Protein AF-X1FXS2-F1 (afdb_monomer)

Structure (mmCIF, N/CA/C/O backbone):
data_AF-X1FXS2-F1
#
_entry.id   AF-X1FXS2-F1
#
loop_
_atom_site.group_PDB
_atom_site.id
_atom_site.type_symbol
_atom_site.label_atom_id
_atom_site.label_alt_id
_atom_site.label_comp_id
_atom_site.label_asym_id
_atom_site.label_entity_id
_atom_site.label_seq_id
_atom_site.pdbx_PDB_ins_code
_atom_site.Cartn_x
_atom_site.Cartn_y
_atom_site.Cartn_z
_atom_site.occupancy
_atom_site.B_iso_or_equiv
_atom_site.auth_seq_id
_atom_site.auth_comp_id
_atom_site.auth_asym_id
_atom_site.auth_atom_id
_atom_site.pdbx_PDB_model_num
ATOM 1 N N . GLY A 1 1 ? -39.236 18.491 25.232 1.00 50.00 1 GLY A N 1
ATOM 2 C CA . GLY A 1 1 ? -39.292 19.298 23.997 1.00 50.00 1 GLY A CA 1
ATOM 3 C C . GLY A 1 1 ? -37.921 19.848 23.653 1.00 50.00 1 GLY A C 1
ATOM 4 O O . GLY A 1 1 ? -37.186 19.183 22.942 1.00 50.00 1 GLY A O 1
ATOM 5 N N . GLY A 1 2 ? -37.558 21.018 24.193 1.00 66.25 2 GLY A N 1
ATOM 6 C CA . GLY A 1 2 ? -36.283 21.689 23.885 1.00 66.25 2 GLY A CA 1
ATOM 7 C C . GLY A 1 2 ? -35.016 20.988 24.397 1.00 66.25 2 GLY A C 1
ATOM 8 O O . GLY A 1 2 ? -34.016 20.987 23.692 1.00 66.25 2 GLY A O 1
ATOM 9 N N . GLU A 1 3 ? -35.049 20.346 25.570 1.00 55.81 3 GLU A N 1
ATOM 10 C CA . GLU A 1 3 ? -33.896 19.578 26.090 1.00 55.81 3 GLU A CA 1
ATOM 11 C C . GLU A 1 3 ? -33.604 18.324 25.264 1.00 55.81 3 GLU A C 1
ATOM 13 O O . GLU A 1 3 ? -32.458 18.082 24.915 1.00 55.81 3 GLU A O 1
ATOM 18 N N . LEU A 1 4 ? -34.638 17.584 24.850 1.00 56.31 4 LEU A N 1
ATOM 19 C CA . LEU A 1 4 ? -34.480 16.419 23.972 1.00 56.31 4 LEU A CA 1
ATOM 20 C C . LEU A 1 4 ? -33.847 16.797 22.623 1.00 56.31 4 LEU A C 1
ATOM 22 O O . LEU A 1 4 ? -33.048 16.039 22.084 1.00 56.31 4 LEU A O 1
ATOM 26 N N . GLN A 1 5 ? -34.198 17.965 22.078 1.00 66.19 5 GLN A N 1
ATOM 27 C CA . GLN A 1 5 ? -33.621 18.456 20.828 1.00 66.19 5 GLN A CA 1
ATOM 28 C C . GLN A 1 5 ? -32.142 18.830 20.999 1.00 66.19 5 GLN A C 1
ATOM 30 O O . GLN A 1 5 ? -31.329 18.441 20.169 1.00 66.19 5 GLN A O 1
ATOM 35 N N . LYS A 1 6 ? -31.780 19.490 22.107 1.00 65.81 6 LYS A N 1
ATOM 36 C CA . LYS A 1 6 ? -30.378 19.789 22.438 1.00 65.81 6 LYS A CA 1
ATOM 37 C C . LYS A 1 6 ? -29.549 18.526 22.655 1.00 65.81 6 LYS A C 1
ATOM 39 O O . LYS A 1 6 ? -28.459 18.434 22.113 1.00 65.81 6 LYS A O 1
ATOM 44 N N . ILE A 1 7 ? -30.088 17.534 23.368 1.00 66.56 7 ILE A N 1
ATOM 45 C CA . ILE A 1 7 ? -29.425 16.238 23.576 1.00 66.56 7 ILE A CA 1
ATOM 46 C C . ILE A 1 7 ? -29.228 15.515 22.239 1.00 66.56 7 ILE A C 1
ATOM 48 O O . ILE A 1 7 ? -28.165 14.953 22.002 1.00 66.56 7 ILE A O 1
ATOM 52 N N . LYS A 1 8 ? -30.216 15.549 21.333 1.00 63.81 8 LYS A N 1
ATOM 53 C CA . LYS A 1 8 ? -30.081 14.978 19.982 1.00 63.81 8 LYS A CA 1
ATOM 54 C C . LYS A 1 8 ? -29.030 15.706 19.143 1.00 63.81 8 LYS A C 1
ATOM 56 O O . LYS A 1 8 ? -28.259 15.046 18.458 1.00 63.81 8 LYS A O 1
ATOM 61 N N . GLU A 1 9 ? -28.987 17.034 19.199 1.00 70.00 9 GLU A N 1
ATOM 62 C CA . GLU A 1 9 ? -27.993 17.849 18.488 1.00 70.00 9 GLU A CA 1
ATOM 63 C C . GLU A 1 9 ? -26.577 17.638 19.041 1.00 70.00 9 GLU A C 1
ATOM 65 O O . GLU A 1 9 ? -25.639 17.490 18.262 1.00 70.00 9 GLU A O 1
ATOM 70 N N . GLU A 1 10 ? -26.417 17.548 20.364 1.00 63.34 10 GLU A N 1
ATOM 71 C CA . GLU A 1 10 ? -25.143 17.205 21.004 1.00 63.34 10 GLU A CA 1
ATOM 72 C C . GLU A 1 10 ? -24.729 15.761 20.724 1.00 63.34 10 GLU A C 1
ATOM 74 O O . GLU A 1 10 ? -23.557 15.525 20.469 1.00 63.34 10 GLU A O 1
ATOM 79 N N . LEU A 1 11 ? -25.658 14.801 20.685 1.00 61.84 11 LEU A N 1
ATOM 80 C CA . LEU A 1 11 ? -25.370 13.423 20.273 1.00 61.84 11 LEU A CA 1
ATOM 81 C C . LEU A 1 11 ? -24.919 13.339 18.825 1.00 61.84 11 LEU A C 1
ATOM 83 O O . LEU A 1 11 ? -24.011 12.576 18.525 1.00 61.84 11 LEU A O 1
ATOM 87 N N . GLU A 1 12 ? -25.549 14.088 17.927 1.00 58.94 12 GLU A N 1
ATOM 88 C CA . GLU A 1 12 ? -25.166 14.079 16.520 1.00 58.94 12 GLU A CA 1
ATOM 89 C C . GLU A 1 12 ? -23.825 14.787 16.313 1.00 58.94 12 GLU A C 1
ATOM 91 O O . GLU A 1 12 ? -22.990 14.324 15.542 1.00 58.94 12 GLU A O 1
ATOM 96 N N . LYS A 1 13 ? -23.566 15.856 17.071 1.00 55.44 13 LYS A N 1
ATOM 97 C CA . LYS A 1 13 ? -22.260 16.512 17.123 1.00 55.44 13 LYS A CA 1
ATOM 98 C C . LYS A 1 13 ? -21.186 15.578 17.686 1.00 55.44 13 LYS A C 1
ATOM 100 O O . LYS A 1 13 ? -20.171 15.400 17.029 1.00 55.44 13 LYS A O 1
ATOM 105 N N . ILE A 1 14 ? -21.436 14.921 18.820 1.00 56.09 14 ILE A N 1
ATOM 106 C CA . ILE A 1 14 ? -20.522 13.945 19.421 1.00 56.09 14 ILE A CA 1
ATOM 107 C C . ILE A 1 14 ? -20.309 12.783 18.467 1.00 56.09 14 ILE A C 1
ATOM 109 O O . ILE A 1 14 ? -19.163 12.446 18.247 1.00 56.09 14 ILE A O 1
ATOM 113 N N . LYS A 1 15 ? -21.341 12.202 17.844 1.00 52.66 15 LYS A N 1
ATOM 114 C CA . LYS A 1 15 ? -21.188 11.144 16.828 1.00 52.66 15 LYS A CA 1
ATOM 115 C C . LYS A 1 15 ? -20.340 11.594 15.645 1.00 52.66 15 LYS A C 1
ATOM 117 O O . LYS A 1 15 ? -19.542 10.808 15.160 1.00 52.66 15 LYS A O 1
ATOM 122 N N . ASN A 1 16 ? -20.491 12.837 15.196 1.00 49.62 16 ASN A N 1
ATOM 123 C CA . ASN A 1 16 ? -19.681 13.390 14.112 1.00 49.62 16 ASN A CA 1
ATOM 124 C C . ASN A 1 16 ? -18.244 13.725 14.562 1.00 49.62 16 ASN A C 1
ATOM 126 O O . ASN A 1 16 ? -17.335 13.670 13.745 1.00 49.62 16 ASN A O 1
ATOM 130 N N . GLU A 1 17 ? -18.028 14.023 15.846 1.00 46.72 17 GLU A N 1
ATOM 131 C CA . GLU A 1 17 ? -16.711 14.264 16.461 1.00 46.72 17 GLU A CA 1
ATOM 132 C C . GLU A 1 17 ? -16.020 12.960 16.939 1.00 46.72 17 GLU A C 1
ATOM 134 O O . GLU A 1 17 ? -14.796 12.904 17.002 1.00 46.72 17 GLU A O 1
ATOM 139 N N . THR A 1 18 ? -16.778 11.891 17.227 1.00 48.38 18 THR A N 1
ATOM 140 C CA . THR A 1 18 ? -16.306 10.518 17.531 1.00 48.38 18 THR A CA 1
ATOM 141 C C . THR A 1 18 ? -16.245 9.628 16.298 1.00 48.38 18 THR A C 1
ATOM 143 O O . THR A 1 18 ? -15.561 8.612 16.326 1.00 48.38 18 THR A O 1
ATOM 146 N N . ALA A 1 19 ? -16.832 10.037 15.173 1.00 50.12 19 ALA A N 1
ATOM 147 C CA . ALA A 1 19 ? -16.472 9.534 13.854 1.00 50.12 19 ALA A CA 1
ATOM 148 C C . ALA A 1 19 ? -15.112 10.115 13.422 1.00 50.12 19 ALA A C 1
ATOM 150 O O . ALA A 1 19 ? -14.972 10.660 12.330 1.00 50.12 19 ALA A O 1
ATOM 151 N N . ASN A 1 20 ? -14.083 9.964 14.263 1.00 57.66 20 ASN A N 1
ATOM 152 C CA . ASN A 1 20 ? -12.680 10.170 13.901 1.00 57.66 20 ASN A CA 1
ATOM 153 C C . ASN A 1 20 ? -12.196 8.993 13.033 1.00 57.66 20 ASN A C 1
ATOM 155 O O . ASN A 1 20 ? -11.161 8.377 13.289 1.00 57.66 20 ASN A O 1
ATOM 159 N N . GLN A 1 21 ? -12.976 8.670 11.997 1.00 75.81 21 GLN A N 1
ATOM 160 C CA . GLN A 1 21 ? -12.542 7.836 10.886 1.00 75.81 21 GLN A CA 1
ATOM 161 C C . GLN A 1 21 ? -11.211 8.410 10.401 1.00 75.81 21 GLN A C 1
ATOM 163 O O . GLN A 1 21 ? -11.094 9.632 10.275 1.00 75.81 21 GLN A O 1
ATOM 168 N N . TRP A 1 22 ? -10.221 7.554 10.143 1.00 88.38 22 TRP A N 1
ATOM 169 C CA . TRP A 1 22 ? -8.854 7.971 9.787 1.00 88.38 22 TRP A CA 1
ATOM 170 C C . TRP A 1 22 ? -7.989 8.534 10.935 1.00 88.38 22 TRP A C 1
ATOM 172 O O . TRP A 1 22 ? -6.961 9.151 10.670 1.00 88.38 22 TRP A O 1
ATOM 182 N N . SER A 1 23 ? -8.351 8.345 12.204 1.00 88.25 23 SER A N 1
ATOM 183 C CA . SER A 1 23 ? -7.424 8.557 13.328 1.00 88.25 23 SER A CA 1
ATOM 184 C C . SER A 1 23 ? -7.003 7.206 13.887 1.00 88.25 23 SER A C 1
ATOM 186 O O . SER A 1 23 ? -7.860 6.460 14.361 1.00 88.25 23 SER A O 1
ATOM 188 N N . ILE A 1 24 ? -5.702 6.903 13.879 1.00 90.06 24 ILE A N 1
ATOM 189 C CA . ILE A 1 24 ? -5.192 5.640 14.454 1.00 90.06 24 ILE A CA 1
ATOM 190 C C . ILE A 1 24 ? -5.193 5.629 15.990 1.00 90.06 24 ILE A C 1
ATOM 192 O O . ILE A 1 24 ? -4.865 4.626 16.620 1.00 90.06 24 ILE A O 1
ATOM 196 N N . ASN A 1 25 ? -5.558 6.747 16.618 1.00 82.94 25 ASN A N 1
ATOM 197 C CA . ASN A 1 25 ? -5.636 6.827 18.066 1.00 82.94 25 ASN A CA 1
ATOM 198 C C . ASN A 1 25 ? -6.724 5.896 18.607 1.00 82.94 25 ASN A C 1
ATOM 200 O O . ASN A 1 25 ? -7.893 6.023 18.240 1.00 82.94 25 ASN A O 1
ATOM 204 N N . GLY A 1 26 ? -6.339 4.992 19.506 1.00 76.25 26 GLY A N 1
ATOM 205 C CA . GLY A 1 26 ? -7.275 4.061 20.125 1.00 76.25 26 GLY A CA 1
ATOM 206 C C . GLY A 1 26 ? -7.823 3.011 19.160 1.00 76.25 26 GLY A C 1
ATOM 207 O O . GLY A 1 26 ? -8.933 2.530 19.382 1.00 76.25 26 GLY A O 1
ATOM 208 N N . CYS A 1 27 ? -7.077 2.659 18.106 1.00 89.12 27 CYS A N 1
ATOM 209 C CA . CYS A 1 27 ? -7.397 1.480 17.310 1.00 89.12 27 CYS A CA 1
ATOM 210 C C . CYS A 1 27 ? -7.558 0.246 18.213 1.00 89.12 27 CYS A C 1
ATOM 212 O O . CYS A 1 27 ? -6.806 0.051 19.173 1.00 89.12 27 CYS A O 1
ATOM 214 N N . VAL A 1 28 ? -8.543 -0.597 17.911 1.00 90.38 28 VAL A N 1
ATOM 215 C CA . VAL A 1 28 ? -8.831 -1.813 18.684 1.00 90.38 28 VAL A CA 1
ATOM 216 C C . VAL A 1 28 ? -8.660 -3.021 17.783 1.00 90.38 28 VAL A C 1
ATOM 218 O O . VAL A 1 28 ? -9.287 -3.104 16.732 1.00 90.38 28 VAL A O 1
ATOM 221 N N . TYR A 1 29 ? -7.816 -3.967 18.196 1.00 95.12 29 TYR A N 1
ATOM 222 C CA . TYR A 1 29 ? -7.670 -5.239 17.492 1.00 95.12 29 TYR A CA 1
ATOM 223 C C . TYR A 1 29 ? -9.014 -5.977 17.423 1.00 95.12 29 TYR A C 1
ATOM 225 O O . TYR A 1 29 ? -9.692 -6.132 18.442 1.00 95.12 29 TYR A O 1
ATOM 233 N N . SER A 1 30 ? -9.368 -6.448 16.230 1.00 95.75 30 SER A N 1
ATOM 234 C CA . SER A 1 30 ? -10.642 -7.109 15.952 1.00 95.75 30 SER A CA 1
ATOM 235 C C . SER A 1 30 ? -10.445 -8.606 15.702 1.00 95.75 30 SER A C 1
ATOM 237 O O . SER A 1 30 ? -10.963 -9.446 16.441 1.00 95.75 30 SER A O 1
ATOM 239 N N . GLN A 1 31 ? -9.656 -8.954 14.685 1.00 97.44 31 GLN A N 1
ATOM 240 C CA . GLN A 1 31 ? -9.449 -10.331 14.231 1.00 97.44 31 GLN A CA 1
ATOM 241 C C . GLN A 1 31 ? -8.188 -10.446 13.366 1.00 97.44 31 GLN A C 1
ATOM 243 O O . GLN A 1 31 ? -7.583 -9.438 13.007 1.00 97.44 31 GLN A O 1
ATOM 248 N N . SER A 1 32 ? -7.810 -11.670 12.996 1.00 98.31 32 SER A N 1
ATOM 249 C CA . SER A 1 32 ? -6.722 -11.920 12.052 1.00 98.31 32 SER A CA 1
ATOM 250 C C . SER A 1 32 ? -7.046 -13.056 11.081 1.00 98.31 32 SER A C 1
ATOM 252 O O . SER A 1 32 ? -7.912 -13.897 11.342 1.00 98.31 32 SER A O 1
ATOM 254 N N . PHE A 1 33 ? -6.346 -13.072 9.948 1.00 98.44 33 PHE A N 1
ATOM 255 C CA . PHE A 1 33 ? -6.388 -14.129 8.940 1.00 98.44 33 PHE A CA 1
ATOM 256 C C . PHE A 1 33 ? -4.960 -14.510 8.542 1.00 98.44 33 PHE A C 1
ATOM 258 O O . PHE A 1 33 ? -4.181 -13.638 8.163 1.00 98.44 33 PHE A O 1
ATOM 265 N N . SER A 1 34 ? -4.623 -15.799 8.611 1.00 98.31 34 SER A N 1
ATOM 266 C CA . SER A 1 34 ? -3.276 -16.278 8.284 1.00 98.31 34 SER A CA 1
ATOM 267 C C . SER A 1 34 ? -3.087 -16.488 6.787 1.00 98.31 34 SER A C 1
ATOM 269 O O . SER A 1 34 ? -3.912 -17.131 6.136 1.00 98.31 34 SER A O 1
ATOM 271 N N . VAL A 1 35 ? -1.965 -15.988 6.273 1.00 98.25 35 VAL A N 1
ATOM 272 C CA . VAL A 1 35 ? -1.498 -16.162 4.889 1.00 98.25 35 VAL A CA 1
ATOM 273 C C . VAL A 1 35 ? -0.320 -17.140 4.782 1.00 98.25 35 VAL A C 1
ATOM 275 O O . VAL A 1 35 ? 0.103 -17.461 3.676 1.00 98.25 35 VAL A O 1
ATOM 278 N N . ALA A 1 36 ? 0.122 -17.715 5.908 1.00 97.75 36 ALA A N 1
ATOM 279 C CA . ALA A 1 36 ? 1.261 -18.637 6.027 1.00 97.75 36 ALA A CA 1
ATOM 280 C C . ALA A 1 36 ? 1.199 -19.887 5.125 1.00 97.75 36 ALA A C 1
ATOM 282 O O . ALA A 1 36 ? 2.188 -20.588 4.932 1.00 97.75 36 ALA A O 1
ATOM 283 N N . ALA A 1 37 ? 0.016 -20.234 4.606 1.00 97.44 37 ALA A N 1
ATOM 284 C CA . ALA A 1 37 ? -0.132 -21.345 3.669 1.00 97.44 37 ALA A CA 1
ATOM 285 C C . ALA A 1 37 ? 0.383 -21.014 2.255 1.00 97.44 37 ALA A C 1
ATOM 287 O O . ALA A 1 37 ? 0.567 -21.932 1.452 1.00 97.44 37 ALA A O 1
ATOM 288 N N . GLN A 1 38 ? 0.526 -19.728 1.939 1.00 97.44 38 GLN A N 1
ATOM 289 C CA . GLN A 1 38 ? 0.957 -19.207 0.645 1.00 97.44 38 GLN A CA 1
ATOM 290 C C . GLN A 1 38 ? 2.322 -18.526 0.736 1.00 97.44 38 GLN A C 1
ATOM 292 O O . GLN A 1 38 ? 3.119 -18.713 -0.173 1.00 97.44 38 GLN A O 1
ATOM 297 N N . ASP A 1 39 ? 2.580 -17.783 1.814 1.00 96.31 39 ASP A N 1
ATOM 298 C CA . ASP A 1 39 ? 3.817 -17.021 1.982 1.00 96.31 39 ASP A CA 1
ATOM 299 C C . ASP A 1 39 ? 4.180 -16.902 3.471 1.00 96.31 39 ASP A C 1
ATOM 301 O O . ASP A 1 39 ? 3.299 -16.642 4.297 1.00 96.31 39 ASP A O 1
ATOM 305 N N . LEU A 1 40 ? 5.453 -17.131 3.802 1.00 97.19 40 LEU A N 1
ATOM 306 C CA . LEU A 1 40 ? 6.025 -17.045 5.156 1.00 97.19 40 LEU A CA 1
ATOM 307 C C . LEU A 1 40 ? 6.835 -15.754 5.382 1.00 97.19 40 LEU A C 1
ATOM 309 O O . LEU A 1 40 ? 7.512 -15.610 6.397 1.00 97.19 40 LEU A O 1
ATOM 313 N N . GLU A 1 41 ? 6.819 -14.838 4.414 1.00 97.06 41 GLU A N 1
ATOM 314 C CA . GLU A 1 41 ? 7.363 -13.489 4.527 1.00 97.06 41 GLU A CA 1
ATOM 315 C C . GLU A 1 41 ? 6.470 -12.496 3.747 1.00 97.06 41 GLU A C 1
ATOM 317 O O . GLU A 1 41 ? 6.922 -11.870 2.783 1.00 97.06 41 GLU A O 1
ATOM 322 N N . PRO A 1 42 ? 5.178 -12.340 4.117 1.00 98.06 42 PRO A N 1
ATOM 323 C CA . PRO A 1 42 ? 4.301 -11.377 3.459 1.00 98.06 42 PRO A CA 1
ATOM 324 C C . PRO A 1 42 ? 4.743 -9.940 3.775 1.00 98.06 42 PRO A C 1
ATOM 326 O O . PRO A 1 42 ? 4.825 -9.548 4.943 1.00 98.06 42 PRO A O 1
ATOM 329 N N . ASP A 1 43 ? 4.983 -9.142 2.733 1.00 97.94 43 ASP A N 1
ATOM 330 C CA . ASP A 1 43 ? 5.502 -7.777 2.866 1.00 97.94 43 ASP A CA 1
ATOM 331 C C . ASP A 1 43 ? 4.443 -6.692 2.581 1.00 97.94 43 ASP A C 1
ATOM 333 O O . ASP A 1 43 ? 4.438 -5.660 3.241 1.00 97.94 43 ASP A O 1
ATOM 337 N N . SER A 1 44 ? 3.481 -6.911 1.678 1.00 98.19 44 SER A N 1
ATOM 338 C CA . SER A 1 44 ? 2.441 -5.904 1.403 1.00 98.19 44 SER A CA 1
ATOM 339 C C . SER A 1 44 ? 1.081 -6.523 1.102 1.00 98.19 44 SER A C 1
ATOM 341 O O . SER A 1 44 ? 0.970 -7.673 0.667 1.00 98.19 44 SER A O 1
ATOM 343 N N . LEU A 1 45 ? 0.018 -5.754 1.351 1.00 98.50 45 LEU A N 1
ATOM 344 C CA . LEU A 1 45 ? -1.354 -6.126 1.036 1.00 98.50 45 LEU A CA 1
ATOM 345 C C . LEU A 1 45 ? -2.102 -5.004 0.312 1.00 98.50 45 LEU A C 1
ATOM 347 O O . LEU A 1 45 ? -1.997 -3.828 0.643 1.00 98.50 45 LEU A O 1
ATOM 351 N N . PHE A 1 46 ? -2.969 -5.386 -0.619 1.00 98.69 46 PHE A N 1
ATOM 352 C CA . PHE A 1 46 ? -3.851 -4.466 -1.323 1.00 98.69 46 PHE A CA 1
ATOM 353 C C . PHE A 1 46 ? -5.271 -5.018 -1.372 1.00 98.69 46 PHE A C 1
ATOM 355 O O . PHE A 1 46 ? -5.520 -6.097 -1.911 1.00 98.69 46 PHE A O 1
ATOM 362 N N . PHE A 1 47 ? -6.241 -4.250 -0.885 1.00 98.62 47 PHE A N 1
ATOM 363 C CA . PHE A 1 47 ? -7.652 -4.568 -1.077 1.00 98.62 47 PHE A CA 1
ATOM 364 C C . PHE A 1 47 ? -8.168 -3.993 -2.391 1.00 98.62 47 PHE A C 1
ATOM 366 O O . PHE A 1 47 ? -8.040 -2.800 -2.673 1.00 98.62 47 PHE A O 1
ATOM 373 N N . LYS A 1 48 ? -8.868 -4.819 -3.173 1.00 98.44 48 LYS A N 1
ATOM 374 C CA . LYS A 1 48 ? -9.702 -4.306 -4.263 1.00 98.44 48 LYS A CA 1
ATOM 375 C C . LYS A 1 48 ? -10.698 -3.289 -3.677 1.00 98.44 48 LYS A C 1
ATOM 377 O O . LYS A 1 48 ? -11.304 -3.591 -2.654 1.00 98.44 48 LYS A O 1
ATOM 382 N N . PRO A 1 49 ? -10.952 -2.127 -4.313 1.00 96.94 49 PRO A N 1
ATOM 383 C CA . PRO A 1 49 ? -11.759 -1.060 -3.704 1.00 96.94 49 PRO A CA 1
ATOM 384 C C . PRO A 1 49 ? -13.184 -1.449 -3.283 1.00 96.94 49 PRO A C 1
ATOM 386 O O . PRO A 1 49 ? -13.763 -0.811 -2.409 1.00 96.94 49 PRO A O 1
ATOM 389 N N . ASP A 1 50 ? -13.766 -2.482 -3.898 1.00 97.81 50 ASP A N 1
ATOM 390 C CA . ASP A 1 50 ? -15.082 -3.001 -3.508 1.00 97.81 50 ASP A CA 1
ATOM 391 C C . ASP A 1 50 ? -15.030 -4.013 -2.354 1.00 97.81 50 ASP A C 1
ATOM 393 O O . ASP A 1 50 ? -16.072 -4.535 -1.976 1.00 97.81 50 ASP A O 1
ATOM 397 N N . GLY A 1 51 ? -13.847 -4.296 -1.804 1.00 98.25 51 GLY A N 1
ATOM 398 C CA . GLY A 1 51 ? -13.607 -5.189 -0.673 1.00 98.25 51 GLY A CA 1
ATOM 399 C C . GLY A 1 51 ? -13.716 -6.675 -0.979 1.00 98.25 51 GLY A C 1
ATOM 400 O O . GLY A 1 51 ? -13.592 -7.475 -0.061 1.00 98.25 51 GLY A O 1
ATOM 401 N N . THR A 1 52 ? -13.977 -7.064 -2.230 1.00 98.56 52 THR A N 1
ATOM 402 C CA . THR A 1 52 ? -14.258 -8.469 -2.589 1.00 98.56 52 THR A CA 1
ATOM 403 C C . THR A 1 52 ? -13.005 -9.316 -2.792 1.00 98.56 52 THR A C 1
ATOM 405 O O . THR A 1 52 ? -13.107 -10.537 -2.915 1.00 98.56 52 THR A O 1
ATOM 408 N N . LYS A 1 53 ? -11.829 -8.683 -2.855 1.00 98.75 53 LYS A N 1
ATOM 409 C CA . LYS A 1 53 ? -10.535 -9.348 -3.011 1.00 98.75 53 LYS A CA 1
ATOM 410 C C . LYS A 1 53 ? -9.468 -8.650 -2.184 1.00 98.75 53 LYS A C 1
ATOM 412 O O . LYS A 1 53 ? -9.484 -7.419 -2.094 1.00 98.75 53 LYS A O 1
ATOM 417 N N . VAL A 1 54 ? -8.528 -9.430 -1.672 1.00 98.81 54 VAL A N 1
ATOM 418 C CA . VAL A 1 54 ? -7.251 -8.945 -1.146 1.00 98.81 54 VAL A CA 1
ATOM 419 C C . VAL A 1 54 ? -6.123 -9.647 -1.893 1.00 98.81 54 VAL A C 1
ATOM 421 O O . VAL A 1 54 ? -6.223 -10.833 -2.212 1.00 98.81 54 VAL A O 1
ATOM 424 N N . TYR A 1 55 ? -5.087 -8.887 -2.216 1.00 98.81 55 TYR A N 1
ATOM 425 C CA . TYR A 1 55 ? -3.849 -9.371 -2.808 1.00 98.81 55 TYR A CA 1
ATOM 426 C C . TYR A 1 55 ? -2.749 -9.192 -1.777 1.00 98.81 55 TYR A C 1
ATOM 428 O O . TYR A 1 55 ? -2.700 -8.143 -1.139 1.00 98.81 55 TYR A O 1
ATOM 436 N N . VAL A 1 56 ? -1.896 -10.192 -1.614 1.00 98.81 56 VAL A N 1
ATOM 437 C CA . VAL A 1 56 ? -0.739 -10.145 -0.719 1.00 98.81 56 VAL A CA 1
ATOM 438 C C . VAL A 1 56 ? 0.490 -10.475 -1.540 1.00 98.81 56 VAL A C 1
ATOM 440 O O . VAL A 1 56 ? 0.458 -11.438 -2.300 1.00 98.81 56 VAL A O 1
ATOM 443 N N . VAL A 1 57 ? 1.538 -9.673 -1.420 1.00 98.31 57 VAL A N 1
ATOM 444 C CA . VAL A 1 57 ? 2.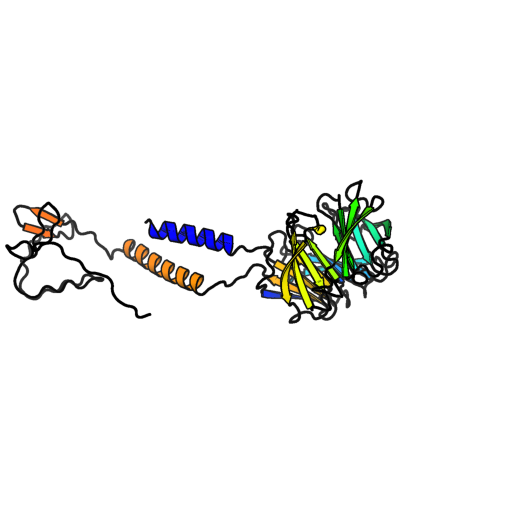850 -9.977 -1.998 1.00 98.31 57 VAL A CA 1
ATOM 445 C C . VAL A 1 57 ? 3.809 -10.310 -0.863 1.00 98.31 57 VAL A C 1
ATOM 447 O O . VAL A 1 57 ? 3.718 -9.709 0.212 1.00 98.31 57 VAL A O 1
ATOM 450 N N . GLY A 1 58 ? 4.690 -11.274 -1.083 1.00 94.56 58 GLY A N 1
ATOM 451 C CA . GLY A 1 58 ? 5.699 -11.666 -0.111 1.00 94.56 58 GLY A CA 1
ATOM 452 C C . GLY A 1 58 ? 6.946 -12.229 -0.773 1.00 94.56 58 GLY A C 1
ATOM 453 O O . GLY A 1 58 ? 6.974 -12.506 -1.978 1.00 94.56 58 GLY A O 1
ATOM 454 N N . VAL A 1 59 ? 8.003 -12.312 0.028 1.00 94.38 59 VAL A N 1
ATOM 455 C CA . VAL A 1 59 ? 9.358 -12.634 -0.433 1.00 94.38 59 VAL A CA 1
ATOM 456 C C . VAL A 1 59 ? 9.631 -14.132 -0.451 1.00 94.38 59 VAL A C 1
ATOM 458 O O . VAL A 1 59 ? 10.468 -14.571 -1.231 1.00 94.38 59 VAL A O 1
ATOM 461 N N . ASP A 1 60 ? 8.926 -14.945 0.340 1.00 94.38 60 ASP A N 1
ATOM 462 C CA . ASP A 1 60 ? 9.126 -16.401 0.287 1.00 94.38 60 ASP A CA 1
ATOM 463 C C . ASP A 1 60 ? 8.545 -16.993 -1.013 1.00 94.38 60 ASP A C 1
ATOM 465 O O . ASP A 1 60 ? 9.109 -17.932 -1.583 1.00 94.38 60 ASP A O 1
ATOM 469 N N . GLY A 1 61 ? 7.434 -16.430 -1.510 1.00 93.94 61 GLY A N 1
ATOM 470 C CA . GLY A 1 61 ? 6.753 -16.885 -2.725 1.00 93.94 61 GLY A CA 1
ATOM 471 C C . GLY A 1 61 ? 7.208 -16.227 -4.033 1.00 93.94 61 GLY A C 1
ATOM 472 O O . GLY A 1 61 ? 6.952 -16.780 -5.109 1.00 93.94 61 GLY A O 1
ATOM 473 N N . ASP A 1 62 ? 7.861 -15.059 -3.974 1.00 97.75 62 ASP A N 1
ATOM 474 C CA . ASP A 1 62 ? 8.123 -14.188 -5.132 1.00 97.75 62 ASP A CA 1
ATOM 475 C C . ASP A 1 62 ? 6.870 -13.980 -6.003 1.00 97.75 62 ASP A C 1
ATOM 477 O O . ASP A 1 62 ? 6.917 -14.023 -7.245 1.00 97.75 62 ASP A O 1
ATOM 481 N N . ASP A 1 63 ? 5.706 -13.851 -5.367 1.00 98.31 63 ASP A N 1
ATOM 482 C CA . ASP A 1 63 ? 4.419 -13.882 -6.044 1.00 98.31 63 ASP A CA 1
ATOM 483 C C . ASP A 1 63 ? 3.365 -12.966 -5.414 1.00 98.31 63 ASP A C 1
ATOM 485 O O . ASP A 1 63 ? 3.464 -12.483 -4.290 1.00 98.31 63 ASP A O 1
ATOM 489 N N . ILE A 1 64 ? 2.341 -12.671 -6.213 1.00 98.75 64 ILE A N 1
ATOM 490 C CA . ILE A 1 64 ? 1.115 -12.029 -5.752 1.00 98.75 64 ILE A CA 1
ATOM 491 C C . ILE A 1 64 ? 0.119 -13.145 -5.446 1.00 98.75 64 ILE A C 1
ATOM 493 O O . ILE A 1 64 ? -0.307 -13.850 -6.361 1.00 98.75 64 ILE A O 1
ATOM 497 N N . ASN A 1 65 ? -0.303 -13.267 -4.195 1.00 98.81 65 ASN A N 1
ATOM 498 C CA . ASN A 1 65 ? -1.330 -14.192 -3.730 1.00 98.81 65 ASN A CA 1
ATOM 499 C C . ASN A 1 65 ? -2.701 -13.510 -3.699 1.00 98.81 65 ASN A C 1
ATOM 501 O O . ASN A 1 65 ? -2.888 -12.500 -3.024 1.00 98.81 65 ASN A O 1
ATOM 505 N N . GLU A 1 66 ? -3.680 -14.060 -4.419 1.00 98.81 66 GLU A N 1
ATOM 506 C CA . GLU A 1 66 ? -5.042 -13.525 -4.511 1.00 98.81 66 GLU A CA 1
ATOM 507 C C . GLU A 1 66 ? -6.021 -14.321 -3.644 1.00 98.81 66 GLU A C 1
ATOM 509 O O . GLU A 1 66 ? -6.130 -15.546 -3.753 1.00 98.81 66 GLU A O 1
ATOM 514 N N . TYR A 1 67 ? -6.821 -13.603 -2.856 1.00 98.88 67 TYR A N 1
ATOM 515 C CA . TYR A 1 67 ? -7.879 -14.158 -2.018 1.00 98.88 67 TYR A CA 1
ATOM 516 C C . TYR A 1 67 ? -9.219 -13.496 -2.348 1.00 98.88 67 TYR A C 1
ATOM 518 O O . TYR A 1 67 ? -9.307 -12.279 -2.520 1.00 98.88 67 TYR A O 1
ATOM 526 N N . ASN A 1 68 ? -10.289 -14.290 -2.397 1.00 98.75 68 ASN A N 1
ATOM 527 C CA . ASN A 1 68 ? -11.663 -13.793 -2.462 1.00 98.75 68 ASN A CA 1
ATOM 528 C C . ASN A 1 68 ? -12.226 -13.585 -1.058 1.00 98.75 68 ASN A C 1
ATOM 530 O O . ASN A 1 68 ? -12.016 -14.424 -0.189 1.00 98.75 68 ASN A O 1
ATOM 534 N N . LEU A 1 69 ? -13.022 -12.535 -0.879 1.00 98.69 69 LEU A N 1
ATOM 535 C CA . LEU A 1 69 ? -13.832 -12.306 0.313 1.00 98.69 69 LEU A CA 1
ATOM 536 C C . LEU A 1 69 ? -15.307 -12.422 -0.071 1.00 98.69 69 LEU A C 1
ATOM 538 O O . LEU A 1 69 ? -15.794 -11.674 -0.925 1.00 98.69 69 LEU A O 1
ATOM 542 N N . SER A 1 70 ? -16.039 -13.354 0.548 1.00 98.50 70 SER A N 1
ATOM 543 C CA . SER A 1 70 ? -17.484 -13.475 0.296 1.00 98.50 70 SER A CA 1
ATOM 544 C C . SER A 1 70 ? -18.277 -12.316 0.900 1.00 98.50 70 SER A C 1
ATOM 546 O O . SER A 1 70 ? -19.355 -11.987 0.405 1.00 98.50 70 SER A O 1
ATOM 548 N N . THR A 1 71 ? -17.734 -11.697 1.950 1.00 98.06 71 THR A N 1
ATOM 549 C CA . THR A 1 71 ? -18.249 -10.466 2.548 1.00 98.06 71 THR A CA 1
ATOM 550 C C . THR A 1 71 ? -17.205 -9.367 2.344 1.00 98.06 71 THR A C 1
ATOM 552 O O . THR A 1 71 ? -16.092 -9.498 2.850 1.00 98.06 71 THR A O 1
ATOM 555 N N . PRO A 1 72 ? -17.522 -8.282 1.611 1.00 98.44 72 PRO A N 1
ATOM 556 C CA . PRO A 1 72 ? -16.577 -7.200 1.377 1.00 98.44 72 PRO A CA 1
ATOM 557 C C . PRO A 1 72 ? -15.914 -6.682 2.654 1.00 98.44 72 PRO A C 1
ATOM 559 O O . PRO A 1 72 ? -16.622 -6.324 3.594 1.00 98.44 72 PRO A O 1
ATOM 562 N N . TRP A 1 73 ? -14.581 -6.574 2.646 1.00 97.81 73 TRP A N 1
ATOM 563 C CA . TRP A 1 73 ? -13.774 -6.064 3.768 1.00 97.81 73 TRP A CA 1
ATOM 564 C C . TRP A 1 73 ? -13.796 -6.918 5.050 1.00 97.81 73 TRP A C 1
ATOM 566 O O . TRP A 1 73 ? -13.327 -6.463 6.088 1.00 97.81 73 TRP A O 1
ATOM 576 N N . ASP A 1 74 ? -14.309 -8.147 5.003 1.00 98.25 74 ASP A N 1
ATOM 577 C CA . ASP A 1 74 ? -14.278 -9.078 6.134 1.00 98.25 74 ASP A CA 1
ATOM 578 C C . ASP A 1 74 ? -13.263 -10.200 5.886 1.00 98.25 74 ASP A C 1
ATOM 580 O O . ASP A 1 74 ? -13.533 -11.163 5.152 1.00 98.25 74 ASP A O 1
ATOM 584 N N . ILE A 1 75 ? -12.091 -10.074 6.515 1.00 98.44 75 ILE A N 1
ATOM 585 C CA . ILE A 1 75 ? -10.977 -11.015 6.336 1.00 98.44 75 ILE A CA 1
ATOM 586 C C . ILE A 1 75 ? -11.273 -12.416 6.883 1.00 98.44 75 ILE A C 1
ATOM 588 O O . ILE A 1 75 ? -10.625 -13.375 6.472 1.00 98.44 75 ILE A O 1
ATOM 592 N N . SER A 1 76 ? -12.296 -12.582 7.731 1.00 98.00 76 SER A N 1
ATOM 593 C CA . SER A 1 76 ? -12.733 -13.914 8.178 1.00 98.00 76 SER A CA 1
ATOM 594 C C . SER A 1 76 ? -13.326 -14.754 7.040 1.00 98.00 76 SER A C 1
ATOM 596 O O . SER A 1 76 ? -13.426 -15.978 7.146 1.00 98.00 76 SER A O 1
ATOM 598 N N . THR A 1 77 ? -13.698 -14.104 5.932 1.00 98.31 77 THR A N 1
ATOM 599 C CA . THR A 1 77 ? -14.253 -14.748 4.737 1.00 98.31 77 THR A CA 1
ATOM 600 C C . THR A 1 77 ? -13.239 -14.939 3.612 1.00 98.31 77 THR A C 1
ATOM 602 O O . THR A 1 77 ? -13.630 -15.354 2.517 1.00 98.31 77 THR A O 1
ATOM 605 N N . CYS A 1 78 ? -11.959 -14.639 3.861 1.00 98.19 78 CYS A N 1
ATOM 606 C CA . CYS A 1 78 ? -10.885 -14.839 2.897 1.00 98.19 78 CYS A CA 1
ATOM 607 C C . CYS A 1 78 ? -10.769 -16.314 2.484 1.00 98.19 78 CYS A C 1
ATOM 609 O O . CYS A 1 78 ? -10.684 -17.222 3.312 1.00 98.19 78 CYS A O 1
ATOM 611 N N . VAL A 1 79 ? -10.721 -16.545 1.173 1.00 98.56 79 VAL A N 1
ATOM 612 C CA . VAL A 1 79 ? -10.461 -17.848 0.555 1.00 98.56 79 VAL A CA 1
ATOM 613 C C . VAL A 1 79 ? -9.433 -17.654 -0.548 1.00 98.56 79 VAL A C 1
ATOM 615 O O . VAL A 1 79 ? -9.688 -16.911 -1.498 1.00 98.56 79 VAL A O 1
ATOM 618 N N . TYR A 1 80 ? -8.290 -18.334 -0.434 1.00 98.75 80 TYR A N 1
ATOM 619 C CA . TYR A 1 80 ? -7.254 -18.335 -1.468 1.00 98.75 80 TYR A CA 1
ATOM 620 C C . TYR A 1 80 ? -7.832 -18.753 -2.826 1.00 98.75 80 TYR A C 1
ATOM 622 O O . TYR A 1 80 ? -8.608 -19.711 -2.913 1.00 98.75 80 TYR A O 1
ATOM 630 N N . LEU A 1 81 ? -7.458 -18.030 -3.881 1.00 98.62 81 LEU A N 1
ATOM 631 C CA . LEU A 1 81 ? -7.908 -18.277 -5.246 1.00 98.62 81 LEU A CA 1
ATOM 632 C C . LEU A 1 81 ? -6.774 -18.774 -6.144 1.00 98.62 81 LEU A C 1
ATOM 634 O O . LEU A 1 81 ? -6.913 -19.825 -6.768 1.00 98.62 81 LEU A O 1
ATOM 638 N N . GLN A 1 82 ? -5.701 -17.993 -6.257 1.00 98.62 82 GLN A N 1
ATOM 639 C CA . GLN A 1 82 ? -4.595 -18.223 -7.189 1.00 98.62 82 GLN A CA 1
ATOM 640 C C . GLN A 1 82 ? -3.381 -17.367 -6.805 1.00 98.62 82 GLN A C 1
ATOM 642 O O . GLN A 1 82 ? -3.489 -16.493 -5.945 1.00 98.62 82 GLN A O 1
ATOM 647 N N . ASN A 1 83 ? -2.250 -17.582 -7.480 1.00 98.56 83 ASN A N 1
ATOM 648 C CA . ASN A 1 83 ? -1.104 -16.681 -7.425 1.00 98.56 83 ASN A CA 1
ATOM 649 C C . ASN A 1 83 ? -0.586 -16.311 -8.822 1.00 98.56 83 ASN A C 1
ATOM 651 O O . ASN A 1 83 ? -0.969 -16.913 -9.832 1.00 98.56 83 ASN A O 1
ATOM 655 N N . PHE A 1 84 ? 0.274 -15.298 -8.868 1.00 98.69 84 PHE A N 1
ATOM 656 C CA . PHE A 1 84 ? 1.040 -14.908 -10.045 1.00 98.69 84 PHE A CA 1
ATOM 657 C C . PHE A 1 84 ? 2.482 -14.604 -9.635 1.00 98.69 84 PHE A C 1
ATOM 659 O O . PHE A 1 84 ? 2.720 -13.647 -8.902 1.00 98.69 84 PHE A O 1
ATOM 666 N N . SER A 1 85 ? 3.435 -15.399 -10.126 1.00 98.56 85 SER A N 1
ATOM 667 C CA . SER A 1 85 ? 4.857 -15.202 -9.829 1.00 98.56 85 SER A CA 1
ATOM 668 C C . SER A 1 85 ? 5.429 -13.982 -10.550 1.00 98.56 85 SER A C 1
ATOM 670 O O . SER A 1 85 ? 5.233 -13.804 -11.756 1.00 98.56 85 SER A O 1
ATOM 672 N N . VAL A 1 86 ? 6.182 -13.176 -9.804 1.00 98.50 86 VAL A N 1
ATOM 673 C CA . VAL A 1 86 ? 6.926 -11.996 -10.267 1.00 98.50 86 VAL A CA 1
ATOM 674 C C . VAL A 1 86 ? 8.444 -12.229 -10.297 1.00 98.50 86 VAL A C 1
ATOM 676 O O . VAL A 1 86 ? 9.177 -11.374 -10.795 1.00 98.50 86 VAL A O 1
ATOM 679 N N . ALA A 1 87 ? 8.901 -13.425 -9.902 1.00 98.06 87 ALA A N 1
ATOM 680 C CA . ALA A 1 87 ? 10.305 -13.860 -9.820 1.00 98.06 87 ALA A CA 1
ATOM 681 C C . ALA A 1 87 ? 11.153 -13.628 -11.086 1.00 98.06 87 ALA A C 1
ATOM 683 O O . ALA A 1 87 ? 12.380 -13.622 -11.043 1.00 98.06 87 ALA A O 1
ATOM 684 N N . ALA A 1 88 ? 10.526 -13.462 -12.255 1.00 97.94 88 ALA A N 1
ATOM 685 C CA . ALA A 1 88 ? 11.245 -13.149 -13.489 1.00 97.94 88 ALA A CA 1
ATOM 686 C C . ALA A 1 88 ? 11.819 -11.717 -13.516 1.00 97.94 88 ALA A C 1
ATOM 688 O O . ALA A 1 88 ? 12.688 -11.427 -14.342 1.00 97.94 88 ALA A O 1
ATOM 689 N N . GLN A 1 89 ? 11.285 -10.817 -12.690 1.00 98.19 89 GLN A N 1
ATOM 690 C CA . GLN A 1 89 ? 11.680 -9.410 -12.586 1.00 98.19 89 GLN A CA 1
ATOM 691 C C . GLN A 1 89 ? 12.134 -9.026 -11.175 1.00 98.19 89 GLN A C 1
ATOM 693 O O . GLN A 1 89 ? 12.887 -8.068 -11.047 1.00 98.19 89 GLN A O 1
ATOM 698 N N . GLU A 1 90 ? 11.638 -9.715 -10.148 1.00 97.94 90 GLU A N 1
ATOM 699 C CA . GLU A 1 90 ? 11.880 -9.385 -8.747 1.00 97.94 90 GLU A CA 1
ATOM 700 C C . GLU A 1 90 ? 11.763 -10.654 -7.894 1.00 97.94 90 GLU A C 1
ATOM 702 O O . GLU A 1 90 ? 10.700 -11.275 -7.882 1.00 97.94 90 GLU A O 1
ATOM 707 N N . THR A 1 91 ? 12.849 -11.026 -7.216 1.00 97.88 91 THR A N 1
ATOM 708 C CA . THR A 1 91 ? 12.953 -12.157 -6.271 1.00 97.88 91 THR A CA 1
ATOM 709 C C . THR A 1 91 ? 13.007 -11.703 -4.809 1.00 97.88 91 THR A C 1
ATOM 711 O O . THR A 1 91 ? 13.348 -12.461 -3.903 1.00 97.88 91 THR A O 1
ATOM 714 N N . SER A 1 92 ? 12.718 -10.425 -4.563 1.00 97.50 92 SER A N 1
ATOM 715 C CA . SER A 1 92 ? 12.398 -9.914 -3.239 1.00 97.50 92 SER A CA 1
ATOM 716 C C . SER A 1 92 ? 11.354 -8.792 -3.340 1.00 97.50 92 SER A C 1
ATOM 718 O O . SER A 1 92 ? 11.652 -7.615 -3.092 1.00 97.50 92 SER A O 1
ATOM 720 N N . PRO A 1 93 ? 10.115 -9.122 -3.760 1.00 98.31 93 PRO A N 1
ATOM 721 C CA . PRO A 1 93 ? 9.063 -8.131 -3.916 1.00 98.31 93 PRO A CA 1
ATOM 722 C C . PRO A 1 93 ? 8.573 -7.652 -2.546 1.00 98.31 93 PRO A C 1
ATOM 724 O O . PRO A 1 93 ? 8.246 -8.451 -1.675 1.00 98.31 93 PRO A O 1
ATOM 727 N N . LYS A 1 94 ? 8.507 -6.333 -2.366 1.00 98.44 94 LYS A N 1
ATOM 728 C CA . LYS A 1 94 ? 8.164 -5.684 -1.095 1.00 98.44 94 LYS A CA 1
ATOM 729 C C . LYS A 1 94 ? 6.796 -5.010 -1.121 1.00 98.44 94 LYS A C 1
ATOM 731 O O . LYS A 1 94 ? 5.974 -5.259 -0.249 1.00 98.44 94 LYS A O 1
ATOM 736 N N . GLY A 1 95 ? 6.516 -4.225 -2.159 1.00 98.44 95 GLY A N 1
ATOM 737 C CA . GLY A 1 95 ? 5.289 -3.430 -2.251 1.00 98.44 95 GLY A CA 1
ATOM 738 C C . GLY A 1 95 ? 4.460 -3.738 -3.490 1.00 98.44 95 GLY A C 1
ATOM 739 O O . GLY A 1 95 ? 4.976 -4.194 -4.517 1.00 98.44 95 GLY A O 1
ATOM 740 N N . LEU A 1 96 ? 3.159 -3.465 -3.403 1.00 98.25 96 LEU A N 1
ATOM 741 C CA . LEU A 1 96 ? 2.169 -3.802 -4.425 1.00 98.25 96 LEU A CA 1
ATOM 742 C C . LEU A 1 96 ? 1.143 -2.669 -4.559 1.00 98.25 96 LEU A C 1
ATOM 744 O O . LEU A 1 96 ? 0.524 -2.232 -3.594 1.00 98.25 96 LEU A O 1
ATOM 748 N N . SER A 1 97 ? 0.884 -2.220 -5.788 1.00 98.31 97 SER A N 1
ATOM 749 C CA . SER A 1 97 ? -0.147 -1.208 -6.038 1.00 98.31 97 SER A CA 1
ATOM 750 C C . SER A 1 97 ? -0.911 -1.471 -7.328 1.00 98.31 97 SER A C 1
ATOM 752 O O . SER A 1 97 ? -0.326 -1.787 -8.361 1.00 98.31 97 SER A O 1
ATOM 754 N N . PHE A 1 98 ? -2.235 -1.310 -7.308 1.00 98.62 98 PHE A N 1
ATOM 755 C CA . PHE A 1 98 ? -3.065 -1.399 -8.510 1.00 98.62 98 PHE A CA 1
ATOM 756 C C . PHE A 1 98 ? -3.467 -0.021 -9.028 1.00 98.62 98 PHE A C 1
ATOM 758 O O . PHE A 1 98 ? -3.926 0.849 -8.286 1.00 98.62 98 PHE A O 1
ATOM 765 N N . LYS A 1 99 ? -3.448 0.132 -10.354 1.00 98.25 99 LYS A N 1
ATOM 766 C CA . LYS A 1 99 ? -4.101 1.265 -11.013 1.00 98.25 99 LYS A CA 1
ATOM 767 C C . LYS A 1 99 ? -5.625 1.205 -10.810 1.00 98.25 99 LYS A C 1
ATOM 769 O O . LYS A 1 99 ? -6.216 0.146 -11.038 1.00 98.25 99 LYS A O 1
ATOM 774 N N . PRO A 1 100 ? -6.318 2.330 -10.528 1.00 96.69 100 PRO A N 1
ATOM 775 C CA . PRO A 1 100 ? -7.768 2.426 -10.573 1.00 96.69 100 PRO A CA 1
ATOM 776 C C . PRO A 1 100 ? -8.327 1.869 -11.881 1.00 96.69 100 PRO A C 1
ATOM 778 O O . PRO A 1 100 ? -7.925 2.252 -12.988 1.00 96.69 100 PRO A O 1
ATOM 781 N N . GLY A 1 101 ? -9.264 0.937 -11.731 1.00 96.50 101 GLY A N 1
ATOM 782 C CA . GLY A 1 101 ? -9.810 0.142 -12.827 1.00 96.50 101 GLY A CA 1
ATOM 783 C C . GLY A 1 101 ? -9.138 -1.219 -13.013 1.00 96.50 101 GLY A C 1
ATOM 784 O O . GLY A 1 101 ? -9.612 -1.972 -13.850 1.00 96.50 101 GLY A O 1
ATOM 785 N N . GLY A 1 102 ? -8.091 -1.557 -12.253 1.00 98.25 102 GLY A N 1
ATOM 786 C CA . GLY A 1 102 ? -7.518 -2.906 -12.170 1.00 98.25 102 GLY A CA 1
ATOM 787 C C . GLY A 1 102 ? -6.756 -3.372 -13.408 1.00 98.25 102 GLY A C 1
ATOM 788 O O . GLY A 1 102 ? -6.495 -4.560 -13.537 1.00 98.25 102 GLY A O 1
ATOM 789 N N . THR A 1 103 ? -6.435 -2.475 -14.344 1.00 98.56 103 THR A N 1
ATOM 790 C CA . THR A 1 103 ? -5.795 -2.824 -15.629 1.00 98.56 103 THR A CA 1
ATOM 791 C C . THR A 1 103 ? -4.271 -2.875 -15.564 1.00 98.56 103 THR A C 1
ATOM 793 O O . THR A 1 103 ? -3.634 -3.235 -16.551 1.00 98.56 103 THR A O 1
ATOM 796 N N . LYS A 1 104 ? -3.679 -2.426 -14.455 1.00 98.75 104 LYS A N 1
ATOM 797 C CA . LYS A 1 104 ? -2.237 -2.462 -14.206 1.00 98.75 104 LYS A CA 1
ATOM 798 C C . LYS A 1 104 ? -1.979 -2.768 -12.739 1.00 98.75 104 LYS A C 1
ATOM 800 O O . LYS A 1 104 ? -2.735 -2.285 -11.889 1.00 98.75 104 LYS A O 1
ATOM 805 N N . VAL A 1 105 ? -0.913 -3.511 -12.481 1.00 98.81 105 VAL A N 1
ATOM 806 C CA . VAL A 1 105 ? -0.329 -3.702 -11.153 1.00 98.81 105 VAL A CA 1
ATOM 807 C C . VAL A 1 105 ? 1.144 -3.315 -11.213 1.00 98.81 105 VAL A C 1
ATOM 809 O O . VAL A 1 105 ? 1.805 -3.515 -12.236 1.00 98.81 105 VAL A O 1
ATOM 812 N N . TYR A 1 106 ? 1.621 -2.718 -10.134 1.00 98.88 106 TYR A N 1
ATOM 813 C CA . TYR A 1 106 ? 2.994 -2.289 -9.948 1.00 98.88 106 TYR A CA 1
ATOM 814 C C . TYR A 1 106 ? 3.557 -3.019 -8.738 1.00 98.88 106 TYR A C 1
ATOM 816 O O . TYR A 1 106 ? 2.881 -3.094 -7.713 1.00 98.88 106 TYR A O 1
ATOM 824 N N . ILE A 1 107 ? 4.769 -3.540 -8.878 1.00 98.81 107 ILE A N 1
ATOM 825 C CA . ILE A 1 107 ? 5.502 -4.231 -7.819 1.00 98.81 107 ILE A CA 1
ATOM 826 C C . ILE A 1 107 ? 6.809 -3.491 -7.602 1.00 98.81 107 ILE A C 1
ATOM 828 O O . ILE A 1 107 ? 7.492 -3.190 -8.579 1.00 98.81 107 ILE A O 1
ATOM 832 N N . ILE A 1 108 ? 7.150 -3.194 -6.356 1.00 98.75 108 ILE A N 1
ATOM 833 C CA . ILE A 1 108 ? 8.467 -2.668 -5.994 1.00 98.75 108 ILE A CA 1
ATOM 834 C C . ILE A 1 108 ? 9.206 -3.705 -5.159 1.00 98.75 108 ILE A C 1
ATOM 836 O O . ILE A 1 108 ? 8.579 -4.427 -4.387 1.00 98.75 108 ILE A O 1
ATOM 840 N N . GLY A 1 109 ? 10.517 -3.797 -5.327 1.00 97.81 109 GLY A N 1
ATOM 841 C CA . GLY A 1 109 ? 11.365 -4.694 -4.553 1.00 97.81 109 GLY A CA 1
ATOM 842 C C . GLY A 1 109 ? 12.832 -4.286 -4.625 1.00 97.81 109 GLY A C 1
ATOM 843 O O . GLY A 1 109 ? 13.171 -3.245 -5.205 1.00 97.81 109 GLY A O 1
ATOM 844 N N . ILE A 1 110 ? 13.687 -5.073 -3.975 1.00 96.69 110 ILE A N 1
ATOM 845 C CA . ILE A 1 110 ? 15.053 -4.661 -3.615 1.00 96.69 110 ILE A CA 1
ATOM 846 C C . ILE A 1 110 ? 16.150 -5.201 -4.544 1.00 96.69 110 ILE A C 1
ATOM 848 O O . ILE A 1 110 ? 17.284 -4.735 -4.444 1.00 96.69 110 ILE A O 1
ATOM 852 N N . ASP A 1 111 ? 15.859 -6.128 -5.464 1.00 93.31 111 ASP A N 1
ATOM 853 C CA . ASP A 1 111 ? 16.899 -6.724 -6.321 1.00 93.31 111 ASP A CA 1
ATOM 854 C C . ASP A 1 111 ? 17.606 -5.678 -7.199 1.00 93.31 111 ASP A C 1
ATOM 856 O O . ASP A 1 111 ? 18.835 -5.565 -7.219 1.00 93.31 111 ASP A O 1
ATOM 8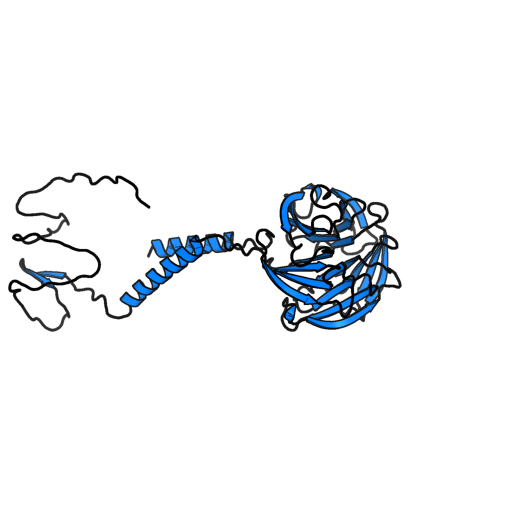60 N N . GLU A 1 112 ? 16.816 -4.879 -7.918 1.00 95.38 112 GLU A N 1
ATOM 861 C CA . GLU A 1 112 ? 17.296 -3.770 -8.752 1.00 95.38 112 GLU A CA 1
ATOM 862 C C . GLU A 1 112 ? 16.728 -2.408 -8.310 1.00 95.38 112 GLU A C 1
ATOM 864 O O . GLU A 1 112 ? 16.961 -1.390 -8.971 1.00 95.38 112 GLU A O 1
ATOM 869 N N . ASN A 1 113 ? 16.011 -2.368 -7.178 1.00 98.25 113 ASN A N 1
ATOM 870 C CA . ASN A 1 113 ? 15.312 -1.183 -6.666 1.00 98.25 113 ASN A CA 1
ATOM 871 C C . ASN A 1 113 ? 14.387 -0.582 -7.731 1.00 98.25 113 ASN A C 1
ATOM 873 O O . ASN A 1 113 ? 14.472 0.604 -8.069 1.00 98.25 113 ASN A O 1
ATOM 877 N N . ASN A 1 114 ? 13.558 -1.435 -8.332 1.00 98.06 114 ASN A N 1
ATOM 878 C CA . ASN A 1 114 ? 12.725 -1.091 -9.475 1.00 98.06 114 ASN A CA 1
ATOM 879 C C . ASN A 1 114 ? 11.245 -1.124 -9.107 1.00 98.06 114 ASN A C 1
ATOM 881 O O . ASN A 1 114 ? 10.777 -2.035 -8.434 1.00 98.06 114 ASN A O 1
ATOM 885 N N . ILE A 1 115 ? 10.487 -0.186 -9.671 1.00 98.81 115 ILE A N 1
ATOM 886 C CA . ILE A 1 115 ? 9.049 -0.343 -9.864 1.00 98.81 115 ILE A CA 1
ATOM 887 C C . ILE A 1 115 ? 8.854 -1.142 -11.155 1.00 98.81 115 ILE A C 1
ATOM 889 O O . ILE A 1 115 ? 9.168 -0.651 -12.238 1.00 98.81 115 ILE A O 1
ATOM 893 N N . ASN A 1 116 ? 8.325 -2.354 -11.053 1.00 98.81 116 ASN A N 1
ATOM 894 C CA . ASN A 1 116 ? 7.973 -3.232 -12.163 1.00 98.81 116 ASN A CA 1
ATOM 895 C C . ASN A 1 116 ? 6.485 -3.087 -12.506 1.00 98.81 116 ASN A C 1
ATOM 897 O O . ASN A 1 116 ? 5.622 -3.290 -11.656 1.00 98.81 116 ASN A O 1
ATOM 901 N N . GLU A 1 117 ? 6.171 -2.750 -13.757 1.00 98.88 117 GLU A N 1
ATOM 902 C CA . GLU A 1 117 ? 4.802 -2.547 -14.240 1.00 98.88 117 GLU A CA 1
ATOM 903 C C . GLU A 1 117 ? 4.308 -3.744 -15.057 1.00 98.88 117 GLU A C 1
ATOM 905 O O . GLU A 1 117 ? 4.953 -4.175 -16.017 1.00 98.88 117 GLU A O 1
ATOM 910 N N . TYR A 1 118 ? 3.101 -4.210 -14.739 1.00 98.88 118 TYR A N 1
ATOM 911 C CA . TYR A 1 118 ? 2.411 -5.285 -15.446 1.00 98.88 118 TYR A CA 1
ATOM 912 C C . TYR A 1 118 ? 1.047 -4.804 -15.947 1.00 98.88 118 TYR A C 1
ATOM 914 O O . TYR A 1 118 ? 0.305 -4.123 -15.236 1.00 98.88 118 TYR A O 1
ATOM 922 N N . ASN A 1 119 ? 0.680 -5.189 -17.169 1.00 98.81 119 ASN A N 1
ATOM 923 C CA . ASN A 1 119 ? -0.677 -5.016 -17.687 1.00 98.81 119 ASN A CA 1
ATOM 924 C C . ASN A 1 119 ? -1.546 -6.215 -17.322 1.00 98.81 119 ASN A C 1
ATOM 926 O O . ASN A 1 119 ? -1.101 -7.350 -17.454 1.00 98.81 119 ASN A O 1
ATOM 930 N N . LEU A 1 120 ? -2.808 -5.962 -16.987 1.00 98.75 120 LEU A N 1
ATOM 931 C CA . LEU A 1 120 ? -3.838 -6.986 -16.855 1.00 98.75 120 LEU A CA 1
ATOM 932 C C . LEU A 1 120 ? -4.822 -6.844 -18.014 1.00 98.75 120 LEU A C 1
ATOM 934 O O . LEU A 1 120 ? -5.438 -5.788 -18.195 1.00 98.75 120 LEU A O 1
ATOM 938 N N . SER A 1 121 ? -4.978 -7.905 -18.807 1.00 98.56 121 SER A N 1
ATOM 939 C CA . SER A 1 121 ? -5.967 -7.910 -19.898 1.00 98.56 121 SER A CA 1
ATOM 940 C C . SER A 1 121 ? -7.403 -8.025 -19.382 1.00 98.56 121 SER A C 1
ATOM 942 O O . SER A 1 121 ? -8.325 -7.518 -20.024 1.00 98.56 121 SER A O 1
ATOM 944 N N . THR A 1 122 ? -7.578 -8.620 -18.198 1.00 98.44 122 THR A N 1
ATOM 945 C CA . THR A 1 122 ? -8.836 -8.627 -17.452 1.00 98.44 122 THR A CA 1
ATOM 946 C C . THR A 1 122 ? -8.640 -7.854 -16.147 1.00 98.44 122 THR A C 1
ATOM 948 O O . THR A 1 122 ? -7.797 -8.241 -15.340 1.00 98.44 122 THR A O 1
ATOM 951 N N . PRO A 1 123 ? -9.390 -6.758 -15.915 1.00 98.69 123 PRO A N 1
ATOM 952 C CA . PRO A 1 123 ? -9.304 -5.991 -14.680 1.00 98.69 123 PRO A CA 1
ATOM 953 C C . PRO A 1 123 ? -9.353 -6.854 -13.421 1.00 98.69 123 PRO A C 1
ATOM 955 O O . PRO A 1 123 ? -10.317 -7.598 -13.245 1.00 98.69 123 PRO A O 1
ATOM 958 N N . TRP A 1 124 ? -8.382 -6.671 -12.521 1.00 98.56 124 TRP A N 1
ATOM 959 C CA . TRP A 1 124 ? -8.321 -7.361 -11.222 1.00 98.56 124 TRP A CA 1
ATOM 960 C C . TRP A 1 124 ? -8.114 -8.883 -11.294 1.00 98.56 124 TRP A C 1
ATOM 962 O O . TRP A 1 124 ? -8.386 -9.568 -10.317 1.00 98.56 124 TRP A O 1
ATOM 972 N N . ASP A 1 125 ? -7.667 -9.420 -12.429 1.00 98.62 125 ASP A N 1
ATOM 973 C CA . ASP A 1 125 ? -7.318 -10.835 -12.576 1.00 98.62 125 ASP A CA 1
ATOM 974 C C . ASP A 1 125 ? -5.814 -10.986 -12.831 1.00 98.62 125 ASP A C 1
ATOM 976 O O . ASP A 1 125 ? -5.328 -10.776 -13.954 1.00 98.62 125 ASP A O 1
ATOM 980 N N . ILE A 1 126 ? -5.080 -11.345 -11.773 1.00 98.69 126 ILE A N 1
ATOM 981 C CA . ILE A 1 126 ? -3.615 -11.454 -11.807 1.00 98.69 126 ILE A CA 1
ATOM 982 C C . ILE A 1 126 ? -3.122 -12.588 -12.710 1.00 98.69 126 ILE A C 1
ATOM 984 O O . ILE A 1 126 ? -1.993 -12.531 -13.185 1.00 98.69 126 ILE A O 1
ATOM 988 N N . SER A 1 127 ? -3.970 -13.566 -13.054 1.00 98.50 127 SER A N 1
ATOM 989 C CA . SER A 1 127 ? -3.606 -14.612 -14.024 1.00 98.50 127 SER A CA 1
ATOM 990 C C . SER A 1 127 ? -3.348 -14.050 -15.428 1.00 98.50 127 SER A C 1
ATOM 992 O O . SER A 1 127 ? -2.732 -14.704 -16.271 1.00 98.50 127 SER A O 1
ATOM 994 N N . THR A 1 128 ? -3.803 -12.819 -15.683 1.00 98.62 128 THR A N 1
ATOM 995 C CA . THR A 1 128 ? -3.635 -12.123 -16.959 1.00 98.62 128 THR A CA 1
ATOM 996 C C . THR A 1 128 ? -2.514 -11.088 -16.959 1.00 98.62 128 THR A C 1
ATOM 998 O O . THR A 1 128 ? -2.394 -10.342 -17.938 1.00 98.62 128 THR A O 1
ATOM 1001 N N . CYS A 1 129 ? -1.719 -11.028 -15.886 1.00 98.50 129 CYS A N 1
ATOM 1002 C CA . CYS A 1 129 ? -0.567 -10.145 -15.783 1.00 98.50 129 CYS A CA 1
ATOM 1003 C C . CYS A 1 129 ? 0.457 -10.434 -16.889 1.00 98.50 129 CYS A C 1
ATOM 1005 O O . CYS A 1 129 ? 0.858 -11.573 -17.132 1.00 98.50 129 CYS A O 1
ATOM 1007 N N . VAL A 1 130 ? 0.908 -9.371 -17.552 1.00 98.75 130 VAL A N 1
ATOM 1008 C CA . VAL A 1 130 ? 1.993 -9.395 -18.537 1.00 98.75 130 VAL A CA 1
ATOM 1009 C C . VAL A 1 130 ? 2.928 -8.234 -18.241 1.00 98.75 130 VAL A C 1
ATOM 1011 O O . VAL A 1 130 ? 2.496 -7.079 -18.267 1.00 98.75 130 VAL A O 1
ATOM 1014 N N . TYR A 1 131 ? 4.200 -8.542 -17.985 1.00 98.81 131 TYR A N 1
ATOM 1015 C CA . TYR A 1 131 ? 5.237 -7.537 -17.760 1.00 98.81 131 TYR A CA 1
ATOM 1016 C C . TYR A 1 131 ? 5.304 -6.534 -18.920 1.00 98.81 131 TYR A C 1
ATOM 1018 O O . TYR A 1 131 ? 5.239 -6.920 -20.091 1.00 98.81 131 TYR A O 1
ATOM 1026 N N . LEU A 1 132 ? 5.430 -5.248 -18.591 1.00 98.69 132 LEU A N 1
ATOM 1027 C CA . LEU A 1 132 ? 5.493 -4.157 -19.558 1.00 98.69 132 LEU A CA 1
ATOM 1028 C C . LEU A 1 132 ? 6.844 -3.438 -19.526 1.00 98.69 132 LEU A C 1
ATOM 1030 O O . LEU A 1 132 ? 7.501 -3.342 -20.562 1.00 98.69 132 LEU A O 1
ATOM 1034 N N . GLN A 1 133 ? 7.221 -2.886 -18.373 1.00 98.69 133 GLN A N 1
ATOM 1035 C CA . GLN A 1 133 ? 8.409 -2.043 -18.217 1.00 98.69 133 GLN A CA 1
ATOM 1036 C C . GLN A 1 133 ? 8.817 -1.933 -16.742 1.00 98.69 133 GLN A C 1
ATOM 1038 O O . GLN A 1 133 ? 8.106 -2.417 -15.861 1.00 98.69 133 GLN A O 1
ATOM 1043 N N . ASN A 1 134 ? 9.951 -1.286 -16.474 1.00 98.69 134 ASN A N 1
ATOM 1044 C CA . ASN A 1 134 ? 10.380 -0.925 -15.126 1.00 98.69 134 ASN A CA 1
ATOM 1045 C C . ASN A 1 134 ? 10.850 0.538 -15.049 1.00 98.69 134 ASN A C 1
ATOM 1047 O O . ASN A 1 134 ? 11.133 1.165 -16.074 1.00 98.69 134 ASN A O 1
ATOM 1051 N N . PHE A 1 135 ? 10.933 1.064 -13.828 1.00 98.75 135 PHE A N 1
ATOM 1052 C CA . PHE A 1 135 ? 11.571 2.336 -13.498 1.00 98.75 135 PHE A CA 1
ATOM 1053 C C . PHE A 1 135 ? 12.413 2.168 -12.229 1.00 98.75 135 PHE A C 1
ATOM 1055 O O . PHE A 1 135 ? 11.884 1.747 -11.202 1.00 98.75 135 PHE A O 1
ATOM 1062 N N . SER A 1 136 ? 13.699 2.519 -12.286 1.00 98.62 136 SER A N 1
ATOM 1063 C CA . SER A 1 136 ? 14.603 2.396 -11.136 1.00 98.62 136 SER A CA 1
ATOM 1064 C C . SER A 1 136 ? 14.513 3.599 -10.203 1.00 98.62 136 SER A C 1
ATOM 1066 O O . SER A 1 136 ? 14.635 4.746 -10.640 1.00 98.62 136 SER A O 1
ATOM 1068 N N . VAL A 1 137 ? 14.368 3.327 -8.906 1.00 98.75 137 VAL A N 1
ATOM 1069 C CA . VAL A 1 137 ? 14.404 4.320 -7.819 1.00 98.75 137 VAL A CA 1
ATOM 1070 C C . VAL A 1 137 ? 15.752 4.347 -7.086 1.00 98.75 137 VAL A C 1
ATOM 1072 O O . VAL A 1 137 ? 15.951 5.174 -6.198 1.00 98.75 137 VAL A O 1
ATOM 1075 N N . ALA A 1 138 ? 16.719 3.529 -7.524 1.00 98.44 138 ALA A N 1
ATOM 1076 C CA . ALA A 1 138 ? 18.035 3.332 -6.898 1.00 98.44 138 ALA A CA 1
ATOM 1077 C C . ALA A 1 138 ? 18.853 4.617 -6.663 1.00 98.44 138 ALA A C 1
ATOM 1079 O O . ALA A 1 138 ? 19.794 4.629 -5.874 1.00 98.44 138 ALA A O 1
ATOM 1080 N N . ALA A 1 139 ? 18.543 5.702 -7.381 1.00 98.38 139 ALA A N 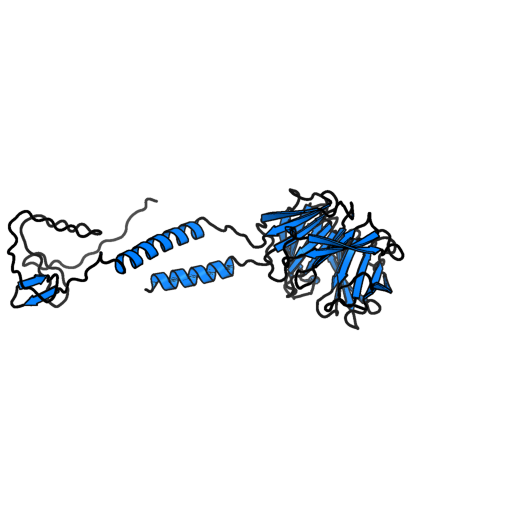1
ATOM 1081 C CA . ALA A 1 139 ? 19.210 6.990 -7.205 1.00 98.38 139 ALA A CA 1
ATOM 1082 C C . ALA A 1 139 ? 18.808 7.714 -5.906 1.00 98.38 139 ALA A C 1
ATOM 1084 O O . ALA A 1 139 ? 19.523 8.622 -5.480 1.00 98.38 139 ALA A O 1
ATOM 1085 N N . GLN A 1 140 ? 17.663 7.358 -5.323 1.00 98.56 140 GLN A N 1
ATOM 1086 C CA . GLN A 1 140 ? 17.143 7.917 -4.075 1.00 98.56 140 GLN A CA 1
ATOM 1087 C C . GLN A 1 140 ? 17.097 6.870 -2.965 1.00 98.56 140 GLN A C 1
ATOM 1089 O O . GLN A 1 140 ? 17.407 7.197 -1.828 1.00 98.56 140 GLN A O 1
ATOM 1094 N N . GLU A 1 141 ? 16.745 5.629 -3.303 1.00 98.44 141 GLU A N 1
ATOM 1095 C CA . GLU A 1 141 ? 16.484 4.577 -2.328 1.00 98.44 141 GLU A CA 1
ATOM 1096 C C . GLU A 1 141 ? 17.004 3.229 -2.850 1.00 98.44 141 GLU A C 1
ATOM 1098 O O . GLU A 1 141 ? 16.650 2.800 -3.949 1.00 98.44 141 GLU A O 1
ATOM 1103 N N . THR A 1 142 ? 17.876 2.582 -2.072 1.00 98.44 142 THR A N 1
ATOM 1104 C CA . THR A 1 142 ? 18.518 1.291 -2.400 1.00 98.44 142 THR A CA 1
ATOM 1105 C C . THR A 1 142 ? 17.954 0.103 -1.618 1.00 98.44 142 THR A C 1
ATOM 1107 O O . THR A 1 142 ? 18.505 -0.993 -1.677 1.00 98.44 142 THR A O 1
ATOM 1110 N N . TYR A 1 143 ? 16.892 0.349 -0.858 1.00 98.44 143 TYR A N 1
ATOM 1111 C CA . TYR A 1 143 ? 16.064 -0.613 -0.151 1.00 98.44 143 TYR A CA 1
ATOM 1112 C C . TYR A 1 143 ? 14.611 -0.086 -0.117 1.00 98.44 143 TYR A C 1
ATOM 1114 O O . TYR A 1 143 ? 14.111 0.332 0.933 1.00 98.44 143 TYR A O 1
ATOM 1122 N N . PRO A 1 144 ? 13.938 0.008 -1.280 1.00 98.69 144 PRO A N 1
ATOM 1123 C CA . PRO A 1 144 ? 12.556 0.457 -1.334 1.00 98.69 144 PRO A CA 1
ATOM 1124 C C . PRO A 1 144 ? 11.625 -0.644 -0.819 1.00 98.69 144 PRO A C 1
ATOM 1126 O O . PRO A 1 144 ? 11.721 -1.792 -1.252 1.00 98.69 144 PRO A O 1
ATOM 1129 N N . ASN A 1 145 ? 10.708 -0.281 0.075 1.00 98.56 145 ASN A N 1
ATOM 1130 C CA . ASN A 1 145 ? 9.786 -1.232 0.692 1.00 98.56 145 ASN A CA 1
ATOM 1131 C C . ASN A 1 145 ? 8.367 -1.129 0.121 1.00 98.56 145 ASN A C 1
ATOM 1133 O O . ASN A 1 145 ? 7.737 -2.153 -0.111 1.00 98.56 145 ASN A O 1
ATOM 1137 N N . ASP A 1 146 ? 7.879 0.071 -0.202 1.00 98.75 146 ASP A N 1
ATOM 1138 C CA . ASP A 1 146 ? 6.542 0.208 -0.788 1.00 98.75 146 ASP A CA 1
ATOM 1139 C C . ASP A 1 146 ? 6.400 1.410 -1.727 1.00 98.75 146 ASP A C 1
ATOM 1141 O O . ASP A 1 146 ? 7.235 2.323 -1.747 1.00 98.75 146 ASP A O 1
ATOM 1145 N N . LEU A 1 147 ? 5.336 1.390 -2.535 1.00 98.69 147 LEU A N 1
ATOM 1146 C CA . LEU A 1 147 ? 4.928 2.474 -3.411 1.00 98.69 147 LEU A CA 1
ATOM 1147 C C . LEU A 1 147 ? 3.431 2.799 -3.297 1.00 98.69 147 LEU A C 1
ATOM 1149 O O . LEU A 1 147 ? 2.556 1.944 -3.422 1.00 98.69 147 LEU A O 1
ATOM 1153 N N . PHE A 1 148 ? 3.122 4.092 -3.254 1.00 98.75 148 PHE A N 1
ATOM 1154 C CA . PHE A 1 148 ? 1.755 4.597 -3.283 1.00 98.75 148 PHE A CA 1
ATOM 1155 C C . PHE A 1 148 ? 1.557 5.565 -4.449 1.00 98.75 148 PHE A C 1
ATOM 1157 O O . PHE A 1 148 ? 2.252 6.574 -4.571 1.00 98.75 148 PHE A O 1
ATOM 1164 N N . PHE A 1 149 ? 0.559 5.320 -5.299 1.00 98.75 149 PHE A N 1
ATOM 1165 C CA . PHE A 1 149 ? 0.168 6.273 -6.340 1.00 98.75 149 PHE A CA 1
ATOM 1166 C C . PHE A 1 149 ? -0.901 7.237 -5.837 1.00 98.75 149 PHE A C 1
ATOM 1168 O O . PHE A 1 149 ? -1.946 6.826 -5.327 1.00 98.75 149 PHE A O 1
ATOM 1175 N N . LYS A 1 150 ? -0.721 8.534 -6.104 1.00 98.50 150 LYS A N 1
ATOM 1176 C CA . LYS A 1 150 ? -1.825 9.493 -5.992 1.00 98.50 150 LYS A CA 1
ATOM 1177 C C . LYS A 1 150 ? -2.987 9.022 -6.889 1.00 98.50 150 LYS A C 1
ATOM 1179 O O . LYS A 1 150 ? -2.728 8.639 -8.028 1.00 98.50 150 LYS A O 1
ATOM 1184 N N . PRO A 1 151 ? -4.265 9.097 -6.466 1.00 97.19 151 PRO A N 1
ATOM 1185 C CA . PRO A 1 151 ? -5.394 8.542 -7.223 1.00 97.19 151 PRO A CA 1
ATOM 1186 C C . PRO A 1 151 ? -5.555 9.057 -8.661 1.00 97.19 151 PRO A C 1
ATOM 1188 O O . PRO A 1 151 ? -6.120 8.365 -9.507 1.00 97.19 151 PRO A O 1
ATOM 1191 N N . ASP A 1 152 ? -5.063 10.262 -8.958 1.00 98.06 152 ASP A N 1
ATOM 1192 C CA . ASP A 1 152 ? -5.071 10.809 -10.319 1.00 98.06 152 ASP A CA 1
ATOM 1193 C C . ASP A 1 152 ? -3.900 10.326 -11.189 1.00 98.06 152 ASP A C 1
ATOM 1195 O O . ASP A 1 152 ? -3.873 10.633 -12.375 1.00 98.06 152 ASP A O 1
ATOM 1199 N N . GLY A 1 153 ? -2.965 9.557 -10.626 1.00 98.44 153 GLY A N 1
ATOM 1200 C CA . GLY A 1 153 ? -1.793 8.982 -11.283 1.00 98.44 153 GLY A CA 1
ATOM 1201 C C . GLY A 1 153 ? -0.648 9.951 -11.533 1.00 98.44 153 GLY A C 1
ATOM 1202 O O . GLY A 1 153 ? 0.315 9.563 -12.184 1.00 98.44 153 GLY A O 1
ATOM 1203 N N . THR A 1 154 ? -0.745 11.202 -11.076 1.00 98.69 154 THR A N 1
ATOM 1204 C CA . THR A 1 154 ? 0.253 12.248 -11.378 1.00 98.69 154 THR A CA 1
ATOM 1205 C C . THR A 1 154 ? 1.473 12.213 -10.465 1.00 98.69 154 THR A C 1
ATOM 1207 O O . THR A 1 154 ? 2.462 12.889 -10.745 1.00 98.69 154 THR A O 1
ATOM 1210 N N . LYS A 1 155 ? 1.411 11.441 -9.375 1.00 98.81 155 LYS A N 1
ATOM 1211 C CA . LYS A 1 155 ? 2.503 11.262 -8.418 1.00 98.81 155 LYS A CA 1
ATOM 1212 C C . LYS A 1 155 ? 2.589 9.813 -7.966 1.00 98.81 155 LYS A C 1
ATOM 1214 O O . LYS A 1 155 ? 1.554 9.156 -7.825 1.00 98.81 155 LYS A O 1
ATOM 1219 N N . VAL A 1 156 ? 3.809 9.366 -7.700 1.00 98.88 156 VAL A N 1
ATOM 1220 C CA . VAL A 1 156 ? 4.096 8.144 -6.948 1.00 98.88 156 VAL A CA 1
ATOM 1221 C C . VAL A 1 156 ? 5.021 8.499 -5.791 1.00 98.88 156 VAL A C 1
ATOM 1223 O O . VAL A 1 156 ? 5.926 9.323 -5.939 1.00 98.88 156 VAL A O 1
ATOM 1226 N N . TYR A 1 157 ? 4.745 7.911 -4.639 1.00 98.94 157 TYR A N 1
ATOM 1227 C CA . TYR A 1 157 ? 5.525 8.040 -3.420 1.00 98.94 157 TYR A CA 1
ATOM 1228 C C . TYR A 1 157 ? 6.152 6.683 -3.133 1.00 98.94 157 TYR A C 1
ATOM 1230 O O . TYR A 1 157 ? 5.456 5.679 -3.243 1.00 98.94 157 TYR A O 1
ATOM 1238 N N . VAL A 1 158 ? 7.434 6.650 -2.798 1.00 98.94 158 VAL A N 1
ATOM 1239 C CA . VAL A 1 158 ? 8.166 5.424 -2.466 1.00 98.94 158 VAL A CA 1
ATOM 1240 C C . VAL A 1 158 ? 8.742 5.576 -1.074 1.00 98.94 158 VAL A C 1
ATOM 1242 O O . VAL A 1 158 ? 9.440 6.555 -0.823 1.00 98.94 158 VAL A O 1
ATOM 1245 N N . VAL A 1 159 ? 8.452 4.632 -0.186 1.00 98.88 159 VAL A N 1
ATOM 1246 C CA . VAL A 1 159 ? 9.078 4.574 1.139 1.00 98.88 159 VAL A CA 1
ATOM 1247 C C . VAL A 1 159 ? 10.179 3.523 1.134 1.00 98.88 159 VAL A C 1
ATOM 1249 O O . VAL A 1 159 ? 10.050 2.483 0.481 1.00 98.88 159 VAL A O 1
ATOM 1252 N N . GLY A 1 160 ? 11.269 3.786 1.844 1.00 98.44 160 GLY A N 1
ATOM 1253 C CA . GLY A 1 160 ? 12.344 2.817 1.993 1.00 98.44 160 GLY A CA 1
ATOM 1254 C C . GLY A 1 160 ? 13.212 3.070 3.213 1.00 98.44 160 GLY A C 1
ATOM 1255 O O . GLY A 1 160 ? 13.126 4.112 3.866 1.00 98.44 160 GLY A O 1
ATOM 1256 N N . SER A 1 161 ? 14.016 2.063 3.534 1.00 98.00 161 SER A N 1
ATOM 1257 C CA . SER A 1 161 ? 14.792 1.992 4.775 1.00 98.00 161 SER A CA 1
ATOM 1258 C C . SER A 1 161 ? 16.280 2.301 4.602 1.00 98.00 161 SER A C 1
ATOM 1260 O O . SER A 1 161 ? 17.030 2.230 5.570 1.00 98.00 161 SER A O 1
ATOM 1262 N N . THR A 1 162 ? 16.755 2.657 3.398 1.00 98.31 162 THR A N 1
ATOM 1263 C CA . THR A 1 162 ? 18.093 3.275 3.294 1.00 98.31 162 THR A CA 1
ATOM 1264 C C . THR A 1 162 ? 18.014 4.747 3.685 1.00 98.31 162 THR A C 1
ATOM 1266 O O . THR A 1 162 ? 18.915 5.255 4.358 1.00 98.31 162 THR A O 1
ATOM 1269 N N . GLY A 1 163 ? 16.976 5.447 3.215 1.00 98.00 163 GLY A N 1
ATOM 1270 C CA . GLY A 1 163 ? 16.755 6.865 3.491 1.00 98.00 163 GLY A CA 1
ATOM 1271 C C . GLY A 1 163 ? 15.933 7.145 4.749 1.00 98.00 163 GLY A C 1
ATOM 1272 O O . GLY A 1 163 ? 15.984 8.271 5.251 1.00 98.00 163 GLY A O 1
ATOM 1273 N N . ASP A 1 164 ? 15.188 6.151 5.249 1.00 98.75 164 ASP A N 1
ATOM 1274 C CA . ASP A 1 164 ? 14.151 6.320 6.276 1.00 98.75 164 ASP A CA 1
ATOM 1275 C C . ASP A 1 164 ? 13.236 7.505 5.933 1.00 98.75 164 ASP A C 1
ATOM 1277 O O . ASP A 1 164 ? 12.999 8.429 6.728 1.00 98.75 164 ASP A O 1
ATOM 1281 N N . ASP A 1 165 ? 12.803 7.536 4.672 1.00 98.81 165 ASP A N 1
ATOM 1282 C CA . ASP A 1 165 ? 12.098 8.655 4.071 1.00 98.81 165 ASP A CA 1
ATOM 1283 C C . ASP A 1 165 ? 11.053 8.220 3.036 1.00 98.81 165 ASP A C 1
ATOM 1285 O O . ASP A 1 165 ? 11.005 7.086 2.558 1.00 98.81 165 ASP A O 1
ATOM 1289 N N . ILE A 1 166 ? 10.157 9.157 2.729 1.00 98.88 166 ILE A N 1
ATOM 1290 C CA . ILE A 1 166 ? 9.209 9.063 1.623 1.00 98.88 166 ILE A CA 1
ATOM 1291 C C . ILE A 1 166 ? 9.783 9.878 0.465 1.00 98.88 166 ILE A C 1
ATOM 1293 O O . ILE A 1 166 ? 9.927 11.096 0.580 1.00 98.88 166 ILE A O 1
ATOM 1297 N N . ASN A 1 167 ? 10.058 9.233 -0.664 1.00 98.94 167 ASN A N 1
ATOM 1298 C CA . ASN A 1 167 ? 10.519 9.846 -1.906 1.00 98.94 167 ASN A CA 1
ATOM 1299 C C . ASN A 1 167 ? 9.340 10.126 -2.843 1.00 98.94 167 ASN A C 1
ATOM 1301 O O . ASN A 1 167 ? 8.595 9.220 -3.209 1.00 98.94 167 ASN A O 1
ATOM 1305 N N . GLU A 1 168 ? 9.172 11.378 -3.264 1.00 98.88 168 GLU A N 1
ATOM 1306 C CA . GLU A 1 168 ? 8.095 11.807 -4.158 1.00 98.88 168 GLU A CA 1
ATOM 1307 C C . GLU A 1 168 ? 8.591 11.970 -5.597 1.00 98.88 168 GLU A C 1
ATOM 1309 O O . GLU A 1 168 ? 9.566 12.677 -5.869 1.00 98.88 168 GLU A O 1
ATOM 1314 N N . TYR A 1 169 ? 7.847 11.393 -6.539 1.00 98.94 169 TYR A N 1
ATOM 1315 C CA . TYR A 1 169 ? 8.079 11.511 -7.974 1.00 98.94 169 TYR A CA 1
ATOM 1316 C C . TYR A 1 169 ? 6.838 12.077 -8.668 1.00 98.94 169 TYR A C 1
ATOM 1318 O O . TYR A 1 169 ? 5.709 11.668 -8.395 1.00 98.94 169 TYR A O 1
ATOM 1326 N N . ASN A 1 170 ? 7.044 12.984 -9.622 1.00 98.81 170 ASN A N 1
ATOM 1327 C CA . ASN A 1 170 ? 5.997 13.426 -10.542 1.00 98.81 170 ASN A CA 1
ATOM 1328 C C . ASN A 1 170 ? 5.952 12.526 -11.776 1.00 98.81 170 ASN A C 1
ATOM 1330 O O . ASN A 1 170 ? 6.997 12.179 -12.320 1.00 98.81 170 ASN A O 1
ATOM 1334 N N . LEU A 1 171 ? 4.750 12.252 -12.276 1.00 98.81 171 LEU A N 1
ATOM 1335 C CA . LEU A 1 171 ? 4.513 11.610 -13.563 1.00 98.81 171 LEU A CA 1
ATOM 1336 C C . LEU A 1 171 ? 3.899 12.635 -14.515 1.00 98.81 171 LEU A C 1
ATOM 1338 O O . LEU A 1 171 ? 2.812 13.163 -14.268 1.00 98.81 171 LEU A O 1
ATOM 1342 N N . SER A 1 172 ? 4.584 12.915 -15.625 1.00 98.62 172 SER A N 1
ATOM 1343 C CA . SER A 1 172 ? 4.037 13.821 -16.649 1.00 98.62 172 SER A CA 1
ATOM 1344 C C . SER A 1 172 ? 2.876 13.194 -17.425 1.00 98.62 172 SER A C 1
ATOM 1346 O O . SER A 1 172 ? 2.008 13.915 -17.919 1.00 98.62 172 SER A O 1
ATOM 1348 N N . THR A 1 173 ? 2.834 11.860 -17.491 1.00 98.50 173 THR A N 1
ATOM 1349 C CA . THR A 1 173 ? 1.692 11.091 -17.989 1.00 98.50 173 THR A CA 1
ATOM 1350 C C . THR A 1 173 ? 1.138 10.245 -16.844 1.00 98.50 173 THR A C 1
ATOM 1352 O O . THR A 1 173 ? 1.859 9.389 -16.331 1.00 98.50 173 THR A O 1
ATOM 1355 N N . PRO A 1 174 ? -0.124 10.453 -16.423 1.00 98.69 174 PRO A N 1
ATOM 1356 C CA . PRO A 1 174 ? -0.695 9.709 -15.313 1.00 98.69 174 PRO A CA 1
ATOM 1357 C C . PRO A 1 174 ? -0.565 8.194 -15.464 1.00 98.69 174 PRO A C 1
ATOM 1359 O O . PRO A 1 174 ? -0.956 7.652 -16.500 1.00 98.69 174 PRO A O 1
ATOM 1362 N N . TRP A 1 175 ? -0.100 7.521 -14.408 1.00 98.44 175 TRP A N 1
ATOM 1363 C CA . TRP A 1 175 ? 0.082 6.061 -14.357 1.00 98.44 175 TRP A CA 1
ATOM 1364 C C . TRP A 1 175 ? 1.148 5.483 -15.308 1.00 98.44 175 TRP A C 1
ATOM 1366 O O . TRP A 1 175 ? 1.196 4.266 -15.487 1.00 98.44 175 TRP A O 1
ATOM 1376 N N . ASP A 1 176 ? 1.998 6.317 -15.910 1.00 98.62 176 ASP A N 1
ATOM 1377 C CA . ASP A 1 176 ? 3.131 5.880 -16.732 1.00 98.62 176 ASP A CA 1
ATOM 1378 C C . ASP A 1 176 ? 4.462 6.133 -16.010 1.00 98.62 176 ASP A C 1
ATOM 1380 O O . ASP A 1 176 ? 4.977 7.261 -15.989 1.00 98.62 176 ASP A O 1
ATOM 1384 N N . ILE A 1 177 ? 5.024 5.067 -15.430 1.00 98.69 177 ILE A N 1
ATOM 1385 C CA . ILE A 1 177 ? 6.259 5.136 -14.635 1.00 98.69 177 ILE A CA 1
ATOM 1386 C C . ILE A 1 177 ? 7.488 5.511 -15.468 1.00 98.69 177 ILE A C 1
ATOM 1388 O O . ILE A 1 177 ? 8.464 6.007 -14.915 1.00 98.69 177 ILE A O 1
ATOM 1392 N N . SER A 1 178 ? 7.441 5.372 -16.800 1.00 98.50 178 SER A N 1
ATOM 1393 C CA . SER A 1 178 ? 8.533 5.830 -17.673 1.00 98.50 178 SER A CA 1
ATOM 1394 C C . SER A 1 178 ? 8.702 7.355 -17.653 1.00 98.50 178 SER A C 1
ATOM 1396 O O . SER A 1 178 ? 9.735 7.882 -18.065 1.00 98.50 178 SER A O 1
ATOM 1398 N N . THR A 1 179 ? 7.691 8.070 -17.150 1.00 98.62 179 THR A N 1
ATOM 1399 C CA . THR A 1 179 ? 7.683 9.529 -17.038 1.00 98.62 179 THR A CA 1
ATOM 1400 C C . THR A 1 179 ? 7.952 10.043 -15.627 1.00 98.62 179 THR A C 1
ATOM 1402 O O . THR A 1 179 ? 7.823 11.251 -15.401 1.00 98.62 179 THR A O 1
ATOM 1405 N N . CYS A 1 180 ? 8.308 9.151 -14.695 1.00 98.50 180 CYS A N 1
ATOM 1406 C CA . CYS A 1 180 ? 8.674 9.509 -13.332 1.00 98.50 180 CYS A CA 1
ATOM 1407 C C . CYS A 1 180 ? 9.886 10.452 -13.310 1.00 98.50 180 CYS A C 1
ATOM 1409 O O . CYS A 1 180 ? 10.919 10.203 -13.934 1.00 98.50 180 CYS A O 1
ATOM 1411 N N . VAL A 1 181 ? 9.765 11.533 -12.543 1.00 98.75 181 VAL A N 1
ATOM 1412 C CA . VAL A 1 181 ? 10.842 12.482 -12.250 1.00 98.75 181 VAL A CA 1
ATOM 1413 C C . VAL A 1 181 ? 10.821 12.773 -10.757 1.00 98.75 181 VAL A C 1
ATOM 1415 O O . VAL A 1 181 ? 9.811 13.255 -10.243 1.00 98.75 181 VAL A O 1
ATOM 1418 N N . TYR A 1 182 ? 11.934 12.495 -10.076 1.00 98.88 182 TYR A N 1
ATOM 1419 C CA . TYR A 1 182 ? 12.096 12.794 -8.652 1.00 98.88 182 TYR A CA 1
ATOM 1420 C C . TYR A 1 182 ? 11.841 14.280 -8.366 1.00 98.88 182 TYR A C 1
ATOM 1422 O O . TYR A 1 182 ? 12.301 15.150 -9.114 1.00 98.88 182 TYR A O 1
ATOM 1430 N N . LEU A 1 183 ? 11.111 14.561 -7.287 1.00 98.75 183 LEU A N 1
ATOM 1431 C CA . LEU A 1 183 ? 10.761 15.911 -6.859 1.00 98.75 183 LEU A CA 1
ATOM 1432 C C . LEU A 1 183 ? 11.423 16.286 -5.530 1.00 98.75 183 LEU A C 1
ATOM 1434 O O . LEU A 1 183 ? 12.111 17.304 -5.468 1.00 98.75 183 LEU A O 1
ATOM 1438 N N . GLN A 1 184 ? 11.165 15.510 -4.479 1.00 98.75 184 GLN A N 1
ATOM 1439 C CA . GLN A 1 184 ? 11.571 15.806 -3.102 1.00 98.75 184 GLN A CA 1
ATOM 1440 C C . GLN A 1 184 ? 11.478 14.550 -2.225 1.00 98.75 184 GLN A C 1
ATOM 1442 O O . GLN A 1 184 ? 10.972 13.521 -2.674 1.00 98.75 184 GLN A O 1
ATOM 1447 N N . ASN A 1 185 ? 11.925 14.644 -0.971 1.00 98.75 185 ASN A N 1
ATOM 1448 C CA . ASN A 1 185 ? 11.668 13.633 0.050 1.00 98.75 185 ASN A CA 1
ATOM 1449 C C . ASN A 1 185 ? 11.191 14.252 1.373 1.00 98.75 185 ASN A C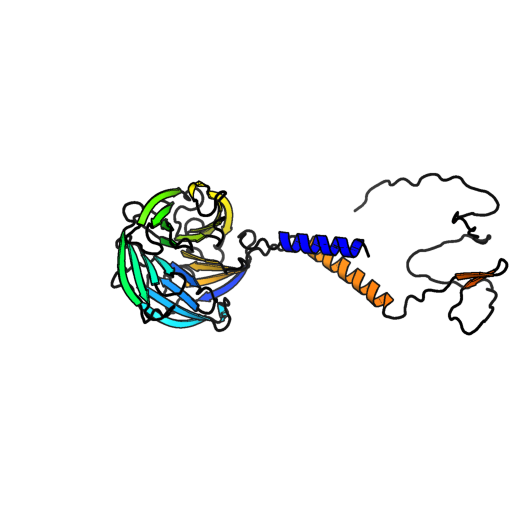 1
ATOM 1451 O O . ASN A 1 185 ? 11.267 15.468 1.576 1.00 98.75 185 ASN A O 1
ATOM 1455 N N . PHE A 1 186 ? 10.689 13.398 2.262 1.00 98.81 186 PHE A N 1
ATOM 1456 C CA . PHE A 1 186 ? 10.355 13.725 3.644 1.00 98.81 186 PHE A CA 1
ATOM 1457 C C . PHE A 1 186 ? 10.845 12.602 4.561 1.00 98.81 186 PHE A C 1
ATOM 1459 O O . PHE A 1 186 ? 10.393 11.468 4.431 1.00 98.81 186 PHE A O 1
ATOM 1466 N N . SER A 1 187 ? 11.757 12.917 5.483 1.00 98.75 187 SER A N 1
ATOM 1467 C CA . SER A 1 187 ? 12.301 11.932 6.423 1.00 98.75 187 SER A CA 1
ATOM 1468 C C . SER A 1 187 ? 11.303 11.591 7.529 1.00 98.75 187 SER A C 1
ATOM 1470 O O . SER A 1 187 ? 10.730 12.485 8.156 1.00 98.75 187 SER A O 1
ATOM 1472 N N . VAL A 1 188 ? 11.154 10.294 7.792 1.00 98.75 188 VAL A N 1
ATOM 1473 C CA . VAL A 1 188 ? 10.357 9.719 8.887 1.00 98.75 188 VAL A CA 1
ATOM 1474 C C . VAL A 1 188 ? 11.227 9.141 10.010 1.00 98.75 188 VAL A C 1
ATOM 1476 O O . VAL A 1 188 ? 10.697 8.764 11.053 1.00 98.75 188 VAL A O 1
ATOM 1479 N N . ALA A 1 189 ? 12.556 9.192 9.862 1.00 98.50 189 ALA A N 1
ATOM 1480 C CA . ALA A 1 189 ? 13.572 8.663 10.785 1.00 98.50 189 ALA A CA 1
ATOM 1481 C C . ALA A 1 189 ? 13.438 9.094 12.259 1.00 98.50 189 ALA A C 1
ATOM 1483 O O . ALA A 1 189 ? 14.023 8.490 13.153 1.00 98.50 189 ALA A O 1
ATOM 1484 N N . ALA A 1 190 ? 12.703 10.174 12.544 1.00 98.31 190 ALA A N 1
ATOM 1485 C CA . ALA A 1 190 ? 12.431 10.603 13.915 1.00 98.31 190 ALA A CA 1
ATOM 1486 C C . ALA A 1 190 ? 11.413 9.705 14.647 1.00 98.31 190 ALA A C 1
ATOM 1488 O O . ALA A 1 190 ? 11.295 9.805 15.871 1.00 98.31 190 ALA A O 1
ATOM 1489 N N . GLN A 1 191 ? 10.644 8.906 13.908 1.00 98.38 191 GLN A N 1
ATOM 1490 C CA . GLN A 1 191 ? 9.635 7.978 14.416 1.00 98.38 191 GLN A CA 1
ATOM 1491 C C . GLN A 1 191 ? 9.954 6.528 14.047 1.00 98.38 191 GLN A C 1
ATOM 1493 O O . GLN A 1 191 ? 9.682 5.651 14.853 1.00 98.38 191 GLN A O 1
ATOM 1498 N N . GLU A 1 192 ? 10.525 6.292 12.864 1.00 98.31 192 GLU A N 1
ATOM 1499 C CA . GLU A 1 192 ? 10.714 4.950 12.315 1.00 98.31 192 GLU A CA 1
ATOM 1500 C C . GLU A 1 192 ? 12.001 4.891 11.474 1.00 98.31 192 GLU A C 1
ATOM 1502 O O . GLU A 1 192 ? 12.166 5.695 10.556 1.00 98.31 192 GLU A O 1
ATOM 1507 N N . MET A 1 193 ? 12.905 3.957 11.798 1.00 98.25 193 MET A N 1
ATOM 1508 C CA . MET A 1 193 ? 14.214 3.756 11.137 1.00 98.25 193 MET A CA 1
ATOM 1509 C C . MET A 1 193 ? 14.245 2.517 10.222 1.00 98.25 193 MET A C 1
ATOM 1511 O O . MET A 1 193 ? 15.299 2.050 9.795 1.00 98.25 193 MET A O 1
ATOM 1515 N N . THR A 1 194 ? 13.100 1.878 10.007 1.00 98.38 194 THR A N 1
ATOM 1516 C CA . THR A 1 194 ? 12.882 0.804 9.036 1.00 98.38 194 THR A CA 1
ATOM 1517 C C . THR A 1 194 ? 11.428 0.872 8.545 1.00 98.38 194 THR A C 1
ATOM 1519 O O . THR A 1 194 ? 10.631 -0.031 8.823 1.00 98.38 194 THR A O 1
ATOM 1522 N N . PRO A 1 195 ? 11.039 1.951 7.835 1.00 98.75 195 PRO A N 1
ATOM 1523 C CA . PRO A 1 195 ? 9.677 2.097 7.337 1.00 98.75 195 PRO A CA 1
ATOM 1524 C C . PRO A 1 195 ? 9.421 1.122 6.182 1.00 98.75 195 PRO A C 1
ATOM 1526 O O . PRO A 1 195 ? 10.228 1.017 5.253 1.00 98.75 195 PRO A O 1
ATOM 1529 N N . THR A 1 196 ? 8.301 0.406 6.240 1.00 98.62 196 THR A N 1
ATOM 1530 C CA . THR A 1 196 ? 7.996 -0.721 5.345 1.00 98.62 196 THR A CA 1
ATOM 1531 C C . THR A 1 196 ? 6.822 -0.469 4.403 1.00 98.62 196 THR A C 1
ATOM 1533 O O . THR A 1 196 ? 6.875 -0.926 3.269 1.00 98.62 196 THR A O 1
ATOM 1536 N N . ASP A 1 197 ? 5.826 0.326 4.796 1.00 98.75 197 ASP A N 1
ATOM 1537 C CA . ASP A 1 197 ? 4.685 0.674 3.933 1.00 98.75 197 ASP A CA 1
ATOM 1538 C C . ASP A 1 197 ? 4.188 2.094 4.242 1.00 98.75 197 ASP A C 1
ATOM 1540 O O . ASP A 1 197 ? 4.385 2.619 5.348 1.00 98.75 197 ASP A O 1
ATOM 1544 N N . LEU A 1 198 ? 3.584 2.740 3.242 1.00 98.56 198 LEU A N 1
ATOM 1545 C CA . LEU A 1 198 ? 2.896 4.010 3.389 1.00 98.56 198 LEU A CA 1
ATOM 1546 C C . LEU A 1 198 ? 1.484 3.996 2.784 1.00 98.56 198 LEU A C 1
ATOM 1548 O O . LEU A 1 198 ? 1.244 3.597 1.647 1.00 98.56 198 LEU A O 1
ATOM 1552 N N . PHE A 1 199 ? 0.549 4.637 3.480 1.00 98.69 199 PHE A N 1
ATOM 1553 C CA . PHE A 1 199 ? -0.810 4.838 2.981 1.00 98.69 199 PHE A CA 1
ATOM 1554 C C . PHE A 1 199 ? -1.222 6.301 3.075 1.00 98.69 199 PHE A C 1
ATOM 1556 O O . PHE A 1 199 ? -1.144 6.914 4.138 1.00 98.69 199 PHE A O 1
ATOM 1563 N N . PHE A 1 200 ? -1.759 6.863 1.993 1.00 98.56 200 PHE A N 1
ATOM 1564 C CA . PHE A 1 200 ? -2.391 8.181 2.037 1.00 98.56 200 PHE A CA 1
ATOM 1565 C C . PHE A 1 200 ? -3.895 8.074 2.249 1.00 98.56 200 PHE A C 1
ATOM 1567 O O . PHE A 1 200 ? -4.598 7.373 1.516 1.00 98.56 200 PHE A O 1
ATOM 1574 N N . LYS A 1 201 ? -4.425 8.884 3.170 1.00 97.19 201 LYS A N 1
ATOM 1575 C CA . LYS A 1 201 ? -5.869 9.136 3.237 1.00 97.19 201 LYS A CA 1
ATOM 1576 C C . LYS A 1 201 ? -6.359 9.624 1.860 1.00 97.19 201 LYS A C 1
ATOM 1578 O O . LYS A 1 201 ? -5.697 10.472 1.264 1.00 97.19 201 LYS A O 1
ATOM 1583 N N . PRO A 1 202 ? -7.528 9.185 1.350 1.00 95.25 202 PRO A N 1
ATOM 1584 C CA . PRO A 1 202 ? -7.983 9.508 -0.008 1.00 95.25 202 PRO A CA 1
ATOM 1585 C C . PRO A 1 202 ? -8.123 10.998 -0.345 1.00 95.25 202 PRO A C 1
ATOM 1587 O O . PRO A 1 202 ? -8.125 11.360 -1.520 1.00 95.25 202 PRO A O 1
ATOM 1590 N N . ASP A 1 203 ? -8.259 11.873 0.654 1.00 96.00 203 ASP A N 1
ATOM 1591 C CA . ASP A 1 203 ? -8.279 13.324 0.439 1.00 96.00 203 ASP A CA 1
ATOM 1592 C C . ASP A 1 203 ? -6.882 13.965 0.446 1.00 96.00 203 ASP A C 1
ATOM 1594 O O . ASP A 1 203 ? -6.775 15.154 0.167 1.00 96.00 203 ASP A O 1
ATOM 1598 N N . GLY A 1 204 ? -5.829 13.192 0.720 1.00 97.75 204 GLY A N 1
ATOM 1599 C CA . GLY A 1 204 ? -4.429 13.608 0.762 1.00 97.75 204 GLY A CA 1
ATOM 1600 C C . GLY A 1 204 ? -4.010 14.339 2.032 1.00 97.75 204 GLY A C 1
ATOM 1601 O O . GLY A 1 204 ? -2.887 14.828 2.080 1.00 97.75 204 GLY A O 1
ATOM 1602 N N . THR A 1 205 ? -4.885 14.462 3.035 1.00 97.44 205 THR A N 1
ATOM 1603 C CA . THR A 1 205 ? -4.617 15.268 4.245 1.00 97.44 205 THR A CA 1
ATOM 1604 C C . THR A 1 205 ? -3.855 14.522 5.337 1.00 97.44 205 THR A C 1
ATOM 1606 O O . THR A 1 205 ? -3.415 15.142 6.304 1.00 97.44 205 THR A O 1
ATOM 1609 N N . LYS A 1 206 ? -3.691 13.202 5.199 1.00 98.00 206 LYS A N 1
ATOM 1610 C CA . LYS A 1 206 ? -2.906 12.364 6.108 1.00 98.00 206 LYS A CA 1
ATOM 1611 C C . LYS A 1 206 ? -2.100 11.332 5.332 1.00 98.00 206 LYS A C 1
ATOM 1613 O O . LYS A 1 206 ? -2.576 10.834 4.307 1.00 98.00 206 LYS A O 1
ATOM 1618 N N . VAL A 1 207 ? -0.934 10.992 5.866 1.00 98.69 207 VAL A N 1
ATOM 1619 C CA . VAL A 1 207 ? -0.157 9.812 5.482 1.00 98.69 207 VAL A CA 1
ATOM 1620 C C . VAL A 1 207 ? 0.132 8.990 6.733 1.00 98.69 207 VAL A C 1
ATOM 1622 O O . VAL A 1 207 ? 0.365 9.546 7.809 1.00 98.69 207 VAL A O 1
ATOM 1625 N N . TYR A 1 208 ? 0.067 7.676 6.588 1.00 98.75 208 TYR A N 1
ATOM 1626 C CA . TYR A 1 208 ? 0.416 6.701 7.612 1.00 98.75 208 TYR A CA 1
ATOM 1627 C C . TYR A 1 208 ? 1.638 5.942 7.136 1.00 98.75 208 TYR A C 1
ATOM 1629 O O . TYR A 1 208 ? 1.691 5.587 5.961 1.00 98.75 208 TYR A O 1
ATOM 1637 N N . VAL A 1 209 ? 2.587 5.704 8.030 1.00 98.88 209 VAL A N 1
ATOM 1638 C CA . VAL A 1 209 ? 3.782 4.903 7.762 1.00 98.88 209 VAL A CA 1
ATOM 1639 C C . VAL A 1 209 ? 3.853 3.816 8.813 1.00 98.88 209 VAL A C 1
ATOM 1641 O O . VAL A 1 209 ? 3.760 4.123 9.999 1.00 98.88 209 VAL A O 1
ATOM 1644 N N . VAL A 1 210 ? 3.991 2.567 8.393 1.00 98.56 210 VAL A N 1
ATOM 1645 C CA . VAL A 1 210 ? 4.274 1.449 9.300 1.00 98.56 210 VAL A CA 1
ATOM 1646 C C . VAL A 1 210 ? 5.749 1.082 9.183 1.00 98.56 210 VAL A C 1
ATOM 1648 O O . VAL A 1 210 ? 6.361 1.315 8.136 1.00 98.56 210 VAL A O 1
ATOM 1651 N N . GLY A 1 211 ? 6.330 0.530 10.241 1.00 97.75 211 GLY A N 1
ATOM 1652 C CA . GLY A 1 211 ? 7.696 0.035 10.179 1.00 97.75 211 GLY A CA 1
ATOM 1653 C C . GLY A 1 211 ? 8.076 -0.893 11.319 1.00 97.75 211 GLY A C 1
ATOM 1654 O O . GLY A 1 211 ? 7.314 -1.121 12.262 1.00 97.75 211 GLY A O 1
ATOM 1655 N N . VAL A 1 212 ? 9.251 -1.494 11.153 1.00 97.94 212 VAL A N 1
ATOM 1656 C CA . VAL A 1 212 ? 9.721 -2.623 11.966 1.00 97.94 212 VAL A CA 1
ATOM 1657 C C . VAL A 1 212 ? 10.484 -2.168 13.210 1.00 97.94 212 VAL A C 1
ATOM 1659 O O . VAL A 1 212 ? 10.536 -2.916 14.179 1.00 97.94 212 VAL A O 1
ATOM 1662 N N . ASP A 1 213 ? 11.082 -0.972 13.227 1.00 97.88 213 ASP A N 1
ATOM 1663 C CA . ASP A 1 213 ? 11.792 -0.502 14.427 1.00 97.88 213 ASP A CA 1
ATOM 1664 C C . ASP A 1 213 ? 10.802 -0.109 15.536 1.00 97.88 213 ASP A C 1
ATOM 1666 O O . ASP A 1 213 ? 11.035 -0.398 16.714 1.00 97.88 213 ASP A O 1
ATOM 1670 N N . GLY A 1 214 ? 9.678 0.515 15.163 1.00 97.38 214 GLY A N 1
ATOM 1671 C CA . GLY A 1 214 ? 8.632 0.944 16.093 1.00 97.38 214 GLY A CA 1
ATOM 1672 C C . GLY A 1 214 ? 7.566 -0.110 16.410 1.00 97.38 214 GLY A C 1
ATOM 1673 O O . GLY A 1 214 ? 6.880 0.020 17.430 1.00 97.38 214 GLY A O 1
ATOM 1674 N N . ASP A 1 215 ? 7.401 -1.136 15.565 1.00 98.19 215 ASP A N 1
ATOM 1675 C CA . ASP A 1 215 ? 6.245 -2.049 15.581 1.00 98.19 215 ASP A CA 1
ATOM 1676 C C . ASP A 1 215 ? 4.911 -1.279 15.684 1.00 98.19 215 ASP A C 1
ATOM 1678 O O . ASP A 1 215 ? 3.998 -1.621 16.458 1.00 98.19 215 ASP A O 1
ATOM 1682 N N . ASP A 1 216 ? 4.819 -0.164 14.960 1.00 98.00 216 ASP A N 1
ATOM 1683 C CA . ASP A 1 216 ? 3.728 0.791 15.065 1.00 98.00 216 ASP A CA 1
ATOM 1684 C C . ASP A 1 216 ? 3.355 1.429 13.722 1.00 98.00 216 ASP A C 1
ATOM 1686 O O . ASP A 1 216 ? 4.059 1.347 12.717 1.00 98.00 216 ASP A O 1
ATOM 1690 N N . ILE A 1 217 ? 2.165 2.026 13.702 1.00 98.56 217 ILE A N 1
ATOM 1691 C CA . ILE A 1 217 ? 1.705 2.894 12.623 1.00 98.56 217 ILE A CA 1
ATOM 1692 C C . ILE A 1 217 ? 1.932 4.333 13.083 1.00 98.56 217 ILE A C 1
ATOM 1694 O O . ILE A 1 217 ? 1.409 4.736 14.121 1.00 98.56 217 ILE A O 1
ATOM 1698 N N . ASN A 1 218 ? 2.646 5.125 12.294 1.00 98.56 218 ASN A N 1
ATOM 1699 C CA . ASN A 1 218 ? 2.915 6.542 12.513 1.00 98.56 218 ASN A CA 1
ATOM 1700 C C . ASN A 1 218 ? 2.009 7.401 11.626 1.00 98.56 218 ASN A C 1
ATOM 1702 O O . ASN A 1 218 ? 2.012 7.268 10.405 1.00 98.56 218 ASN A O 1
ATOM 1706 N N . GLU A 1 219 ? 1.228 8.298 12.229 1.00 98.25 219 GLU A N 1
ATOM 1707 C CA . GLU A 1 219 ? 0.305 9.198 11.530 1.00 98.25 219 GLU A CA 1
ATOM 1708 C C . GLU A 1 219 ? 0.904 10.600 11.379 1.00 98.25 219 GLU A C 1
ATOM 1710 O O . GLU A 1 219 ? 1.313 11.233 12.357 1.00 98.25 219 GLU A O 1
ATOM 1715 N N . TYR A 1 220 ? 0.848 11.132 10.159 1.00 98.62 220 TYR A N 1
ATOM 1716 C CA . TYR A 1 220 ? 1.279 12.483 9.817 1.00 98.62 220 TYR A CA 1
ATOM 1717 C C . TYR A 1 220 ? 0.129 13.264 9.177 1.00 98.62 220 TYR A C 1
ATOM 1719 O O . TYR A 1 220 ? -0.582 12.762 8.306 1.00 98.62 220 TYR A O 1
ATOM 1727 N N . ASN A 1 221 ? -0.031 14.524 9.578 1.00 98.06 221 ASN A N 1
ATOM 1728 C CA . ASN A 1 221 ? -0.956 15.465 8.950 1.00 98.06 221 ASN A CA 1
ATOM 1729 C C . ASN A 1 221 ? -0.255 16.237 7.832 1.00 98.06 221 ASN A C 1
ATOM 1731 O O . ASN A 1 221 ? 0.871 16.692 8.017 1.00 98.06 221 ASN A O 1
ATOM 1735 N N . LEU A 1 222 ? -0.950 16.459 6.718 1.00 98.38 222 LEU A N 1
ATOM 1736 C CA . LEU A 1 222 ? -0.510 17.322 5.627 1.00 98.38 222 LEU A CA 1
ATOM 1737 C C . LEU A 1 222 ? -1.391 18.569 5.593 1.00 98.38 222 LEU A C 1
ATOM 1739 O O . LEU A 1 222 ? -2.606 18.484 5.398 1.00 98.38 222 LEU A O 1
ATOM 1743 N N . SER A 1 223 ? -0.781 19.744 5.760 1.00 98.12 223 SER A N 1
ATOM 1744 C CA . SER A 1 223 ? -1.521 21.012 5.645 1.00 98.12 223 SER A CA 1
ATOM 1745 C C . SER A 1 223 ? -1.896 21.346 4.197 1.00 98.12 223 SER A C 1
ATOM 1747 O O . SER A 1 223 ? -2.910 22.005 3.962 1.00 98.12 223 SER A O 1
ATOM 1749 N N . THR A 1 224 ? -1.127 20.831 3.234 1.00 98.06 224 THR A N 1
ATOM 1750 C CA . THR A 1 224 ? -1.458 20.845 1.809 1.00 98.06 224 THR A CA 1
ATOM 1751 C C . THR A 1 224 ? -1.662 19.403 1.346 1.00 98.06 224 THR A C 1
ATOM 1753 O O . THR A 1 224 ? -0.711 18.621 1.389 1.00 98.06 224 THR A O 1
ATOM 1756 N N . PRO A 1 225 ? -2.868 19.022 0.883 1.00 98.56 225 PRO A N 1
ATOM 1757 C CA . PRO A 1 225 ? -3.121 17.660 0.443 1.00 98.56 225 PRO A CA 1
ATOM 1758 C C . PRO A 1 225 ? -2.113 17.165 -0.593 1.00 98.56 225 PRO A C 1
ATOM 1760 O O . PRO A 1 225 ? -1.886 17.850 -1.592 1.00 98.56 225 PRO A O 1
ATOM 1763 N N . TRP A 1 226 ? -1.582 15.956 -0.391 1.00 98.56 226 TRP A N 1
ATOM 1764 C CA . TRP A 1 226 ? -0.622 15.299 -1.294 1.00 98.56 226 TRP A CA 1
ATOM 1765 C C . TRP A 1 226 ? 0.767 15.959 -1.394 1.00 98.56 226 TRP A C 1
ATOM 1767 O O . TRP A 1 226 ? 1.542 15.594 -2.277 1.00 98.56 226 TRP A O 1
ATOM 1777 N N . ASP A 1 227 ? 1.099 16.910 -0.520 1.00 98.62 227 ASP A N 1
ATOM 1778 C CA . ASP A 1 227 ? 2.422 17.541 -0.454 1.00 98.62 227 ASP A CA 1
ATOM 1779 C C . ASP A 1 227 ? 3.166 17.123 0.822 1.00 98.62 227 ASP A C 1
ATOM 1781 O O . ASP A 1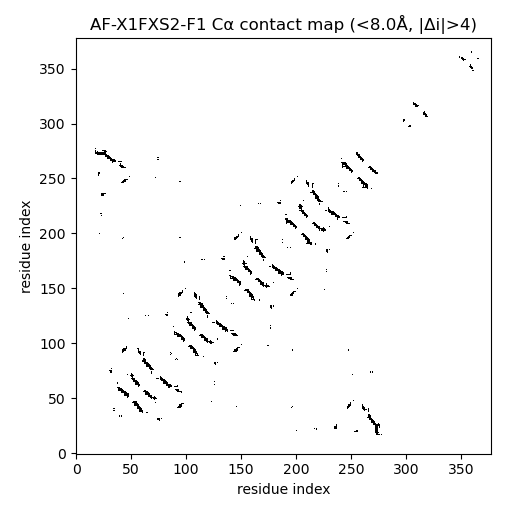 227 ? 2.915 17.653 1.914 1.00 98.62 227 ASP A O 1
ATOM 1785 N N . ILE A 1 228 ? 4.100 16.179 0.671 1.00 98.69 228 ILE A N 1
ATOM 1786 C CA . ILE A 1 228 ? 4.857 15.606 1.794 1.00 98.69 228 ILE A CA 1
ATOM 1787 C C . ILE A 1 228 ? 5.793 16.614 2.467 1.00 98.69 228 ILE A C 1
ATOM 1789 O O . ILE A 1 228 ? 6.170 16.415 3.617 1.00 98.69 228 ILE A O 1
ATOM 1793 N N . SER A 1 229 ? 6.112 17.742 1.819 1.00 98.44 229 SER A N 1
ATOM 1794 C CA . SER A 1 229 ? 6.893 18.812 2.458 1.00 98.44 229 SER A CA 1
ATOM 1795 C C . SER A 1 229 ? 6.143 19.475 3.619 1.00 98.44 229 SER A C 1
ATOM 1797 O O . SER A 1 229 ? 6.743 20.158 4.451 1.00 98.44 229 SER A O 1
ATOM 1799 N N . THR A 1 230 ? 4.826 19.260 3.693 1.00 98.44 230 THR A N 1
ATOM 1800 C CA . THR A 1 230 ? 3.956 19.789 4.745 1.00 98.44 230 THR A CA 1
ATOM 1801 C C . THR A 1 230 ? 3.575 18.761 5.806 1.00 98.44 230 THR A C 1
ATOM 1803 O O . THR A 1 230 ? 2.737 19.072 6.658 1.00 98.44 230 THR A O 1
ATOM 1806 N N . CYS A 1 231 ? 4.166 17.561 5.757 1.00 98.25 231 CYS A N 1
ATOM 1807 C CA . CYS A 1 231 ? 3.954 16.522 6.754 1.00 98.25 231 CYS A CA 1
ATOM 1808 C C . CYS A 1 231 ? 4.371 17.002 8.150 1.00 98.25 231 CYS A C 1
ATOM 1810 O O . CYS A 1 231 ? 5.466 17.525 8.364 1.00 98.25 231 CYS A O 1
ATOM 1812 N N . VAL A 1 232 ? 3.491 16.779 9.122 1.00 98.31 232 VAL A N 1
ATOM 1813 C CA . VAL A 1 232 ? 3.737 17.010 10.546 1.00 98.31 232 VAL A CA 1
ATOM 1814 C C . VAL A 1 232 ? 3.276 15.779 11.309 1.00 98.31 232 VAL A C 1
ATOM 1816 O O . VAL A 1 232 ? 2.102 15.413 11.228 1.00 98.31 232 VAL A O 1
ATOM 1819 N N . TYR A 1 233 ? 4.192 15.157 12.053 1.00 98.44 233 TYR A N 1
ATOM 1820 C CA . TYR A 1 233 ? 3.873 14.022 12.917 1.00 98.44 233 TYR A CA 1
ATOM 1821 C C . TYR A 1 233 ? 2.731 14.371 13.879 1.00 98.44 233 TYR A C 1
ATOM 1823 O O . TYR A 1 233 ? 2.711 15.450 14.477 1.00 98.44 233 TYR A O 1
ATOM 1831 N N . SER A 1 234 ? 1.778 13.453 14.007 1.00 95.94 234 SER A N 1
ATOM 1832 C CA . SER A 1 234 ? 0.582 13.610 14.830 1.00 95.94 234 SER A CA 1
ATOM 1833 C C . SER A 1 234 ? 0.634 12.692 16.049 1.00 95.94 234 SER A C 1
ATOM 1835 O O . SER A 1 234 ? 0.553 13.162 17.183 1.00 95.94 234 SER A O 1
ATOM 1837 N N . GLN A 1 235 ? 0.750 11.386 15.813 1.00 94.94 235 GLN A N 1
ATOM 1838 C CA . GLN A 1 235 ? 0.623 10.330 16.821 1.00 94.94 235 GLN A CA 1
ATOM 1839 C C . GLN A 1 235 ? 1.056 8.981 16.231 1.00 94.94 235 GLN A C 1
ATOM 1841 O O . GLN A 1 235 ? 1.224 8.874 15.016 1.00 94.94 235 GLN A O 1
ATOM 1846 N N . ASN A 1 236 ? 1.152 7.953 17.074 1.00 96.44 236 ASN A N 1
ATOM 1847 C CA . ASN A 1 236 ? 1.356 6.575 16.647 1.00 96.44 236 ASN A CA 1
ATOM 1848 C C . ASN A 1 236 ? 0.366 5.610 17.317 1.00 96.44 236 ASN A C 1
ATOM 1850 O O . ASN A 1 236 ? -0.351 5.975 18.257 1.00 96.44 236 ASN A O 1
ATOM 1854 N N . PHE A 1 237 ? 0.315 4.386 16.800 1.00 96.06 237 PHE A N 1
ATOM 1855 C CA . PHE A 1 237 ? -0.436 3.269 17.359 1.00 96.06 237 PHE A CA 1
ATOM 1856 C C . PHE A 1 237 ? 0.377 1.983 17.227 1.00 96.06 237 PHE A C 1
ATOM 1858 O O . PHE A 1 237 ? 0.661 1.545 16.115 1.00 96.06 237 PHE A O 1
ATOM 1865 N N . SER A 1 238 ? 0.727 1.374 18.360 1.00 97.38 238 SER A N 1
ATOM 1866 C CA . SER A 1 238 ? 1.503 0.133 18.377 1.00 97.38 238 SER A CA 1
ATOM 1867 C C . SER A 1 238 ? 0.663 -1.073 17.958 1.00 97.38 238 SER A C 1
ATOM 1869 O O . SER A 1 238 ? -0.438 -1.286 18.470 1.00 97.38 238 SER A O 1
ATOM 1871 N N . VAL A 1 239 ? 1.233 -1.891 17.075 1.00 97.81 239 VAL A N 1
ATOM 1872 C CA . VAL A 1 239 ? 0.687 -3.176 16.610 1.00 97.81 239 VAL A CA 1
ATOM 1873 C C . VAL A 1 239 ? 1.461 -4.380 17.166 1.00 97.81 239 VAL A C 1
ATOM 1875 O O . VAL A 1 239 ? 1.048 -5.523 16.963 1.00 97.81 239 VAL A O 1
ATOM 1878 N N . ALA A 1 240 ? 2.504 -4.129 17.968 1.00 97.56 240 ALA A N 1
ATOM 1879 C CA . ALA A 1 240 ? 3.419 -5.110 18.568 1.00 97.56 240 ALA A CA 1
ATOM 1880 C C . ALA A 1 240 ? 2.747 -6.278 19.317 1.00 97.56 240 ALA A C 1
ATOM 1882 O O . ALA A 1 240 ? 3.350 -7.328 19.532 1.00 97.56 240 ALA A O 1
ATOM 1883 N N . ALA A 1 241 ? 1.495 -6.116 19.756 1.00 96.94 241 ALA A N 1
ATOM 1884 C CA . ALA A 1 241 ? 0.742 -7.184 20.414 1.00 96.94 241 ALA A CA 1
ATOM 1885 C C . ALA A 1 241 ? 0.322 -8.318 19.457 1.00 96.94 241 ALA A C 1
ATOM 1887 O O . ALA A 1 241 ? 0.022 -9.420 19.921 1.00 96.94 241 ALA A O 1
ATOM 1888 N N . GLN A 1 242 ? 0.257 -8.048 18.151 1.00 97.75 242 GLN A N 1
ATOM 1889 C CA . GLN A 1 242 ? -0.097 -9.018 17.112 1.00 97.75 242 GLN A CA 1
ATOM 1890 C C . GLN A 1 242 ? 1.041 -9.263 16.122 1.00 97.75 242 GLN A C 1
ATOM 1892 O O . GLN A 1 242 ? 1.121 -10.359 15.575 1.00 97.75 242 GLN A O 1
ATOM 1897 N N . GLU A 1 243 ? 1.886 -8.261 15.881 1.00 97.50 243 GLU A N 1
ATOM 1898 C CA . GLU A 1 243 ? 2.919 -8.305 14.853 1.00 97.50 243 GLU A CA 1
ATOM 1899 C C . GLU A 1 243 ? 4.134 -7.474 15.281 1.00 97.50 243 GLU A C 1
ATOM 1901 O O . GLU A 1 243 ? 3.983 -6.294 15.583 1.00 97.50 243 GLU A O 1
ATOM 1906 N N . THR A 1 244 ? 5.316 -8.098 15.306 1.00 97.81 244 THR A N 1
ATOM 1907 C CA . THR A 1 244 ? 6.606 -7.475 15.686 1.00 97.81 244 THR A CA 1
ATOM 1908 C C . THR A 1 244 ? 7.568 -7.351 14.497 1.00 97.81 244 THR A C 1
ATOM 1910 O O . THR A 1 244 ? 8.789 -7.370 14.644 1.00 97.81 244 THR A O 1
ATOM 1913 N N . SER A 1 245 ? 7.015 -7.438 13.291 1.00 97.88 245 SER A N 1
ATOM 1914 C CA . SER A 1 245 ? 7.656 -7.135 12.018 1.00 97.88 245 SER A CA 1
ATOM 1915 C C . SER A 1 245 ? 6.559 -6.723 11.031 1.00 97.88 245 SER A C 1
ATOM 1917 O O . SER A 1 245 ? 6.281 -7.451 10.067 1.00 97.88 245 SER A O 1
ATOM 1919 N N . PRO A 1 246 ? 5.842 -5.612 11.294 1.00 98.44 246 PRO A N 1
ATOM 1920 C CA . PRO A 1 246 ? 4.772 -5.167 10.419 1.00 98.44 246 PRO A CA 1
ATOM 1921 C C . PRO A 1 246 ? 5.369 -4.653 9.107 1.00 98.44 246 PRO A C 1
ATOM 1923 O O . PRO A 1 246 ? 6.341 -3.893 9.080 1.00 98.44 246 PRO A O 1
ATOM 1926 N N . LYS A 1 247 ? 4.802 -5.115 7.999 1.00 98.38 247 LYS A N 1
ATOM 1927 C CA . LYS A 1 247 ? 5.349 -4.887 6.664 1.00 98.38 247 LYS A CA 1
ATOM 1928 C C . LYS A 1 247 ? 4.436 -4.068 5.778 1.00 98.38 247 LYS A C 1
ATOM 1930 O O . LYS A 1 247 ? 4.922 -3.155 5.133 1.00 98.38 247 LYS A O 1
ATOM 1935 N N . GLY A 1 248 ? 3.137 -4.356 5.806 1.00 98.25 248 GLY A N 1
ATOM 1936 C CA . GLY A 1 248 ? 2.169 -3.704 4.935 1.00 98.25 248 GLY A CA 1
ATOM 1937 C C . GLY A 1 248 ? 0.961 -3.174 5.684 1.00 98.25 248 GLY A C 1
ATOM 1938 O O . GLY A 1 248 ? 0.573 -3.724 6.720 1.00 98.25 248 GLY A O 1
ATOM 1939 N N . LEU A 1 249 ? 0.334 -2.124 5.154 1.00 97.69 249 LEU A N 1
ATOM 1940 C CA . LEU A 1 249 ? -0.820 -1.481 5.769 1.00 97.69 249 LEU A CA 1
ATOM 1941 C C . LEU A 1 249 ? -1.880 -1.085 4.731 1.00 97.69 249 LEU A C 1
ATOM 1943 O O . LEU A 1 249 ? -1.602 -0.576 3.652 1.00 97.69 249 LEU A O 1
ATOM 1947 N N . SER A 1 250 ? -3.154 -1.284 5.058 1.00 98.06 250 SER A N 1
ATOM 1948 C CA . SER A 1 250 ? -4.251 -0.889 4.173 1.00 98.06 250 SER A CA 1
ATOM 1949 C C . SER A 1 250 ? -5.447 -0.396 4.966 1.00 98.06 250 SER A C 1
ATOM 1951 O O . SER A 1 250 ? -5.848 -1.017 5.947 1.00 98.06 250 SER A O 1
ATOM 1953 N N . PHE A 1 251 ? -6.053 0.711 4.545 1.00 97.56 251 PHE A N 1
ATOM 1954 C CA . PHE A 1 251 ? -7.279 1.217 5.158 1.00 97.56 251 PHE A CA 1
ATOM 1955 C C . PHE A 1 251 ? -8.511 0.856 4.338 1.00 97.56 251 PHE A C 1
ATOM 1957 O O . PHE A 1 251 ? -8.529 0.941 3.106 1.00 97.56 251 PHE A O 1
ATOM 1964 N N . LYS A 1 252 ? -9.605 0.579 5.047 1.00 96.62 252 LYS A N 1
ATOM 1965 C CA . LYS A 1 252 ? -10.939 0.580 4.450 1.00 96.62 252 LYS A CA 1
ATOM 1966 C C . LYS A 1 252 ? -11.286 2.001 3.960 1.00 96.62 252 LYS A C 1
ATOM 1968 O O . LYS A 1 252 ? -11.008 2.959 4.676 1.00 96.62 252 LYS A O 1
ATOM 1973 N N . PRO A 1 253 ? -11.926 2.191 2.787 1.00 93.44 253 PRO A N 1
ATOM 1974 C CA . PRO A 1 253 ? -12.185 3.510 2.199 1.00 93.44 253 PRO A CA 1
ATOM 1975 C C . PRO A 1 253 ? -13.045 4.469 3.028 1.00 93.44 253 PRO A C 1
ATOM 1977 O O . PRO A 1 253 ? -13.055 5.664 2.747 1.00 93.44 253 PRO A O 1
ATOM 1980 N N . ASP A 1 254 ? -13.791 3.973 4.014 1.00 90.12 254 ASP A N 1
ATOM 1981 C CA . ASP A 1 254 ? -14.531 4.800 4.975 1.00 90.12 254 ASP A CA 1
ATOM 1982 C C . ASP A 1 254 ? -13.728 5.099 6.250 1.00 90.12 254 ASP A C 1
ATOM 1984 O O . ASP A 1 254 ? -14.235 5.756 7.150 1.00 90.12 254 ASP A O 1
ATOM 1988 N N . GLY A 1 255 ? -12.476 4.647 6.335 1.00 91.38 255 GLY A N 1
ATOM 1989 C CA . GLY A 1 255 ? -11.566 4.919 7.441 1.00 91.38 255 GLY A CA 1
ATOM 1990 C C . GLY A 1 255 ? -11.959 4.266 8.760 1.00 91.38 255 GLY A C 1
ATOM 1991 O O . GLY A 1 255 ? -11.461 4.706 9.793 1.00 91.38 255 GLY A O 1
ATOM 1992 N N . THR A 1 256 ? -12.856 3.271 8.753 1.00 90.88 256 THR A N 1
ATOM 1993 C CA . THR A 1 256 ? -13.313 2.587 9.977 1.00 90.88 256 THR A CA 1
ATOM 1994 C C . THR A 1 256 ? -12.465 1.377 10.347 1.00 90.88 256 THR A C 1
ATOM 1996 O O . THR A 1 256 ? -12.621 0.857 11.445 1.00 90.88 256 THR A O 1
ATOM 1999 N N . LYS A 1 257 ? -11.623 0.884 9.433 1.00 95.19 257 LYS A N 1
ATOM 2000 C CA . LYS A 1 257 ? -10.740 -0.264 9.662 1.00 95.19 257 LYS A CA 1
ATOM 2001 C C . LYS A 1 257 ? -9.376 -0.034 9.028 1.00 95.19 257 LYS A C 1
ATOM 2003 O O . LYS A 1 257 ? -9.297 0.556 7.945 1.00 95.19 257 LYS A O 1
ATOM 2008 N N . VAL A 1 258 ? -8.343 -0.540 9.688 1.00 97.81 258 VAL A N 1
ATOM 2009 C CA . VAL A 1 258 ? -6.989 -0.678 9.151 1.00 97.81 258 VAL A CA 1
ATOM 2010 C C . VAL A 1 258 ? -6.570 -2.139 9.261 1.00 97.81 258 VAL A C 1
ATOM 2012 O O . VAL A 1 258 ? -6.912 -2.827 10.223 1.00 97.81 258 VAL A O 1
ATOM 2015 N N . TYR A 1 259 ? -5.868 -2.611 8.244 1.00 98.62 259 TYR A N 1
ATOM 2016 C CA . TYR A 1 259 ? -5.346 -3.962 8.134 1.00 98.62 259 TYR A CA 1
ATOM 2017 C C . TYR A 1 259 ? -3.830 -3.869 8.065 1.00 98.62 259 TYR A C 1
ATOM 2019 O O . TYR A 1 259 ? -3.316 -3.077 7.279 1.00 98.62 259 TYR A O 1
ATOM 2027 N N . VAL A 1 260 ? -3.137 -4.662 8.870 1.00 98.75 260 VAL A N 1
ATOM 2028 C CA . VAL A 1 260 ? -1.674 -4.715 8.913 1.00 98.75 260 VAL A CA 1
ATOM 2029 C C . VAL A 1 260 ? -1.248 -6.138 8.604 1.00 98.75 260 VAL A C 1
ATOM 2031 O O . VAL A 1 260 ? -1.716 -7.063 9.267 1.00 98.75 260 VAL A O 1
ATOM 2034 N N . VAL A 1 261 ? -0.382 -6.318 7.613 1.00 98.50 261 VAL A N 1
ATOM 2035 C CA . VAL A 1 261 ? 0.288 -7.599 7.366 1.00 98.50 261 VAL A CA 1
ATOM 2036 C C . VAL A 1 261 ? 1.715 -7.525 7.886 1.00 98.50 261 VAL A C 1
ATOM 2038 O O . VAL A 1 261 ? 2.332 -6.460 7.849 1.00 98.50 261 VAL A O 1
ATOM 2041 N N . GLY A 1 262 ? 2.245 -8.637 8.377 1.00 96.56 262 GLY A N 1
ATOM 2042 C CA . GLY A 1 262 ? 3.647 -8.719 8.748 1.00 96.56 262 GLY A CA 1
ATOM 2043 C C . GLY A 1 262 ? 4.192 -10.135 8.707 1.00 96.56 262 GLY A C 1
ATOM 2044 O O . GLY A 1 262 ? 3.452 -11.112 8.583 1.00 96.56 262 GLY A O 1
ATOM 2045 N N . SER A 1 263 ? 5.516 -10.197 8.778 1.00 94.94 263 SER A N 1
ATOM 2046 C CA . SER A 1 263 ? 6.324 -11.378 8.442 1.00 94.94 263 SER A CA 1
ATOM 2047 C C . SER A 1 263 ? 6.724 -12.224 9.648 1.00 94.94 263 SER A C 1
ATOM 2049 O O . SER A 1 263 ? 7.287 -13.296 9.473 1.00 94.94 263 SER A O 1
ATOM 2051 N N . MET A 1 264 ? 6.472 -11.769 10.882 1.00 96.00 264 MET A N 1
ATOM 2052 C CA . MET A 1 264 ? 6.655 -12.639 12.053 1.00 96.00 264 MET A CA 1
ATOM 2053 C C . MET A 1 264 ? 5.360 -13.354 12.431 1.00 96.00 264 MET A C 1
ATOM 2055 O O . MET A 1 264 ? 5.413 -14.449 12.997 1.00 96.00 264 MET A O 1
ATOM 2059 N N . GLY A 1 265 ? 4.200 -12.753 12.150 1.00 94.19 265 GLY A N 1
ATOM 2060 C CA . GLY A 1 265 ? 2.898 -13.369 12.369 1.00 94.19 265 GLY A CA 1
ATOM 2061 C C . GLY A 1 265 ? 2.339 -14.127 11.164 1.00 94.19 265 GLY A C 1
ATOM 2062 O O . GLY A 1 265 ? 1.463 -14.969 11.368 1.00 94.19 265 GLY A O 1
ATOM 2063 N N . ASP A 1 266 ? 2.789 -13.825 9.942 1.00 97.44 266 ASP A N 1
ATOM 2064 C CA . ASP A 1 266 ? 2.227 -14.323 8.673 1.00 97.44 266 ASP A CA 1
ATOM 2065 C C . ASP A 1 266 ? 0.703 -14.141 8.597 1.00 97.44 266 ASP A C 1
ATOM 2067 O O . ASP A 1 266 ? -0.050 -15.004 8.123 1.00 97.44 266 ASP A O 1
ATOM 2071 N N . ASN A 1 267 ? 0.223 -13.023 9.146 1.00 97.62 267 ASN A N 1
ATOM 2072 C CA . ASN A 1 267 ? -1.192 -12.728 9.314 1.00 97.62 267 ASN A CA 1
ATOM 2073 C C . ASN A 1 267 ? -1.527 -11.345 8.769 1.00 97.62 267 ASN A C 1
ATOM 2075 O O . ASN A 1 267 ? -0.783 -10.390 8.962 1.00 97.62 267 ASN A O 1
ATOM 2079 N N . ILE A 1 268 ? -2.724 -11.224 8.202 1.00 98.69 268 ILE A N 1
ATOM 2080 C CA . ILE A 1 268 ? -3.430 -9.950 8.095 1.00 98.69 268 ILE A CA 1
ATOM 2081 C C . ILE A 1 268 ? -4.148 -9.725 9.429 1.00 98.69 268 ILE A C 1
ATOM 2083 O O . ILE A 1 268 ? -5.056 -10.482 9.775 1.00 98.69 268 ILE A O 1
ATOM 2087 N N . ASN A 1 269 ? -3.758 -8.696 10.171 1.00 98.69 269 ASN A N 1
ATOM 2088 C CA . ASN A 1 269 ? -4.369 -8.271 11.428 1.00 98.69 269 ASN A CA 1
ATOM 2089 C C . ASN A 1 269 ? -5.323 -7.098 11.174 1.00 98.69 269 ASN A C 1
ATOM 2091 O O . ASN A 1 269 ? -4.928 -6.089 10.596 1.00 98.69 269 ASN A O 1
ATOM 2095 N N . GLU A 1 270 ? -6.579 -7.222 11.597 1.00 98.56 270 GLU A N 1
ATOM 2096 C CA . GLU A 1 270 ? -7.620 -6.201 11.454 1.00 98.56 270 GLU A CA 1
ATOM 2097 C C . GLU A 1 270 ? -7.784 -5.403 12.749 1.00 98.56 270 GLU A C 1
ATOM 2099 O O . GLU A 1 270 ? -7.922 -5.974 13.835 1.00 98.56 270 GLU A O 1
ATOM 2104 N N . TYR A 1 271 ? -7.863 -4.081 12.612 1.00 96.69 271 TYR A N 1
ATOM 2105 C CA . TYR A 1 271 ? -8.132 -3.150 13.699 1.00 96.69 271 TYR A CA 1
ATOM 2106 C C . TYR A 1 271 ? -9.293 -2.228 13.338 1.00 96.69 271 TYR A C 1
ATOM 2108 O O . TYR A 1 271 ? -9.351 -1.681 12.233 1.00 96.69 271 TYR A O 1
ATOM 2116 N N . ASP A 1 272 ? -10.195 -2.012 14.288 1.00 92.81 272 ASP A N 1
ATOM 2117 C CA . ASP A 1 272 ? -11.214 -0.974 14.202 1.00 92.81 272 ASP A CA 1
ATOM 2118 C C . ASP A 1 272 ? -10.577 0.400 14.480 1.00 92.81 272 ASP A C 1
ATOM 2120 O O . ASP A 1 272 ? -9.829 0.562 15.442 1.00 92.81 272 ASP A O 1
ATOM 2124 N N . VAL A 1 273 ? -10.852 1.381 13.615 1.00 89.00 273 VAL A N 1
ATOM 2125 C CA . VAL A 1 273 ? -10.255 2.731 13.606 1.00 89.00 273 VAL A CA 1
ATOM 2126 C C . VAL A 1 273 ? -11.276 3.755 14.081 1.00 89.00 273 VAL A C 1
ATOM 2128 O O . VAL A 1 273 ? -12.459 3.677 13.742 1.00 89.00 273 VAL A O 1
ATOM 2131 N N . GLY A 1 274 ? -10.823 4.755 14.839 1.00 70.88 274 GLY A N 1
ATOM 2132 C CA . GLY A 1 274 ? -11.712 5.785 15.374 1.00 70.88 274 GLY A CA 1
ATOM 2133 C C . GLY A 1 274 ? -12.676 5.251 16.435 1.00 70.88 274 GLY A C 1
ATOM 2134 O O . GLY A 1 274 ? -13.597 5.960 16.839 1.00 70.88 274 GLY A O 1
ATOM 2135 N N . THR A 1 275 ? -12.460 4.026 16.927 1.00 57.22 275 THR A N 1
ATOM 2136 C CA . THR A 1 275 ? -13.137 3.478 18.103 1.00 57.22 275 THR A CA 1
ATOM 2137 C C . THR A 1 275 ? -12.564 4.102 19.359 1.00 57.22 275 THR A C 1
ATOM 2139 O O . THR A 1 275 ? -11.979 3.448 20.216 1.00 57.22 275 THR A O 1
ATOM 2142 N N . TYR A 1 276 ? -12.782 5.398 19.514 1.00 48.16 276 TYR A N 1
ATOM 2143 C CA . TYR A 1 276 ? -12.844 5.913 20.856 1.00 48.16 276 TYR A CA 1
ATOM 2144 C C . TYR A 1 276 ? -14.122 5.369 21.498 1.00 48.16 276 TYR A C 1
ATOM 2146 O O . TYR A 1 276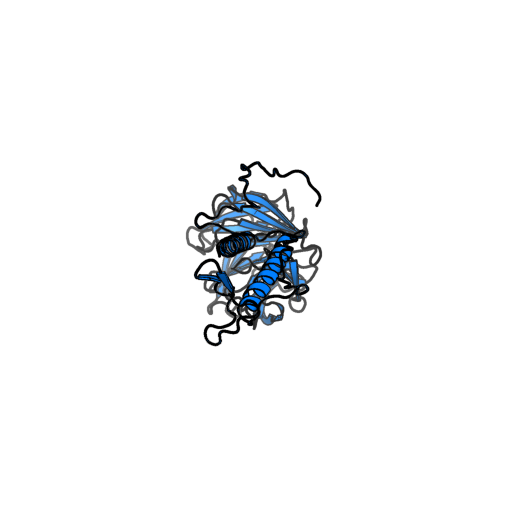 ? -15.219 5.874 21.261 1.00 48.16 276 TYR A O 1
ATOM 2154 N N . GLU A 1 277 ? -13.979 4.429 22.432 1.00 45.44 277 GLU A N 1
ATOM 2155 C CA . GLU A 1 277 ? -14.806 4.505 23.638 1.00 45.44 277 GLU A CA 1
ATOM 2156 C C . GLU A 1 277 ? -14.411 5.777 24.415 1.00 45.44 277 GLU A C 1
ATOM 2158 O O . GLU A 1 277 ? -13.926 5.730 25.544 1.00 45.44 277 GLU A O 1
ATOM 2163 N N . THR A 1 278 ? -14.573 6.966 23.827 1.00 37.59 278 THR A N 1
ATOM 2164 C CA . THR A 1 278 ? -14.507 8.192 24.615 1.00 37.59 278 THR A CA 1
ATOM 2165 C C . THR A 1 278 ? -15.818 8.328 25.364 1.00 37.59 278 THR A C 1
ATOM 2167 O O . THR A 1 278 ? -16.786 8.912 24.883 1.00 37.59 278 THR A O 1
ATOM 2170 N N . LEU A 1 279 ? -15.739 7.802 26.587 1.00 40.66 279 LEU A N 1
ATOM 2171 C CA . LEU A 1 279 ? -16.164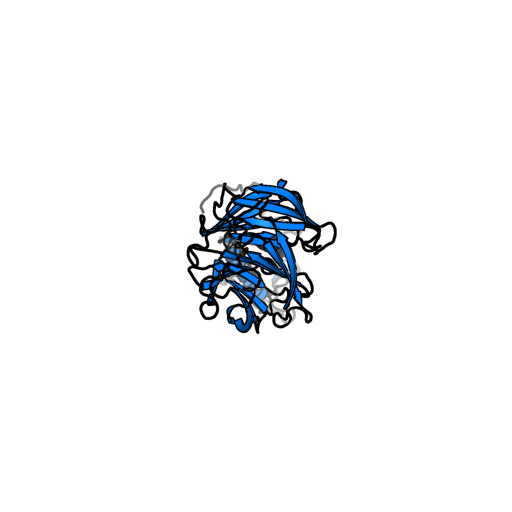 8.386 27.856 1.00 40.66 279 LEU A CA 1
ATOM 2172 C C . LEU A 1 279 ? -17.370 7.717 28.544 1.00 40.66 279 LEU A C 1
ATOM 2174 O O . LEU A 1 279 ? -18.356 7.359 27.892 1.00 40.66 279 LEU A O 1
ATOM 2178 N N . PRO A 1 280 ? -17.354 7.679 29.897 1.00 46.50 280 PRO A N 1
ATOM 2179 C CA . PRO A 1 280 ? -18.540 7.489 30.741 1.00 46.50 280 PRO A CA 1
ATOM 2180 C C . PRO A 1 280 ? -19.772 8.272 30.259 1.00 46.50 280 PRO A C 1
ATOM 2182 O O . PRO A 1 280 ? -20.893 7.796 30.401 1.00 46.50 280 PRO A O 1
ATOM 2185 N N . THR A 1 281 ? -19.567 9.404 29.581 1.00 48.16 281 THR A N 1
ATOM 2186 C CA . THR A 1 281 ? -20.595 10.295 29.039 1.00 48.16 281 THR A CA 1
ATOM 2187 C C . THR A 1 281 ? -21.534 9.620 28.039 1.00 48.16 281 THR A C 1
ATOM 2189 O O . THR A 1 281 ? -22.728 9.884 28.074 1.00 48.16 281 THR A O 1
ATOM 2192 N N . LEU A 1 282 ? -21.070 8.707 27.172 1.00 49.16 282 LEU A N 1
ATOM 2193 C CA . LEU A 1 282 ? -21.977 8.032 26.227 1.00 49.16 282 LEU A CA 1
ATOM 2194 C C . LEU A 1 282 ? -22.873 7.003 26.938 1.00 49.16 282 LEU A C 1
ATOM 2196 O O . LEU A 1 282 ? -24.025 6.799 26.551 1.00 49.16 282 LEU A O 1
ATOM 2200 N N . ARG A 1 283 ? -22.354 6.372 27.999 1.00 51.47 283 ARG A N 1
ATOM 2201 C CA . ARG A 1 283 ? -23.114 5.478 28.883 1.00 51.47 283 ARG A CA 1
ATOM 2202 C C . ARG A 1 283 ? -24.112 6.264 29.736 1.00 51.47 283 ARG A C 1
ATOM 2204 O O . ARG A 1 283 ? -25.263 5.854 29.827 1.00 51.47 283 ARG A O 1
ATOM 2211 N N . GLU A 1 284 ? -23.696 7.390 30.304 1.00 56.78 284 GLU A N 1
ATOM 2212 C CA . GLU A 1 284 ? -24.540 8.295 31.093 1.00 56.78 284 GLU A CA 1
ATOM 2213 C C . GLU A 1 284 ? -25.648 8.923 30.233 1.00 56.78 284 GLU A C 1
ATOM 2215 O O . GLU A 1 284 ? -26.811 8.898 30.622 1.00 56.78 284 GLU A O 1
ATOM 2220 N N . ILE A 1 285 ? -25.338 9.375 29.012 1.00 53.97 285 ILE A N 1
ATOM 2221 C CA . ILE A 1 285 ? -26.332 9.905 28.064 1.00 53.97 285 ILE A CA 1
ATOM 2222 C C . ILE A 1 285 ? -27.323 8.814 27.633 1.00 53.97 285 ILE A C 1
ATOM 2224 O O . ILE A 1 285 ? -28.519 9.087 27.533 1.00 53.97 285 ILE A O 1
ATOM 2228 N N . LYS A 1 286 ? -26.871 7.570 27.405 1.00 56.66 286 LYS A N 1
ATOM 2229 C CA . LYS A 1 286 ? -27.779 6.440 27.129 1.00 56.66 286 LYS A CA 1
ATOM 2230 C C . LYS A 1 286 ? -28.702 6.149 28.315 1.00 56.66 286 LYS A C 1
ATOM 2232 O O . LYS A 1 286 ? -29.895 5.979 28.099 1.00 56.66 286 LYS A O 1
ATOM 2237 N N . GLN A 1 287 ? -28.183 6.165 29.544 1.00 60.94 287 GLN A N 1
ATOM 2238 C CA . GLN A 1 287 ? -28.994 5.996 30.755 1.00 60.94 287 GLN A CA 1
ATOM 2239 C C . GLN A 1 287 ? -30.018 7.126 30.934 1.00 60.94 287 GLN A C 1
ATOM 2241 O O . GLN A 1 287 ? -31.165 6.861 31.284 1.00 60.94 287 GLN A O 1
ATOM 2246 N N . GLU A 1 288 ? -29.646 8.380 30.672 1.00 56.75 288 GLU A N 1
ATOM 2247 C CA . GLU A 1 288 ? -30.589 9.507 30.709 1.00 56.75 288 GLU A CA 1
ATOM 2248 C C . GLU A 1 288 ? -31.650 9.414 29.599 1.00 56.75 288 GLU A C 1
ATOM 2250 O O . GLU A 1 288 ? -32.821 9.708 29.834 1.00 56.75 288 GLU A O 1
ATOM 2255 N N . LEU A 1 289 ? -31.295 8.932 28.403 1.00 53.44 289 LEU A N 1
ATOM 2256 C CA . LEU A 1 289 ? -32.262 8.672 27.331 1.00 53.44 289 LEU A CA 1
ATOM 2257 C C . LEU A 1 289 ? -33.231 7.530 27.663 1.00 53.44 289 LEU A C 1
ATOM 2259 O O . LEU A 1 289 ? -34.412 7.639 27.339 1.00 53.44 289 LEU A O 1
ATOM 2263 N N . GLU A 1 290 ? -32.760 6.465 28.315 1.00 59.97 290 GLU A N 1
ATOM 2264 C CA . GLU A 1 290 ? -33.608 5.366 28.795 1.00 59.97 290 GLU A CA 1
ATOM 2265 C C . GLU A 1 290 ? -34.618 5.868 29.838 1.00 59.97 290 GLU A C 1
ATOM 2267 O O . GLU A 1 290 ? -35.809 5.586 29.709 1.00 59.97 290 GLU A O 1
ATOM 2272 N N . LYS A 1 291 ? -34.193 6.730 30.777 1.00 55.56 291 LYS A N 1
ATOM 2273 C CA . LYS A 1 291 ? -35.100 7.406 31.729 1.00 55.56 291 LYS A CA 1
ATOM 2274 C C . LYS A 1 291 ? -36.151 8.278 31.029 1.00 55.56 291 LYS A C 1
ATOM 2276 O O . LYS A 1 291 ? -37.290 8.366 31.485 1.00 55.56 291 LYS A O 1
ATOM 2281 N N . ILE A 1 292 ? -35.792 8.935 29.923 1.00 52.72 292 ILE A N 1
ATOM 2282 C CA . ILE A 1 292 ? -36.735 9.739 29.128 1.00 52.72 292 ILE A CA 1
ATOM 2283 C C . ILE A 1 292 ? -37.725 8.844 28.367 1.00 52.72 292 ILE A C 1
ATOM 2285 O O . ILE A 1 292 ? -38.906 9.185 28.299 1.00 52.72 292 ILE A O 1
ATOM 2289 N N . HIS A 1 293 ? -37.282 7.705 27.823 1.00 51.12 293 HIS A N 1
ATOM 2290 C CA . HIS A 1 293 ? -38.166 6.747 27.146 1.00 51.12 293 HIS A CA 1
ATOM 2291 C C . HIS A 1 293 ? -39.185 6.146 28.121 1.00 51.12 293 HIS A C 1
ATOM 2293 O O . HIS A 1 293 ? -40.373 6.118 27.814 1.00 51.12 293 HIS A O 1
ATOM 2299 N N . GLU A 1 294 ? -38.753 5.795 29.337 1.00 52.38 294 GLU A N 1
ATOM 2300 C CA . GLU A 1 294 ? -39.654 5.375 30.418 1.00 52.38 294 GLU A CA 1
ATOM 2301 C C . GLU A 1 294 ? -40.695 6.458 30.765 1.00 52.38 294 GLU A C 1
ATOM 2303 O O . GLU A 1 294 ? -41.848 6.141 31.060 1.00 52.38 294 GLU A O 1
ATOM 2308 N N . TRP A 1 295 ? -40.337 7.746 30.681 1.00 42.81 295 TRP A N 1
ATOM 2309 C CA . TRP A 1 295 ? -41.263 8.859 30.929 1.00 42.81 295 TRP A CA 1
ATOM 2310 C C . TRP A 1 295 ? -42.275 9.083 29.791 1.00 42.81 295 TRP A C 1
ATOM 2312 O O . TRP A 1 295 ? -43.433 9.429 30.048 1.00 42.81 295 TRP A O 1
ATOM 2322 N N . GLU A 1 296 ? -41.872 8.894 28.531 1.00 48.19 296 GLU A N 1
ATOM 2323 C CA . GLU A 1 296 ? -42.777 8.982 27.375 1.00 48.19 296 GLU A CA 1
ATOM 2324 C C . GLU A 1 296 ? -43.702 7.757 27.271 1.00 48.19 296 GLU A C 1
ATOM 2326 O O . GLU A 1 296 ? -44.900 7.925 27.017 1.00 48.19 296 GLU A O 1
ATOM 2331 N N . ASP A 1 297 ? -43.210 6.558 27.593 1.00 44.12 297 ASP A N 1
ATOM 2332 C CA . ASP A 1 297 ? -44.024 5.341 27.687 1.00 44.12 297 ASP A CA 1
ATOM 2333 C C . ASP A 1 297 ? -45.013 5.403 28.864 1.00 44.12 297 ASP A C 1
ATOM 2335 O O . ASP A 1 297 ? -46.180 5.033 28.702 1.00 44.12 297 ASP A O 1
ATOM 2339 N N . ALA A 1 298 ? -44.625 5.982 30.009 1.00 42.94 298 ALA A N 1
ATOM 2340 C CA . ALA A 1 298 ? -45.536 6.249 31.131 1.00 42.94 298 ALA A CA 1
ATOM 2341 C C . ALA A 1 298 ? -46.646 7.268 30.792 1.00 42.94 298 ALA A C 1
ATOM 2343 O O . ALA A 1 298 ? -47.715 7.264 31.409 1.00 42.94 298 ALA A O 1
ATOM 2344 N N . LYS A 1 299 ? -46.429 8.131 29.789 1.00 41.78 299 LYS A N 1
ATOM 2345 C CA . LYS A 1 299 ? -47.463 9.007 29.211 1.00 41.78 299 LYS A CA 1
ATOM 2346 C C . LYS A 1 299 ? -48.374 8.279 28.223 1.00 41.78 299 LYS A C 1
ATOM 2348 O O . LYS A 1 299 ? -49.546 8.637 28.119 1.00 41.78 299 LYS A O 1
ATOM 2353 N N . ALA A 1 300 ? -47.842 7.305 27.486 1.00 40.59 300 ALA A N 1
ATOM 2354 C CA . ALA A 1 300 ? -48.583 6.531 26.492 1.00 40.59 300 ALA A CA 1
ATOM 2355 C C . ALA A 1 300 ? -49.422 5.400 27.119 1.00 40.59 300 ALA A C 1
ATOM 2357 O O . ALA A 1 300 ? -50.477 5.052 26.589 1.00 40.59 300 ALA A O 1
ATOM 2358 N N . THR A 1 301 ? -49.002 4.870 28.272 1.00 38.03 301 THR A N 1
ATOM 2359 C CA . THR A 1 301 ? -49.747 3.882 29.069 1.00 38.03 301 THR A CA 1
ATOM 2360 C C . THR A 1 301 ? -50.371 4.518 30.312 1.00 38.03 301 THR A C 1
ATOM 2362 O O . THR A 1 301 ? -49.844 4.422 31.408 1.00 38.03 301 THR A O 1
ATOM 2365 N N . ASP A 1 302 ? -51.506 5.196 30.113 1.00 43.47 302 ASP A N 1
ATOM 2366 C CA . ASP A 1 302 ? -52.635 5.422 31.046 1.00 43.47 302 ASP A CA 1
ATOM 2367 C C . ASP A 1 302 ? -52.372 5.800 32.534 1.00 43.47 302 ASP A C 1
ATOM 2369 O O . ASP A 1 302 ? -53.291 5.764 33.357 1.00 43.47 302 ASP A O 1
ATOM 2373 N N . HIS A 1 303 ? -51.160 6.214 32.918 1.00 37.75 303 HIS A N 1
ATOM 2374 C CA . HIS A 1 303 ? -50.808 6.524 34.311 1.00 37.75 303 HIS A CA 1
ATOM 2375 C C . HIS A 1 303 ? -50.733 8.021 34.636 1.00 37.75 303 HIS A C 1
ATOM 2377 O O . HIS A 1 303 ? -50.593 8.384 35.804 1.00 37.75 303 HIS A O 1
ATOM 2383 N N . ILE A 1 304 ? -50.932 8.907 33.654 1.00 35.34 304 ILE A N 1
ATOM 2384 C CA . ILE A 1 304 ? -51.096 10.348 33.895 1.00 35.34 304 ILE A CA 1
ATOM 2385 C C . ILE A 1 304 ? -52.381 10.836 33.219 1.00 35.34 304 ILE A C 1
ATOM 2387 O O . ILE A 1 304 ? -52.381 11.263 32.065 1.00 35.34 304 ILE A O 1
ATOM 2391 N N . LYS A 1 305 ? -53.496 10.817 33.958 1.00 36.66 305 LYS A N 1
ATOM 2392 C CA . LYS A 1 305 ? -54.722 11.517 33.551 1.00 36.66 305 LYS A CA 1
ATOM 2393 C C . LYS A 1 305 ? -54.541 13.015 33.793 1.00 36.66 305 LYS A C 1
ATOM 2395 O O . LYS A 1 305 ? -54.407 13.441 34.938 1.00 36.66 305 LYS A O 1
ATOM 2400 N N . GLN A 1 306 ? -54.565 13.829 32.736 1.00 37.19 306 GLN A N 1
ATOM 2401 C CA . GLN A 1 306 ? -54.778 15.269 32.897 1.00 37.19 306 GLN A CA 1
ATOM 2402 C C . GLN A 1 306 ? -56.197 15.480 33.432 1.00 37.19 306 GLN A C 1
ATOM 2404 O O . GLN A 1 306 ? -57.171 15.184 32.743 1.00 37.19 306 GLN A O 1
ATOM 2409 N N . VAL A 1 307 ? -56.313 15.958 34.670 1.00 36.75 307 VAL A N 1
ATOM 2410 C CA . VAL A 1 307 ? -57.600 16.288 35.285 1.00 36.75 307 VAL A CA 1
ATOM 2411 C C . VAL A 1 307 ? -57.891 17.766 35.017 1.00 36.75 307 VAL A C 1
ATOM 2413 O O . VAL A 1 307 ? -57.113 18.610 35.466 1.00 36.75 307 VAL A O 1
ATOM 2416 N N . PRO A 1 308 ? -58.966 18.119 34.287 1.00 35.62 308 PRO A N 1
ATOM 2417 C CA . PRO A 1 308 ? -59.358 19.510 34.128 1.00 35.62 308 PRO A CA 1
ATOM 2418 C C . PRO A 1 308 ? -59.744 20.085 35.491 1.00 35.62 308 PRO A C 1
ATOM 2420 O O . PRO A 1 308 ? -60.540 19.491 36.221 1.00 35.62 308 PRO A O 1
ATOM 2423 N N . ILE A 1 309 ? -59.186 21.248 35.816 1.00 38.59 309 ILE A N 1
ATOM 2424 C CA . ILE A 1 309 ? -59.533 22.009 37.013 1.00 38.59 309 ILE A CA 1
ATOM 2425 C C . ILE A 1 309 ? -60.235 23.277 36.541 1.00 38.59 309 ILE A C 1
ATOM 2427 O O . ILE A 1 309 ? -59.677 24.034 35.746 1.00 38.59 309 ILE A O 1
ATOM 2431 N N . TYR A 1 310 ? -61.458 23.503 37.010 1.00 39.19 310 TYR A N 1
ATOM 2432 C CA . TYR A 1 310 ? -62.197 24.732 36.735 1.00 39.19 310 TYR A CA 1
ATOM 2433 C C . TYR A 1 310 ? -62.915 25.232 37.990 1.00 39.19 310 TYR A C 1
ATOM 2435 O O . TYR A 1 310 ? -63.129 24.491 38.952 1.00 39.19 310 TYR A O 1
ATOM 2443 N N . MET A 1 311 ? -63.235 26.525 37.975 1.00 33.03 311 MET A N 1
ATOM 2444 C CA . MET A 1 311 ? -63.878 27.240 39.073 1.00 33.03 311 MET A CA 1
ATOM 2445 C C . MET A 1 311 ? -65.324 27.549 38.702 1.00 33.03 311 MET A C 1
ATOM 2447 O O . MET A 1 311 ? -65.574 28.177 37.673 1.00 33.03 311 MET A O 1
ATOM 2451 N N . GLU A 1 312 ? -66.258 27.162 39.565 1.00 32.97 312 GLU A N 1
ATOM 2452 C CA . GLU A 1 312 ? -67.658 27.577 39.490 1.00 32.97 312 GLU A CA 1
ATOM 2453 C C . GLU A 1 312 ? -68.067 28.118 40.862 1.00 32.97 312 GLU A C 1
ATOM 2455 O O . GLU A 1 312 ? -67.934 27.426 41.869 1.00 32.97 312 GLU A O 1
ATOM 2460 N N . SER A 1 313 ? -68.498 29.385 40.910 1.00 30.88 313 SER A N 1
ATOM 2461 C CA . SER A 1 313 ? -69.040 30.045 42.111 1.00 30.88 313 SER A CA 1
ATOM 2462 C C . SER A 1 313 ? -68.281 29.711 43.410 1.00 30.88 313 SER A C 1
ATOM 2464 O O . SER A 1 313 ? -68.839 29.143 44.346 1.00 30.88 313 SER A O 1
ATOM 2466 N N . ASP A 1 314 ? -66.990 30.051 43.431 1.00 35.50 314 ASP A N 1
ATOM 2467 C CA . ASP A 1 314 ? -66.056 29.896 44.559 1.00 35.50 314 ASP A CA 1
ATOM 2468 C C . ASP A 1 314 ? -65.750 28.451 44.997 1.00 35.50 314 ASP A C 1
ATOM 2470 O O . ASP A 1 314 ? -65.131 28.229 46.041 1.00 35.50 314 ASP A O 1
ATOM 2474 N N . THR A 1 315 ? -66.117 27.460 44.181 1.00 31.66 315 THR A N 1
ATOM 2475 C CA . THR A 1 315 ? -65.842 26.041 44.435 1.00 31.66 315 THR A CA 1
ATOM 2476 C C . THR A 1 315 ? -64.865 25.487 43.391 1.00 31.66 315 THR A C 1
ATOM 2478 O O . THR A 1 315 ? -65.040 25.685 42.187 1.00 31.66 315 THR A O 1
ATOM 2481 N N . LEU A 1 316 ? -63.811 24.799 43.851 1.00 36.28 316 LEU A N 1
ATOM 2482 C CA . LEU A 1 316 ? -62.812 24.148 42.997 1.00 36.28 316 LEU A CA 1
ATOM 2483 C C . LEU A 1 316 ? -63.302 22.751 42.598 1.00 36.28 316 LEU A C 1
ATOM 2485 O O . LEU A 1 316 ? -63.410 21.870 43.454 1.00 36.28 316 LEU A O 1
ATOM 2489 N N . HIS A 1 317 ? -63.557 22.533 41.309 1.00 39.50 317 HIS A N 1
ATOM 2490 C CA . HIS A 1 317 ? -63.965 21.228 40.790 1.00 39.50 317 HIS A CA 1
ATOM 2491 C C . HIS A 1 317 ? -62.760 20.480 40.204 1.00 39.50 317 HIS A C 1
ATOM 2493 O O . HIS A 1 317 ? -62.029 21.008 39.366 1.00 39.50 317 HIS A O 1
ATOM 2499 N N . VAL A 1 318 ? -62.565 19.232 40.644 1.00 40.44 318 VAL A N 1
ATOM 2500 C CA . VAL A 1 318 ? -61.546 18.296 40.140 1.00 40.44 318 VAL A CA 1
ATOM 2501 C C . VAL A 1 318 ? -62.300 17.089 39.580 1.00 40.44 318 VAL A C 1
ATOM 2503 O O . VAL A 1 318 ? -62.743 16.230 40.341 1.00 40.44 318 VAL A O 1
ATOM 2506 N N . SER A 1 319 ? -62.537 17.060 38.264 1.00 40.94 319 SER A N 1
ATOM 2507 C CA . SER A 1 319 ? -63.378 16.032 37.630 1.00 40.94 319 SER A CA 1
ATOM 2508 C C . SER A 1 319 ? -62.540 14.905 37.028 1.00 40.94 319 SER A C 1
ATOM 2510 O O . SER A 1 319 ? -61.851 15.090 36.025 1.00 40.94 319 SER A O 1
ATOM 2512 N N . ALA A 1 320 ? -62.628 13.710 37.613 1.00 41.09 320 ALA A N 1
ATOM 2513 C CA . ALA A 1 320 ? -62.243 12.491 36.919 1.00 41.09 320 ALA A CA 1
ATOM 2514 C C . ALA A 1 320 ? -63.423 12.066 36.034 1.00 41.09 320 ALA A C 1
ATOM 2516 O O . ALA A 1 320 ? -64.302 11.348 36.494 1.00 41.09 320 ALA A O 1
ATOM 2517 N N . ASP A 1 321 ? -63.394 12.505 34.774 1.00 33.97 321 ASP A N 1
ATOM 2518 C CA . ASP A 1 321 ? -64.306 12.126 33.686 1.00 33.97 321 ASP A CA 1
ATOM 2519 C C . ASP A 1 321 ? -65.554 13.019 33.509 1.00 33.97 321 ASP A C 1
ATOM 2521 O O . ASP A 1 321 ? -66.369 13.224 34.408 1.00 33.97 321 ASP A O 1
ATOM 2525 N N . ALA A 1 322 ? -65.729 13.552 32.297 1.00 33.03 322 ALA A N 1
ATOM 2526 C CA . ALA A 1 322 ? -66.737 14.560 31.957 1.00 33.03 322 ALA A CA 1
ATOM 2527 C C . ALA A 1 322 ? -68.179 14.010 31.849 1.00 33.03 322 ALA A C 1
ATOM 2529 O O . ALA A 1 322 ? -68.997 14.584 31.132 1.00 33.03 322 ALA A O 1
ATOM 2530 N N . SER A 1 323 ? -68.520 12.901 32.521 1.00 35.22 323 SER A N 1
ATOM 2531 C CA . SER A 1 323 ? -69.835 12.260 32.349 1.00 35.22 323 SER A CA 1
ATOM 2532 C C . SER A 1 323 ? -70.572 11.775 33.601 1.00 35.22 323 SER A C 1
ATOM 2534 O O . SER A 1 323 ? -71.734 11.398 33.468 1.00 35.22 323 SER A O 1
ATOM 2536 N N . THR A 1 324 ? -70.027 11.869 34.819 1.00 31.36 324 THR A N 1
ATOM 2537 C CA . THR A 1 324 ? -70.833 11.615 36.032 1.00 31.36 324 THR A CA 1
ATOM 2538 C C . THR A 1 324 ? -70.399 12.484 37.204 1.00 31.36 324 THR A C 1
ATOM 2540 O O . THR A 1 324 ? -69.364 12.249 37.822 1.00 31.36 324 THR A O 1
ATOM 2543 N N . ASP A 1 325 ? -71.236 13.468 37.521 1.00 31.34 325 ASP A N 1
ATOM 2544 C CA . ASP A 1 325 ? -71.130 14.317 38.700 1.00 31.34 325 ASP A CA 1
ATOM 2545 C C . ASP A 1 325 ? -71.391 13.490 39.971 1.00 31.34 325 ASP A C 1
ATOM 2547 O O . ASP A 1 325 ? -72.499 13.004 40.213 1.00 31.34 325 ASP A O 1
ATOM 2551 N N . ALA A 1 326 ? -70.346 13.281 40.769 1.00 27.97 326 ALA A N 1
ATOM 2552 C CA . ALA A 1 326 ? -70.443 12.691 42.096 1.00 27.97 326 ALA A CA 1
ATOM 2553 C C . ALA A 1 326 ? -69.766 13.627 43.098 1.00 27.97 326 ALA A C 1
ATOM 2555 O O . ALA A 1 326 ? -68.602 13.459 43.461 1.00 27.97 326 ALA A O 1
ATOM 2556 N N . THR A 1 327 ? -70.520 14.617 43.573 1.00 29.38 327 THR A N 1
ATOM 2557 C CA . THR A 1 327 ? -70.138 15.475 44.696 1.00 29.38 327 THR A CA 1
ATOM 2558 C C . THR A 1 327 ? -69.795 14.621 45.921 1.00 29.38 327 THR A C 1
ATOM 2560 O O . THR A 1 327 ? -70.676 14.007 46.531 1.00 29.38 327 THR A O 1
ATOM 2563 N N . ARG A 1 328 ? -68.517 14.580 46.313 1.00 30.53 328 ARG A N 1
ATOM 2564 C CA . ARG A 1 328 ? -68.080 14.033 47.604 1.00 30.53 328 ARG A CA 1
ATOM 2565 C C . ARG A 1 328 ? -67.363 15.107 48.410 1.00 30.53 328 ARG A C 1
ATOM 2567 O O . ARG A 1 328 ? -66.299 15.578 48.028 1.00 30.53 328 ARG A O 1
ATOM 2574 N N . THR A 1 329 ? -67.936 15.452 49.556 1.00 29.25 329 THR A N 1
ATOM 2575 C CA . THR A 1 329 ? -67.307 16.288 50.582 1.00 29.25 329 THR A CA 1
ATOM 2576 C C . THR A 1 329 ? -66.216 15.468 51.289 1.00 29.25 329 THR A C 1
ATOM 2578 O O . THR A 1 329 ? -66.526 14.379 51.782 1.00 29.25 329 THR A O 1
ATOM 2581 N N . PRO A 1 330 ? -64.951 15.924 51.367 1.00 32.88 330 PRO A N 1
ATOM 2582 C CA . PRO A 1 330 ? -63.904 15.145 52.015 1.00 32.88 330 PRO A CA 1
ATOM 2583 C C . PRO A 1 330 ? -64.066 15.200 53.537 1.00 32.88 330 PRO A C 1
ATOM 2585 O O . PRO A 1 330 ? -63.964 16.262 54.149 1.00 32.88 330 PRO A O 1
ATOM 2588 N N . THR A 1 331 ? -64.293 14.051 54.173 1.00 29.09 331 THR A N 1
ATOM 2589 C CA . THR A 1 331 ? -64.084 13.889 55.616 1.00 29.09 331 THR A CA 1
ATOM 2590 C C . THR A 1 331 ? -62.603 13.642 55.909 1.00 29.09 331 THR A C 1
ATOM 2592 O O . THR A 1 331 ? -61.894 12.989 55.137 1.00 29.09 331 THR A O 1
ATOM 2595 N N . SER A 1 332 ? -62.152 14.209 57.035 1.00 28.45 332 SER A N 1
ATOM 2596 C CA . SER A 1 332 ? -60.789 14.119 57.574 1.00 28.45 332 SER A CA 1
ATOM 2597 C C . SER A 1 332 ? -60.209 12.707 57.446 1.00 28.45 332 SER A C 1
ATOM 2599 O O . SER A 1 332 ? -60.810 11.749 57.931 1.00 28.45 332 SER A O 1
ATOM 2601 N N . GLY A 1 333 ? -59.040 12.593 56.806 1.00 29.45 333 GLY A N 1
ATOM 2602 C CA . GLY A 1 333 ? -58.252 11.355 56.784 1.00 29.45 333 GLY A CA 1
ATOM 2603 C C . GLY A 1 333 ? -57.874 10.795 55.411 1.00 29.45 333 GLY A C 1
ATOM 2604 O O . GLY A 1 333 ? -57.185 9.781 55.369 1.00 29.45 333 GLY A O 1
ATOM 2605 N N . HIS A 1 334 ? -58.252 11.427 54.298 1.00 30.19 334 HIS A N 1
ATOM 2606 C CA . HIS A 1 334 ? -57.866 10.938 52.969 1.00 30.19 334 HIS A CA 1
ATOM 2607 C C . HIS A 1 334 ? -56.553 11.573 52.492 1.00 30.19 334 HIS A C 1
ATOM 2609 O O . HIS A 1 334 ? -56.431 12.795 52.414 1.00 30.19 334 HIS A O 1
ATOM 2615 N N . ARG A 1 335 ? -55.565 10.723 52.192 1.00 31.17 335 ARG A N 1
ATOM 2616 C CA . ARG A 1 335 ? -54.303 11.080 51.533 1.00 31.17 335 ARG A CA 1
ATOM 2617 C C . ARG A 1 335 ? -54.467 10.885 50.027 1.00 31.17 335 ARG A C 1
ATOM 2619 O O . ARG A 1 335 ? -54.971 9.846 49.614 1.00 31.17 335 ARG A O 1
ATOM 2626 N N . PHE A 1 336 ? -53.999 11.840 49.232 1.00 32.06 336 PHE A N 1
ATOM 2627 C CA . PHE A 1 336 ? -53.760 11.635 47.805 1.00 32.06 336 PHE A CA 1
ATOM 2628 C C . PHE A 1 336 ? -52.251 11.713 47.582 1.00 32.06 336 PHE A C 1
ATOM 2630 O O . PHE A 1 336 ? -51.638 12.743 47.854 1.00 32.06 336 PHE A O 1
ATOM 2637 N N . GLU A 1 337 ? -51.650 10.605 47.160 1.00 25.30 337 GLU A N 1
ATOM 2638 C CA . GLU A 1 337 ? -50.263 10.576 46.702 1.00 25.30 337 GLU A CA 1
ATOM 2639 C C . GLU A 1 337 ? -50.226 11.002 45.235 1.00 25.30 337 GLU A C 1
ATOM 2641 O O . GLU A 1 337 ? -50.822 10.354 44.376 1.00 25.30 337 GLU A O 1
ATOM 2646 N N . LEU A 1 338 ? -49.516 12.094 44.955 1.00 28.92 338 LEU A N 1
ATOM 2647 C CA . LEU A 1 338 ? -49.025 12.405 43.619 1.00 28.92 338 LEU A CA 1
ATOM 2648 C C . LEU A 1 338 ? -47.528 12.097 43.627 1.00 28.92 338 LEU A C 1
ATOM 2650 O O . LEU A 1 338 ? -46.772 12.714 44.379 1.00 28.92 338 LEU A O 1
ATOM 2654 N N . MET A 1 339 ? -47.098 11.120 42.831 1.00 26.48 339 MET A N 1
ATOM 2655 C CA . MET A 1 339 ? -45.681 10.782 42.723 1.00 26.48 339 MET A CA 1
ATOM 2656 C C . MET A 1 339 ? -44.899 11.970 42.148 1.00 26.48 339 MET A C 1
ATOM 2658 O O . MET A 1 339 ? -45.131 12.379 41.014 1.00 26.48 339 MET A O 1
ATOM 2662 N N . GLY A 1 340 ? -43.974 12.515 42.944 1.00 32.41 340 GLY A N 1
ATOM 2663 C CA . GLY A 1 340 ? -42.897 13.385 42.464 1.00 32.41 340 GLY A CA 1
ATOM 2664 C C . GLY A 1 340 ? -42.573 14.606 43.325 1.00 32.41 340 GLY A C 1
ATOM 2665 O O . GLY A 1 340 ? -41.406 14.967 43.412 1.00 32.41 340 GLY A O 1
ATOM 2666 N N . TYR A 1 341 ? -43.543 15.214 44.015 1.00 27.89 341 TYR A N 1
ATOM 2667 C CA . TYR A 1 341 ? -43.278 16.361 44.896 1.00 27.89 341 TYR A CA 1
ATOM 2668 C C . TYR A 1 341 ? -44.156 16.309 46.148 1.00 27.89 341 TYR A C 1
ATOM 2670 O O . TYR A 1 341 ? -45.383 16.282 46.068 1.00 27.89 341 TYR A O 1
ATOM 2678 N N . ILE A 1 342 ? -43.520 16.302 47.323 1.00 28.97 342 ILE A N 1
ATOM 2679 C CA . ILE A 1 342 ? -44.213 16.339 48.613 1.00 28.97 342 ILE A CA 1
ATOM 2680 C C . ILE A 1 342 ? -44.703 17.771 48.854 1.00 28.97 342 ILE A C 1
ATOM 2682 O O . ILE A 1 342 ? -43.906 18.667 49.124 1.00 28.97 342 ILE A O 1
ATOM 2686 N N . LEU A 1 343 ? -46.019 17.984 48.809 1.00 30.91 343 LEU A N 1
ATOM 2687 C CA . LEU A 1 343 ? -46.638 19.196 49.342 1.00 30.91 343 LEU A CA 1
ATOM 2688 C C . LEU A 1 343 ? -47.070 18.930 50.793 1.00 30.91 343 LEU A C 1
ATOM 2690 O O . LEU A 1 343 ? -48.129 18.353 51.042 1.00 30.91 343 LEU A O 1
ATOM 2694 N N . THR A 1 344 ? -46.251 19.325 51.769 1.00 31.14 344 THR A N 1
ATOM 2695 C CA . THR A 1 344 ? -46.620 19.205 53.189 1.00 31.14 344 THR A CA 1
ATOM 2696 C C . THR A 1 344 ? -47.358 20.463 53.638 1.00 31.14 344 THR A C 1
ATOM 2698 O O . THR A 1 344 ? -46.741 21.501 53.865 1.00 31.14 344 THR A O 1
ATOM 2701 N N . VAL A 1 345 ? -48.681 20.379 53.808 1.00 33.84 345 VAL A N 1
ATOM 2702 C CA . VAL A 1 345 ? -49.474 21.450 54.434 1.00 33.84 345 VAL A CA 1
ATOM 2703 C C . VAL A 1 345 ? -49.655 21.129 55.915 1.00 33.84 345 VAL A C 1
ATOM 2705 O O . VAL A 1 345 ? -50.365 20.191 56.281 1.00 33.84 345 VAL A O 1
ATOM 2708 N N . HIS A 1 346 ? -49.027 21.919 56.785 1.00 27.80 346 HIS A N 1
ATOM 2709 C CA . HIS A 1 346 ? -49.295 21.859 58.218 1.00 27.80 346 HIS A CA 1
ATOM 2710 C C . HIS A 1 346 ? -50.614 22.576 58.529 1.00 27.80 346 HIS A C 1
ATOM 2712 O O . HIS A 1 346 ? -50.717 23.792 58.426 1.00 27.80 346 HIS A O 1
ATOM 2718 N N . THR A 1 347 ? -51.619 21.762 58.857 1.00 32.38 347 THR A N 1
ATOM 2719 C CA . THR A 1 347 ? -52.904 22.057 59.514 1.00 32.38 347 THR A CA 1
ATOM 2720 C C . THR A 1 347 ? -53.399 23.508 59.493 1.00 32.38 347 THR A C 1
ATOM 2722 O O . THR A 1 347 ? -52.923 24.348 60.254 1.00 32.38 347 THR A O 1
ATOM 2725 N N . GLY A 1 348 ? -54.499 23.736 58.770 1.00 33.22 348 GLY A N 1
ATOM 2726 C CA . GLY A 1 348 ? -55.536 24.663 59.228 1.00 33.22 348 GLY A CA 1
ATOM 2727 C C . GLY A 1 348 ? -56.139 25.608 58.198 1.00 33.22 348 GLY A C 1
ATOM 2728 O O . GLY A 1 348 ? -57.279 26.001 58.400 1.00 33.22 348 GLY A O 1
ATOM 2729 N N . ASN A 1 349 ? -55.456 25.940 57.099 1.00 30.66 349 ASN A N 1
ATOM 2730 C CA . ASN A 1 349 ? -55.951 26.945 56.149 1.00 30.66 349 ASN A CA 1
ATOM 2731 C C . ASN A 1 349 ? -55.861 26.465 54.694 1.00 30.66 349 ASN A C 1
ATOM 2733 O O . ASN A 1 349 ? -54.870 25.857 54.292 1.00 30.66 349 ASN A O 1
ATOM 2737 N N . ALA A 1 350 ? -56.917 26.739 53.923 1.00 33.12 350 ALA A N 1
ATOM 2738 C CA . ALA A 1 350 ? -57.025 26.420 52.503 1.00 33.12 350 ALA A CA 1
ATOM 2739 C C . ALA A 1 350 ? -56.078 27.284 51.652 1.00 33.12 350 ALA A C 1
ATOM 2741 O O . ALA A 1 350 ? -55.858 28.458 51.949 1.00 33.12 350 ALA A O 1
ATOM 2742 N N . ILE A 1 351 ? -55.544 26.696 50.581 1.00 34.72 351 ILE A N 1
ATOM 2743 C CA . ILE A 1 351 ? -54.753 27.388 49.558 1.00 34.72 351 ILE A CA 1
ATOM 2744 C C . ILE A 1 351 ? -55.739 27.978 48.544 1.00 34.72 351 ILE A C 1
ATOM 2746 O O . ILE A 1 351 ? -56.530 27.236 47.965 1.00 34.72 351 ILE A O 1
ATOM 2750 N N . VAL A 1 352 ? -55.693 29.294 48.325 1.00 33.59 352 VAL A N 1
ATOM 2751 C CA . VAL A 1 352 ? -56.460 29.978 47.270 1.00 33.59 352 VAL A CA 1
ATOM 2752 C C . VAL A 1 352 ? -55.468 30.664 46.337 1.00 33.59 352 VAL A C 1
ATOM 2754 O O . VAL A 1 352 ? -54.583 31.386 46.793 1.00 33.59 352 VAL A O 1
ATOM 2757 N N . ILE A 1 353 ? -55.603 30.413 45.036 1.00 32.41 353 ILE A N 1
ATOM 2758 C CA . ILE A 1 353 ? -54.824 31.062 43.977 1.00 32.41 353 ILE A CA 1
ATOM 2759 C C . ILE A 1 353 ? -55.750 32.090 43.326 1.00 32.41 353 ILE A C 1
ATOM 2761 O O . ILE A 1 353 ? -56.844 31.724 42.894 1.00 32.41 353 ILE A O 1
ATOM 2765 N N . ASP A 1 354 ? -55.351 33.362 43.283 1.00 32.69 354 ASP A N 1
ATOM 2766 C CA . ASP A 1 354 ? -56.132 34.387 42.583 1.00 32.69 354 ASP A CA 1
ATOM 2767 C C . ASP A 1 354 ? -55.806 34.445 41.080 1.00 32.69 354 ASP A C 1
ATOM 2769 O O . ASP A 1 354 ? -54.845 33.838 40.595 1.00 32.69 354 ASP A O 1
ATOM 2773 N N . ALA A 1 355 ? -56.630 35.185 40.334 1.00 29.05 355 ALA A N 1
ATOM 2774 C CA . ALA A 1 355 ? -56.616 35.243 38.873 1.00 29.05 355 ALA A CA 1
ATOM 2775 C C . ALA A 1 355 ? -55.334 35.833 38.244 1.00 29.05 355 ALA A C 1
ATOM 2777 O O . ALA A 1 355 ? -55.263 35.933 37.018 1.00 29.05 355 ALA A O 1
ATOM 2778 N N . VAL A 1 356 ? -54.325 36.215 39.035 1.00 30.33 356 VAL A N 1
ATOM 2779 C CA . VAL A 1 356 ? -53.042 36.736 38.534 1.00 30.33 356 VAL A CA 1
ATOM 2780 C C . VAL A 1 356 ? -51.840 35.877 38.956 1.00 30.33 356 VAL A C 1
ATOM 2782 O O . VAL A 1 356 ? -50.698 36.244 38.691 1.00 30.33 356 VAL A O 1
ATOM 2785 N N . GLY A 1 357 ? -52.071 34.702 39.554 1.00 30.08 357 GLY A N 1
ATOM 2786 C CA . GLY A 1 357 ? -51.034 33.682 39.755 1.00 30.08 357 GLY A CA 1
ATOM 2787 C C . GLY A 1 357 ? -50.074 33.945 40.918 1.00 30.08 357 GLY A C 1
ATOM 2788 O O . GLY A 1 357 ? -48.950 33.446 40.898 1.00 30.08 357 GLY A O 1
ATOM 2789 N N . THR A 1 358 ? -50.492 34.695 41.942 1.00 31.84 358 THR A N 1
ATOM 2790 C CA . THR A 1 358 ? -49.684 34.875 43.163 1.00 31.84 358 THR A CA 1
ATOM 2791 C C . THR A 1 358 ? -50.173 33.950 44.281 1.00 31.84 358 THR A C 1
ATOM 2793 O O . THR A 1 358 ? -51.370 33.865 44.550 1.00 31.84 358 THR A O 1
ATOM 2796 N N . LEU A 1 359 ? -49.244 33.252 44.944 1.00 32.81 359 LEU A N 1
ATOM 2797 C CA . LEU A 1 359 ? -49.537 32.374 46.080 1.00 32.81 359 LEU A CA 1
ATOM 2798 C C . LEU A 1 359 ? -49.788 33.219 47.340 1.00 32.81 359 LEU A C 1
ATOM 2800 O O . LEU A 1 359 ? -48.877 33.902 47.809 1.00 32.81 359 LEU A O 1
ATOM 2804 N N . MET A 1 360 ? -50.993 33.159 47.911 1.00 31.56 360 MET A N 1
ATOM 2805 C CA . MET A 1 360 ? -51.300 33.803 49.194 1.00 31.56 360 MET A CA 1
ATOM 2806 C C . MET A 1 360 ? -51.567 32.766 50.286 1.00 31.56 360 MET A C 1
ATOM 2808 O O . MET A 1 360 ? -52.281 31.787 50.076 1.00 31.56 360 MET A O 1
ATOM 2812 N N . VAL A 1 361 ? -51.004 32.999 51.476 1.00 33.91 361 VAL A N 1
ATOM 2813 C CA . VAL A 1 361 ? -51.228 32.178 52.675 1.00 33.91 361 VAL A CA 1
ATOM 2814 C C . VAL A 1 361 ? -51.956 33.041 53.712 1.00 33.91 361 VAL A C 1
ATOM 2816 O O . VAL A 1 361 ? -51.334 33.752 54.497 1.00 33.91 361 VAL A O 1
ATOM 2819 N N . GLY A 1 362 ? -53.293 33.005 53.696 1.00 41.59 362 GLY A N 1
ATOM 2820 C CA . GLY A 1 362 ? -54.151 33.857 54.538 1.00 41.59 362 GLY A CA 1
ATOM 2821 C C . GLY A 1 362 ? -54.266 35.319 54.060 1.00 41.59 362 GLY A C 1
ATOM 2822 O O . GLY A 1 362 ? -53.853 35.653 52.956 1.00 41.59 362 GLY A O 1
ATOM 2823 N N . ASN A 1 363 ? -54.838 36.204 54.894 1.00 30.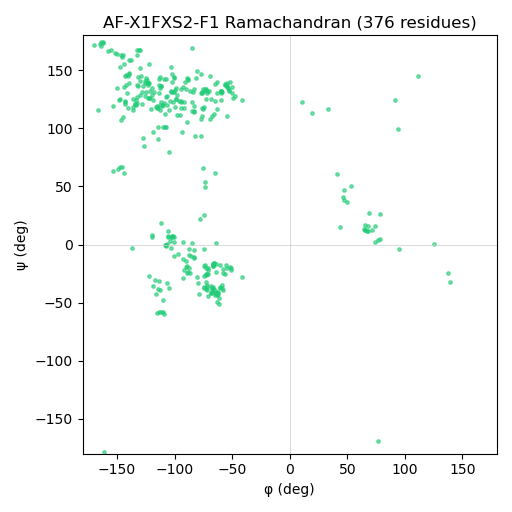23 363 ASN A N 1
ATOM 2824 C CA . ASN A 1 363 ? -55.170 37.607 54.548 1.00 30.23 363 ASN A CA 1
ATOM 2825 C C . ASN A 1 363 ? -53.979 38.596 54.552 1.00 30.23 363 ASN A C 1
ATOM 2827 O O . ASN A 1 363 ? -54.185 39.803 54.685 1.00 30.23 363 ASN A O 1
ATOM 2831 N N . SER A 1 364 ? -52.743 38.121 54.407 1.00 30.41 364 SER A N 1
ATOM 2832 C CA . SER A 1 364 ? -51.549 38.974 54.440 1.00 30.41 364 SER A CA 1
ATOM 2833 C C . SER A 1 364 ? -50.646 38.690 53.242 1.00 30.41 364 SER A C 1
ATOM 2835 O O . SER A 1 364 ? -50.265 37.545 53.008 1.00 30.41 364 SER A O 1
ATOM 2837 N N . THR A 1 365 ? -50.257 39.734 52.511 1.00 31.00 365 THR A N 1
ATOM 2838 C CA . THR A 1 365 ? -49.268 39.678 51.425 1.00 31.00 365 THR A CA 1
ATOM 2839 C C . THR A 1 365 ? -47.845 39.614 51.986 1.00 31.00 365 THR A C 1
ATOM 2841 O O . THR A 1 365 ? -47.470 40.435 52.822 1.00 31.00 365 THR A O 1
ATOM 2844 N N . ILE A 1 366 ? -47.028 38.668 51.509 1.00 31.39 366 ILE A N 1
ATOM 2845 C CA . ILE A 1 366 ? -45.591 38.596 51.827 1.00 31.39 366 ILE A CA 1
ATOM 2846 C C . ILE A 1 366 ? -44.803 39.045 50.583 1.00 31.39 366 ILE A C 1
ATOM 2848 O O . ILE A 1 366 ? -45.063 38.522 49.498 1.00 31.39 366 ILE A O 1
ATOM 2852 N N . PRO A 1 367 ? -43.872 40.014 50.686 1.00 30.30 367 PRO A N 1
ATOM 2853 C CA . PRO A 1 367 ? -43.089 40.470 49.544 1.00 30.30 367 PRO A CA 1
ATOM 2854 C C . PRO A 1 367 ? -41.973 39.476 49.200 1.00 30.30 367 PRO A C 1
ATOM 2856 O O . PRO A 1 367 ? -41.396 38.839 50.077 1.00 30.30 367 PRO A O 1
ATOM 2859 N N . ALA A 1 368 ? -41.670 39.366 47.906 1.00 43.75 368 ALA A N 1
ATOM 2860 C CA . ALA A 1 368 ? -40.665 38.461 47.363 1.00 43.75 368 ALA A CA 1
ATOM 2861 C C . ALA A 1 368 ? -39.259 38.727 47.935 1.00 43.75 368 ALA A C 1
ATOM 2863 O O . ALA A 1 368 ? -38.718 39.822 47.776 1.00 43.75 368 ALA A O 1
ATOM 2864 N N . CYS A 1 369 ? -38.631 37.705 48.519 1.00 26.34 369 CYS A N 1
ATOM 2865 C CA . CYS A 1 369 ? -37.193 37.692 48.779 1.00 26.34 369 CYS A CA 1
ATOM 2866 C C . CYS A 1 369 ? -36.592 36.281 48.622 1.00 26.34 369 CYS A C 1
ATOM 2868 O O . CYS A 1 369 ? -36.851 35.375 49.404 1.00 26.34 369 CYS A O 1
ATOM 2870 N N . SER A 1 370 ? -35.801 36.153 47.547 1.00 31.53 370 SER A N 1
ATOM 2871 C CA . SER A 1 370 ? -34.564 35.373 47.364 1.00 31.53 370 SER A CA 1
ATOM 2872 C C . SER A 1 370 ? -34.386 34.037 48.102 1.00 31.53 370 SER A C 1
ATOM 2874 O O . SER A 1 370 ? -34.129 34.025 49.303 1.00 31.53 370 SER A O 1
ATOM 2876 N N . PHE A 1 371 ? -34.272 32.946 47.338 1.00 27.70 371 PHE A N 1
ATOM 2877 C CA . PHE A 1 371 ? -33.410 31.824 47.718 1.00 27.70 371 PHE A CA 1
ATOM 2878 C C . PHE A 1 371 ? -32.189 31.797 46.798 1.00 27.70 371 PHE A C 1
ATOM 2880 O O . PHE A 1 371 ? -32.305 31.611 45.588 1.00 27.70 371 PHE A O 1
ATOM 2887 N N . GLY A 1 372 ? -31.030 32.084 47.393 1.00 26.14 372 GLY A N 1
ATOM 2888 C CA . GLY A 1 372 ? -29.719 31.922 46.782 1.00 26.14 372 GLY A CA 1
ATOM 2889 C C . GLY A 1 372 ? -29.259 30.468 46.850 1.00 26.14 372 GLY A C 1
ATOM 2890 O O . GLY A 1 372 ? -29.607 29.736 47.774 1.00 26.14 372 GLY A O 1
ATOM 2891 N N . VAL A 1 373 ? -28.474 30.079 45.852 1.00 36.06 373 VAL A N 1
ATOM 2892 C CA . VAL A 1 373 ? -27.743 28.812 45.795 1.00 36.06 373 VAL A CA 1
ATOM 2893 C C . VAL A 1 373 ? -26.530 28.909 46.720 1.00 36.06 373 VAL A C 1
ATOM 2895 O O . VAL A 1 373 ? -25.761 29.863 46.605 1.00 36.06 373 VAL A O 1
ATOM 2898 N N . THR A 1 374 ? -26.324 27.920 47.592 1.00 31.52 374 THR A N 1
ATOM 2899 C CA . THR A 1 374 ? -25.033 27.698 48.261 1.00 31.52 374 THR A CA 1
ATOM 2900 C C . THR A 1 374 ? -24.751 26.206 48.423 1.00 31.52 374 THR A C 1
ATOM 2902 O O . THR A 1 374 ? -25.493 25.538 49.138 1.00 31.52 374 THR A O 1
ATOM 2905 N N . GLY A 1 375 ? -23.633 25.759 47.842 1.00 28.94 375 GLY A N 1
ATOM 2906 C CA . GLY A 1 375 ? -22.725 24.768 48.432 1.00 28.94 375 GLY A CA 1
ATOM 2907 C C . GLY A 1 375 ? -22.922 23.302 48.050 1.00 28.94 375 GLY A C 1
ATOM 2908 O O . GLY A 1 375 ? -23.768 22.637 48.632 1.00 28.94 375 GLY A O 1
ATOM 2909 N N . ASP A 1 376 ? -22.092 22.856 47.104 1.00 37.12 376 ASP A N 1
ATOM 2910 C CA . ASP A 1 376 ? -21.381 21.571 46.983 1.00 37.12 376 ASP A CA 1
ATOM 2911 C C . ASP A 1 376 ? -21.752 20.420 47.941 1.00 37.12 376 ASP A C 1
ATOM 2913 O O . ASP A 1 376 ? -21.577 20.535 49.150 1.00 37.12 376 ASP A O 1
ATOM 2917 N N . ASP A 1 377 ? -22.140 19.274 47.366 1.00 31.00 377 ASP A N 1
ATOM 2918 C CA . ASP A 1 377 ? -21.476 17.979 47.598 1.00 31.00 377 ASP A CA 1
ATOM 2919 C C . ASP A 1 377 ? -21.942 16.942 46.543 1.00 31.00 377 ASP A C 1
ATOM 2921 O O . ASP A 1 377 ? -23.128 16.624 46.466 1.00 31.00 377 ASP A O 1
ATOM 2925 N N . PHE A 1 378 ? -20.959 16.520 45.729 1.00 37.91 378 PHE A N 1
ATOM 2926 C CA . PHE A 1 378 ? -20.852 15.488 44.671 1.00 37.91 378 PHE A CA 1
ATOM 2927 C C . PHE A 1 378 ? -22.078 14.713 44.163 1.00 37.91 378 PHE A C 1
ATOM 2929 O O . PHE A 1 378 ? -22.670 13.920 44.932 1.00 37.91 378 PHE A O 1
#

Sequence (378 aa):
GGELQKIKEELEKIKNETANQWSINGCVYSQSFSVAAQDLEPDSLFFKPDGTKVYVVGVDGDDINEYNLSTPWDISTCVYLQNFSVAAQETSPKGLSFKPGGTKVYIIGIDENNINEYNLSTPWDISTCVYLQNFSVAAQETYPNDLFFKPDGTKVYVVGSTGDDINEYNLSTPWDISTCVYLQNFSVAAQEMTPTDLFFKPDGTKVYVVGVDGDDINEYNLSTPWDISTCVYSQNFSVAAQETSPKGLSFKPDGTKVYVVGSMGDNINEYDVGTYETLPTLREIKQELEKIHEWEDAKATDHIKQVPIYMESDTLHVSADASTDATRTPTSGHRFELMGYILTVHTGNAIVIDAVGTLMVGNSTIPACSFGVTGDDF

Mean predicted aligned error: 14.29 Å

Organism: NCBI:txid412755

Secondary structure (DSSP, 8-state):
-HHHHHHHHHHHHHHHHH--TT--TT-EEEEEEE-TTT-SSEEEEEE-TTSSEEEEEETTTTEEEEEEESSTT-GGGEEEEEEEE-TTT-SSEEEEEEPTTSSEEEEEETTTTEEEEEEESSTT-GGGEEEEEEEE-TTT-SSEEEEEE-TTSSEEEEEETTTTEEEEEEESSTT-GGGEEEEEEEE-TTT-SSEEEEEE-TTSSEEEEEETTTTEEEEEEESSTT-GGGEEEEEEEE-TTT-SSEEEEEE-TTSSEEEEEETTTTEEEEEESS-----HHHHHHHHHHHHHHHHHHHHHTT------EEEETTEEEE-SSTT-----PPPTT-----TT------SS---EE-TT--EE-SS---------------

InterPro domains:
  IPR015943 WD40/YVTN repeat-like-containing domain superfamily [G3DSA:2.130.10.10] (29-330)
  IPR051200 Multi-functional host-pathogen interaction and enzymatic activity protein [PTHR47197] (42-174)

Foldseek 3Di:
DVVVVVLVVVVVVVVVVLLPQQAQPPWAFDDKDFPVVQELFWFAKDADLQQQKMWTAGQRNQKIWIWGAPDRVDNVRTDTDDIDHPVVPENGWAEWDAQVQQQKIWTAFQPQRKTWIWGAPDRPDNVRTDTDDIDHPCVPENGWRYWDAQNQQQKIWTAFQVQQKIWIWGAPDRPDNVRTDTDDIDHPCVQENGWAEKDAQNQQQKMWTAAQVQQKIWIWGAPDRPDNVRTDTDDIDHPCVQENGWRYKDANNSSQKIWTAGNVNSMTIIIGGSPPPPDPVVVVSVVVVVVVVVVVVCVVPDNDDPFDWDDDPNDIDGDPDPPDDDDDDDDPDDDDDDPDDDDDDDDDDDWDADPVGDTDDPPDDDDDDDDDDDDDDD

Solvent-accessible surface area (backbone atoms only — not comparable to full-atom values): 20991 Å² total; per-residue (Å²): 111,71,65,61,51,51,52,50,51,49,48,52,49,46,50,61,67,48,56,33,46,72,34,59,59,57,49,40,83,72,52,68,36,78,45,54,93,71,23,65,30,32,22,20,49,41,65,44,94,79,24,43,30,43,36,36,29,11,39,69,53,17,25,41,40,35,26,39,23,84,43,60,75,36,62,89,43,57,39,84,74,53,68,36,77,42,53,92,82,30,67,36,32,23,15,57,39,67,44,93,78,30,42,30,42,37,37,25,14,44,80,71,14,30,42,38,36,25,40,23,84,43,60,75,38,62,85,43,56,39,84,73,53,68,36,72,45,51,92,75,26,69,35,33,21,20,53,39,66,44,94,80,25,43,31,41,37,35,30,11,44,69,62,15,25,39,39,36,24,39,22,86,44,60,76,38,64,87,42,56,40,84,74,53,67,36,76,43,54,92,72,26,66,32,33,22,23,60,42,66,44,95,81,26,42,32,40,36,38,31,10,42,72,57,16,24,40,39,35,26,39,22,85,44,60,76,38,63,87,43,55,39,84,74,53,64,37,77,43,54,93,72,25,71,29,34,21,14,54,42,68,44,95,76,25,48,3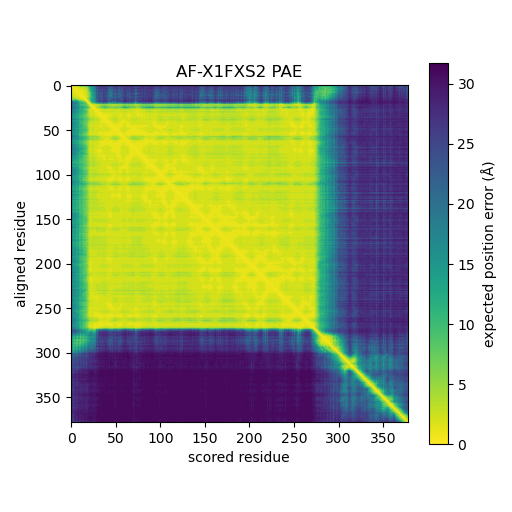2,39,36,37,28,11,39,73,58,19,26,44,36,34,26,37,25,18,51,62,86,75,51,72,60,59,58,51,52,49,52,54,49,50,55,48,48,54,53,54,48,42,61,72,56,86,72,67,79,86,62,62,74,53,79,56,95,95,40,85,45,78,50,87,58,102,81,67,94,73,94,73,83,86,67,92,86,80,83,82,89,63,95,89,64,90,81,84,78,84,82,88,76,80,86,56,75,52,102,81,74,55,89,43,76,68,102,54,90,78,81,93,77,85,87,79,90,79,82,90,83,134

Radius of gyration: 34.3 Å; Cα contacts (8 Å, |Δi|>4): 819; chains: 1; bounding box: 90×62×79 Å

pLDDT: mean 78.74, std 27.65, range [25.3, 98.94]

Nearest PDB structures (foldseek):
  4qrj-assembly2_B  TM=6.147E-01  e=8.912E-11  Bacteroides uniformis ATCC 8492
  6nau-assembly3_C  TM=6.148E-01  e=2.674E-09  Klebsiella pneumoniae subsp. pneumoniae
  7z6e-assembly3_C  TM=3.867E-01  e=4.405E-05  Caenorhabditis elegans
  5uzw-assembly3_C  TM=3.813E-01  e=4.412E-04  Gypsophila vaccaria
  2kr0-assembly1_A  TM=2.140E-01  e=8.100E-01  Homo sapiens